Protein AF-A0A0N5A9V3-F1 (afdb_monomer_lite)

Foldseek 3Di:
DDDDPDPPPPDPPDPDPPQPDAFFFLQCLLVPPQDFPAPFLDHDPPAPCNVPPVLSVVLVVQQVQLNPDGPPDQRDWDDDDPVLLQLQLVLLCCLVVPPCVPFADPQLVVQVVVCVVFQVSDSRDDGGQRSLQVLLCVQANAGEGEHRHDGALLSQLLCLLLNYHHAYDHGGDPDDQRHNLLCVQQQSRNSSPNLVSLLSNLLSQLSGSDDVLSSCLQWNADDDPDDDRDTARQLCCLPQAFEWEDDPNDIHDNHSVLSSDRVVVCVCVVVQEAEDADASVVRSPDDDDPDPNHHYHHYYHDSNVNSVRNCVVSVVVDPWRWDQDSVRSGIDTCVDPVVVVVVVVVVVLVVVVVVVVVLVVPVVDDDDDPWKKKKKFKAQQDPCLVVQLVVLCVVLVFDWNDKDWDDDPPGSIIMIITMGRDDDDPVSVVSSQVSNCVGGVDMDMDTPPPPDDDDDDDDDDDDDDDDDQDDADPDLQCLLVFLLVAPDPFLQDDPPAPCNPPPVQSVVLVVQNVLQNPATDDDPSDDDDDDDDDPPPCPRDRRQSDFDDDDPLLLQLQLVLLVLLVVCCVPFADPLLVVLVVVCVVQQVDDSRDQGGQRSLQVLLCVQANAGEGEGRFDGPLLSQLLCLLNNYHHAHAAQGDSVCSQDDPGCYSLLCVQQQSSQSSPNVSSVVSNLLNVLSRSDDPVLSVVSVVLCCCPQAFDWDADPNAIHTRHSVLSSHSVNSVVCRDPVDDDDPDPVVVSVVSSVD

Sequence (749 aa):
MEMNFAVVYSDKSAQNDTQMQYPRHIKDLDNLEDKILCAGVEIDADHPGFKDIEYRKRREQLAQIAISYKHGQSIPRIKYTANELKAWAAVYEQLTNNTMPKYACKEYRQVFPLFQKNCGFRANDIPQLQDISDFLKESTGFTIRPTAGMLCSRDFLASLAFRVFRCTQYIRHHSKPIDACHEILGHVPLLATPEYAQFSQEFGLLSLGASDELITKLASVSFFSGSISIMFLTLYWYTIENGLCIENGKRKIYGAGLLSSPAEAEYCFSGKAKLRKFESDIVANEKYPLTDQNWQYFVVDSLEEAKKNLIEWASAARRIQLRYNPYTQSIEELGNPYNLKVFVNEMTRDLTKFNGFLLKSFSNTSPLNNSATTLNFDVRSKSGALIDCFQVFKTSNVDLKHIECCPLNDSNKVQFSVCFEQELKEQQLQKLLGQLKKFSENVSVADSKKLNGSRADVVHEVCLFADNPLWFPKHIAELDQFANRILSYGAELDADHPGFKDATYRERRKYFADIAVNHKQLSDTTIAFNDVITKLSFYLSGQQIPKVQYTAKEIETWRTIYNKLKQLYPDYACMEYNKAFELCKKFCGYSPNNIPQLQDISDFLKSRTGFTLRPVAGLLSSRDFLAGLAFRVFHCTQYMRHYSVPMYTPEPDACHELLGHVPLFADPDFAKFSQQFGIISLGASDEVINQLGTLYWFTVEFGLCLENGQKKVYGAGLLSSFGEIQHALSNKVTNTLHLTNLIFQIAKN

pLDDT: mean 77.0, std 20.95, range [22.05, 98.06]

Radius of gyration: 35.53 Å; chains: 1; bounding box: 75×74×106 Å

Structure (mmCIF, N/CA/C/O backbone):
data_AF-A0A0N5A9V3-F1
#
_entry.id   AF-A0A0N5A9V3-F1
#
loop_
_atom_site.group_PDB
_atom_site.id
_atom_site.type_symbol
_atom_site.label_atom_id
_atom_site.label_alt_id
_atom_site.label_comp_id
_atom_site.label_asym_id
_atom_site.label_entity_id
_atom_site.label_seq_id
_atom_site.pdbx_PDB_ins_code
_atom_site.Cartn_x
_atom_site.Cartn_y
_atom_site.Cartn_z
_atom_site.occupancy
_atom_site.B_iso_or_equiv
_atom_site.auth_seq_id
_atom_site.auth_comp_id
_atom_site.auth_asym_id
_atom_site.auth_atom_id
_atom_site.pdbx_PDB_model_num
ATOM 1 N N . MET A 1 1 ? 21.364 50.682 4.008 1.00 34.88 1 MET A N 1
ATOM 2 C CA . MET A 1 1 ? 20.006 50.291 4.443 1.00 34.88 1 MET A CA 1
ATOM 3 C C . MET A 1 1 ? 19.688 48.984 3.739 1.00 34.88 1 MET A C 1
ATOM 5 O O . MET A 1 1 ? 19.116 48.990 2.662 1.00 34.88 1 MET A O 1
ATOM 9 N N . GLU A 1 2 ? 20.162 47.884 4.316 1.00 23.27 2 GLU A N 1
ATOM 10 C CA . GLU A 1 2 ? 19.862 46.508 3.913 1.00 23.27 2 GLU A CA 1
ATOM 11 C C . GLU A 1 2 ? 19.143 45.866 5.104 1.00 23.27 2 GLU A C 1
ATOM 13 O O . GLU A 1 2 ? 19.615 45.983 6.236 1.00 23.27 2 GLU A O 1
ATOM 18 N N . MET A 1 3 ? 17.980 45.250 4.874 1.00 26.05 3 MET A N 1
ATOM 19 C CA . MET A 1 3 ? 17.306 44.415 5.870 1.00 26.05 3 MET A CA 1
ATOM 20 C C . MET A 1 3 ? 17.620 42.953 5.561 1.00 26.05 3 MET A C 1
ATOM 22 O O . MET A 1 3 ? 17.149 42.394 4.573 1.00 26.05 3 MET A O 1
ATOM 26 N N . ASN A 1 4 ? 18.452 42.371 6.423 1.00 24.73 4 ASN A N 1
ATOM 27 C CA . ASN A 1 4 ? 18.862 40.974 6.421 1.00 24.73 4 ASN A CA 1
ATOM 28 C C . ASN A 1 4 ? 17.680 40.039 6.716 1.00 24.73 4 ASN A C 1
ATOM 30 O O . ASN A 1 4 ? 17.074 40.116 7.785 1.00 24.73 4 ASN A O 1
ATOM 34 N N . PHE A 1 5 ? 17.435 39.081 5.821 1.00 26.55 5 PHE A N 1
ATOM 35 C CA . PHE A 1 5 ? 16.748 37.837 6.160 1.00 26.55 5 PHE A CA 1
ATOM 36 C C . PHE A 1 5 ? 17.724 36.952 6.942 1.00 26.55 5 PHE A C 1
ATOM 38 O O . PHE A 1 5 ? 18.606 36.311 6.371 1.00 26.55 5 PHE A O 1
ATOM 45 N N . ALA A 1 6 ? 17.595 36.948 8.268 1.00 24.81 6 ALA A N 1
ATOM 46 C CA . ALA A 1 6 ? 18.311 36.015 9.122 1.00 24.81 6 ALA A CA 1
ATOM 47 C C . ALA A 1 6 ? 17.737 34.604 8.925 1.00 24.81 6 ALA A C 1
ATOM 49 O O . ALA A 1 6 ? 16.652 34.274 9.400 1.00 24.81 6 ALA A O 1
ATOM 50 N N . VAL A 1 7 ? 18.503 33.767 8.228 1.00 27.81 7 VAL A N 1
ATOM 51 C CA . VAL A 1 7 ? 18.440 32.313 8.355 1.00 27.81 7 VAL A CA 1
ATOM 52 C C . VAL A 1 7 ? 18.778 31.988 9.808 1.00 27.81 7 VAL A C 1
ATOM 54 O O . VAL A 1 7 ? 19.933 32.100 10.219 1.00 27.81 7 VAL A O 1
ATOM 57 N N . VAL A 1 8 ? 17.776 31.617 10.604 1.00 25.41 8 VAL A N 1
ATOM 58 C CA . VAL A 1 8 ? 18.013 31.055 11.936 1.00 25.41 8 VAL A CA 1
ATOM 59 C C . VAL A 1 8 ? 18.575 29.650 11.733 1.00 25.41 8 VAL A C 1
ATOM 61 O O . VAL A 1 8 ? 17.845 28.668 11.633 1.00 25.41 8 VAL A O 1
ATOM 64 N N . TYR A 1 9 ? 19.902 29.566 11.645 1.00 26.20 9 TYR A N 1
ATOM 65 C CA . TYR A 1 9 ? 20.624 28.374 12.060 1.00 26.20 9 TYR A CA 1
ATOM 66 C C . TYR A 1 9 ? 20.276 28.146 13.530 1.00 26.20 9 TYR A C 1
ATOM 68 O O . TYR A 1 9 ? 20.600 28.976 14.379 1.00 26.20 9 TYR A O 1
ATOM 76 N N . SER A 1 10 ? 19.576 27.053 13.830 1.00 28.22 10 SER A N 1
ATOM 77 C CA . SER A 1 10 ? 19.350 26.645 15.211 1.00 28.22 10 SER A CA 1
ATOM 78 C C . SER A 1 10 ? 20.701 26.392 15.876 1.00 28.22 10 SER A C 1
ATOM 80 O O . SER A 1 10 ? 21.500 25.573 15.414 1.00 28.22 10 SER A O 1
ATOM 82 N N . ASP A 1 11 ? 20.916 27.144 16.942 1.00 24.23 11 ASP A N 1
ATOM 83 C CA . ASP A 1 11 ? 22.063 27.174 17.829 1.00 24.23 11 ASP A CA 1
ATOM 84 C C . ASP A 1 11 ? 22.615 25.778 18.178 1.00 24.23 11 ASP A C 1
ATOM 86 O O . ASP A 1 11 ? 21.888 24.881 18.612 1.00 24.23 11 ASP A O 1
ATOM 90 N N . LYS A 1 12 ? 23.935 25.604 18.038 1.00 30.34 12 LYS A N 1
ATOM 91 C CA . LYS A 1 12 ? 24.699 24.434 18.512 1.00 30.34 12 LYS A CA 1
ATOM 92 C C . LYS A 1 12 ? 24.996 24.545 20.018 1.00 30.34 12 LYS A C 1
ATOM 94 O O . LYS A 1 12 ? 26.127 24.332 20.448 1.00 30.34 12 LYS A O 1
ATOM 99 N N . SER A 1 13 ? 23.992 24.869 20.829 1.00 28.58 13 SER A N 1
ATOM 100 C CA . SER A 1 13 ? 24.151 25.048 22.279 1.00 28.58 13 SER A CA 1
ATOM 101 C C . SER A 1 13 ? 22.935 24.574 23.091 1.00 28.58 13 SER A C 1
ATOM 103 O O . SER A 1 13 ? 22.498 25.214 24.038 1.00 28.58 13 SER A O 1
ATOM 105 N N . ALA A 1 14 ? 22.425 23.383 22.764 1.00 30.86 14 ALA A N 1
ATOM 106 C CA . ALA A 1 14 ? 21.574 22.590 23.659 1.00 30.86 14 ALA A CA 1
ATOM 107 C C . ALA A 1 14 ? 21.931 21.093 23.560 1.00 30.86 14 ALA A C 1
ATOM 109 O O . ALA A 1 14 ? 21.118 20.245 23.201 1.00 30.86 14 ALA A O 1
ATOM 110 N N . GLN A 1 15 ? 23.189 20.754 23.853 1.00 31.08 15 GLN A N 1
ATOM 111 C CA . GLN A 1 15 ? 23.557 19.390 24.235 1.00 31.08 15 GLN A CA 1
ATOM 112 C C . GLN A 1 15 ? 23.070 19.149 25.670 1.00 31.08 15 GLN A C 1
ATOM 114 O O . GLN A 1 15 ? 23.779 19.494 26.610 1.00 31.08 15 GLN A O 1
ATOM 119 N N . ASN A 1 16 ? 21.831 18.662 25.809 1.00 29.92 16 ASN A N 1
ATOM 120 C CA . ASN A 1 16 ? 21.340 17.737 26.852 1.00 29.92 16 ASN A CA 1
ATOM 121 C C . ASN A 1 16 ? 19.799 17.708 26.898 1.00 29.92 16 ASN A C 1
ATOM 123 O O . ASN A 1 16 ? 19.202 17.868 27.957 1.00 29.92 16 ASN A O 1
ATOM 127 N N . ASP A 1 17 ? 19.147 17.468 25.760 1.00 34.97 17 ASP A N 1
ATOM 128 C CA . ASP A 1 17 ? 17.778 16.942 25.764 1.00 34.97 17 ASP A CA 1
ATOM 129 C C . ASP A 1 17 ? 17.912 15.462 25.398 1.00 34.97 17 ASP A C 1
ATOM 131 O O . ASP A 1 17 ? 18.191 15.103 24.251 1.00 34.97 17 ASP A O 1
ATOM 135 N N . THR A 1 18 ? 17.888 14.593 26.406 1.00 38.19 18 THR A N 1
ATOM 136 C CA . THR A 1 18 ? 17.928 13.144 26.198 1.00 38.19 18 THR A CA 1
ATOM 137 C C . THR A 1 18 ? 16.711 12.791 25.353 1.00 38.19 18 THR A C 1
ATOM 139 O O . THR A 1 18 ? 15.584 12.877 25.827 1.00 38.19 18 THR A O 1
ATOM 142 N N . GLN A 1 19 ? 16.920 12.449 24.078 1.00 49.19 19 GLN A N 1
ATOM 143 C CA . GLN A 1 19 ? 15.848 12.021 23.183 1.00 49.19 19 GLN A CA 1
ATOM 144 C C . GLN A 1 19 ? 15.112 10.863 23.865 1.00 49.19 19 GLN A C 1
ATOM 146 O O . GLN A 1 19 ? 15.664 9.770 24.000 1.00 49.19 19 GLN A O 1
ATOM 151 N N . MET A 1 20 ? 13.914 11.142 24.385 1.00 60.12 20 MET A N 1
ATOM 152 C CA . MET A 1 20 ? 13.212 10.219 25.267 1.00 60.12 20 MET A CA 1
ATOM 153 C C . MET A 1 20 ? 12.976 8.913 24.516 1.00 60.12 20 MET A C 1
ATOM 155 O O . MET A 1 20 ? 12.345 8.921 23.460 1.00 60.12 20 MET A O 1
ATOM 159 N N . GLN A 1 21 ? 13.548 7.812 25.004 1.00 74.19 21 GLN A N 1
ATOM 160 C CA . GLN A 1 21 ? 13.508 6.539 24.291 1.00 74.19 21 GLN A CA 1
ATOM 161 C C . GLN A 1 21 ? 12.068 6.019 24.220 1.00 74.19 21 GLN A C 1
ATOM 163 O O . GLN A 1 21 ? 11.334 6.033 25.205 1.00 74.19 21 GLN A O 1
ATOM 168 N N . TYR A 1 22 ? 11.664 5.562 23.038 1.00 87.19 22 TYR A N 1
ATOM 169 C CA . TYR A 1 22 ? 10.371 4.933 22.794 1.00 87.19 22 TYR A CA 1
ATOM 170 C C . TYR A 1 22 ? 10.553 3.754 21.823 1.00 87.19 22 TYR A C 1
ATOM 172 O O . TYR A 1 22 ? 11.503 3.763 21.032 1.00 87.19 22 TYR A O 1
ATOM 180 N N . PRO A 1 23 ? 9.684 2.728 21.877 1.00 91.19 23 PRO A N 1
ATOM 181 C CA . PRO A 1 23 ? 9.791 1.556 21.010 1.00 91.19 23 PRO A CA 1
ATOM 182 C C . PRO A 1 23 ? 9.697 1.954 19.533 1.00 91.19 23 PRO A C 1
ATOM 184 O O . PRO A 1 23 ? 8.815 2.723 19.146 1.00 91.19 23 PRO A O 1
ATOM 187 N N . ARG A 1 24 ? 10.597 1.421 18.697 1.00 90.81 24 ARG A N 1
ATOM 188 C CA . ARG A 1 24 ? 10.615 1.676 17.244 1.00 90.81 24 ARG A CA 1
ATOM 189 C C . ARG A 1 24 ? 10.129 0.483 16.437 1.00 90.81 24 ARG A C 1
ATOM 191 O O . ARG A 1 24 ? 9.703 0.654 15.301 1.00 90.81 24 ARG A O 1
ATOM 198 N N . HIS A 1 25 ? 10.158 -0.708 17.013 1.00 92.94 25 HIS A N 1
ATOM 199 C CA . HIS A 1 25 ? 9.656 -1.935 16.418 1.00 92.94 25 HIS A CA 1
ATOM 200 C C . HIS A 1 25 ? 8.713 -2.633 17.398 1.00 92.94 25 HIS A C 1
ATOM 202 O O . HIS A 1 25 ? 8.927 -2.584 18.604 1.00 92.94 25 HIS A O 1
ATOM 208 N N . ILE A 1 26 ? 7.703 -3.350 16.897 1.00 92.00 26 ILE A N 1
ATOM 209 C CA . ILE A 1 26 ? 6.719 -4.038 17.754 1.00 92.00 26 ILE A CA 1
ATOM 210 C C . ILE A 1 26 ? 7.346 -4.992 18.790 1.00 92.00 26 ILE A C 1
ATOM 212 O O . ILE A 1 26 ? 6.828 -5.141 19.893 1.00 92.00 26 ILE A O 1
ATOM 216 N N . LYS A 1 27 ? 8.497 -5.600 18.471 1.00 90.00 27 LYS A N 1
ATOM 217 C CA . LYS A 1 27 ? 9.254 -6.470 19.383 1.00 90.00 27 LYS A CA 1
ATOM 218 C C . LYS A 1 27 ? 9.842 -5.714 20.578 1.00 90.00 27 LYS A C 1
ATOM 220 O O . LYS A 1 27 ? 10.053 -6.312 21.624 1.00 90.00 27 LYS A O 1
ATOM 225 N N . ASP A 1 28 ? 10.069 -4.408 20.447 1.00 90.62 28 ASP A N 1
ATOM 226 C CA . ASP A 1 28 ? 10.618 -3.572 21.517 1.00 90.62 28 ASP A CA 1
ATOM 227 C C . ASP A 1 28 ? 9.614 -3.413 22.667 1.00 90.62 28 ASP A C 1
ATOM 229 O O . ASP A 1 28 ? 10.010 -3.078 23.780 1.00 90.62 28 ASP A O 1
ATOM 233 N N . LEU A 1 29 ? 8.329 -3.720 22.434 1.00 89.06 29 LEU A N 1
ATOM 234 C CA . LEU A 1 29 ? 7.321 -3.792 23.491 1.00 89.06 29 LEU A CA 1
ATOM 235 C C . LEU A 1 29 ? 7.655 -4.853 24.554 1.00 89.06 29 LEU A C 1
ATOM 237 O O . LEU A 1 29 ? 7.167 -4.743 25.671 1.00 89.06 29 LEU A O 1
ATOM 241 N N . ASP A 1 30 ? 8.482 -5.860 24.237 1.00 86.81 30 ASP A N 1
ATOM 242 C CA . ASP A 1 30 ? 8.973 -6.850 25.213 1.00 86.81 30 ASP A CA 1
ATOM 243 C C . ASP A 1 30 ? 10.014 -6.295 26.188 1.00 86.81 30 ASP A C 1
ATOM 245 O O . ASP A 1 30 ? 10.291 -6.945 27.200 1.00 86.81 30 ASP A O 1
ATOM 249 N N . ASN A 1 31 ? 10.604 -5.147 25.852 1.00 81.25 31 ASN A N 1
ATOM 250 C CA . ASN A 1 31 ? 11.657 -4.487 26.618 1.00 81.25 31 ASN A CA 1
ATOM 251 C C . ASN A 1 31 ? 11.123 -3.312 27.443 1.00 81.25 31 ASN A C 1
ATOM 253 O O . ASN A 1 31 ? 11.899 -2.672 28.151 1.00 81.25 31 ASN A O 1
ATOM 257 N N . LEU A 1 32 ? 9.828 -3.001 27.332 1.00 80.25 32 LEU A N 1
ATOM 258 C CA . LEU A 1 32 ? 9.196 -2.053 28.238 1.00 80.25 32 LEU A CA 1
ATOM 259 C C . LEU A 1 32 ? 9.271 -2.620 29.655 1.00 80.25 32 LEU A C 1
ATOM 261 O O . LEU A 1 32 ? 9.130 -3.825 29.862 1.00 80.25 32 LEU A O 1
ATOM 265 N N . GLU A 1 33 ? 9.484 -1.743 30.633 1.00 61.78 33 GLU A N 1
ATOM 266 C CA . GLU A 1 33 ? 9.537 -2.142 32.042 1.00 61.78 33 GLU A CA 1
ATOM 267 C C . GLU A 1 33 ? 8.201 -2.751 32.513 1.00 61.78 33 GLU A C 1
ATOM 269 O O . GLU A 1 33 ? 8.173 -3.384 33.566 1.00 61.78 33 GLU A O 1
ATOM 274 N N . ASP A 1 34 ? 7.117 -2.570 31.733 1.00 67.19 34 ASP A N 1
ATOM 275 C CA . ASP A 1 34 ? 5.750 -3.035 31.993 1.00 67.19 34 ASP A CA 1
ATOM 276 C C . ASP A 1 34 ? 5.360 -2.736 33.454 1.00 67.19 34 ASP A C 1
ATOM 278 O O . ASP A 1 34 ? 4.845 -3.587 34.183 1.00 67.19 34 ASP A O 1
ATOM 282 N N . LYS A 1 35 ? 5.643 -1.502 33.906 1.00 67.75 35 LYS A N 1
ATOM 283 C CA . LYS A 1 35 ? 5.413 -1.069 35.292 1.00 67.75 35 LYS A CA 1
ATOM 284 C C . LYS A 1 35 ? 3.927 -1.163 35.625 1.00 67.75 35 LYS A C 1
ATOM 286 O O . LYS A 1 35 ? 3.130 -0.323 35.200 1.00 67.75 35 LYS A O 1
ATOM 291 N N . ILE A 1 36 ? 3.569 -2.181 36.406 1.00 71.12 36 ILE A N 1
ATOM 292 C CA . ILE A 1 36 ? 2.206 -2.396 36.893 1.00 71.12 36 ILE A CA 1
ATOM 293 C C . ILE A 1 36 ? 1.954 -1.431 38.049 1.00 71.12 36 ILE A C 1
ATOM 295 O O . ILE A 1 36 ? 2.617 -1.505 39.080 1.00 71.12 36 ILE A O 1
ATOM 299 N N . LEU A 1 37 ? 0.995 -0.527 37.873 1.00 66.75 37 LEU A N 1
ATOM 300 C CA . LEU A 1 37 ? 0.665 0.497 38.861 1.00 66.75 37 LEU A CA 1
ATOM 301 C C . LEU A 1 37 ? -0.356 0.009 39.889 1.00 66.75 37 LEU A C 1
ATOM 303 O O . LEU A 1 37 ? -0.223 0.304 41.073 1.00 66.75 37 LEU A O 1
ATOM 307 N N . CYS A 1 38 ? -1.382 -0.720 39.447 1.00 63.47 38 CYS A N 1
ATOM 308 C CA . CYS A 1 38 ? -2.380 -1.326 40.325 1.00 63.47 38 CYS A CA 1
ATOM 309 C C . CYS A 1 38 ? -3.098 -2.491 39.630 1.00 63.47 38 CYS A C 1
ATOM 311 O O . CYS A 1 38 ? -2.821 -2.821 38.470 1.00 63.47 38 CYS A O 1
ATOM 313 N N . ALA A 1 39 ? -4.005 -3.144 40.363 1.00 63.97 39 ALA A N 1
ATOM 314 C CA . ALA A 1 39 ? -4.751 -4.309 39.890 1.00 63.97 39 ALA A CA 1
ATOM 315 C C . ALA A 1 39 ? -3.831 -5.411 39.316 1.00 63.97 39 ALA A C 1
ATOM 317 O O . ALA A 1 39 ? -4.199 -6.108 38.369 1.00 63.97 39 ALA A O 1
ATOM 318 N N . GLY A 1 40 ? -2.640 -5.559 39.903 1.00 70.44 40 GLY A N 1
ATOM 319 C CA . GLY A 1 40 ? -1.656 -6.593 39.594 1.00 70.44 40 GLY A CA 1
ATOM 320 C C . GLY A 1 40 ? -1.836 -7.837 40.466 1.00 70.44 40 GLY A C 1
ATOM 321 O O . GLY A 1 40 ? -2.960 -8.232 40.779 1.00 70.44 40 GLY A O 1
ATOM 322 N N . VAL A 1 41 ? -0.726 -8.464 40.863 1.00 72.88 41 VAL A N 1
ATOM 323 C CA . VAL A 1 41 ? -0.724 -9.567 41.847 1.00 72.88 41 VAL A CA 1
ATOM 324 C C . VAL A 1 41 ? -1.076 -9.051 43.243 1.00 72.88 41 VAL A C 1
ATOM 326 O O . VAL A 1 41 ? -1.838 -9.681 43.979 1.00 72.88 41 VAL A O 1
ATOM 329 N N . GLU A 1 42 ? -0.553 -7.877 43.586 1.00 71.81 42 GLU A N 1
ATOM 330 C CA . GLU A 1 42 ? -0.912 -7.160 44.801 1.00 71.81 42 GLU A CA 1
ATOM 331 C C . GLU A 1 42 ? -2.268 -6.475 44.598 1.00 71.81 42 GLU A C 1
ATOM 333 O O . GLU A 1 42 ? -2.469 -5.705 43.656 1.00 71.81 42 GLU A O 1
ATOM 338 N N . ILE A 1 43 ? -3.220 -6.822 45.463 1.00 74.44 43 ILE A N 1
ATOM 339 C CA . ILE A 1 43 ? -4.574 -6.269 45.470 1.00 74.44 43 ILE A CA 1
ATOM 340 C C . ILE A 1 43 ? -4.756 -5.386 46.700 1.00 74.44 43 ILE A C 1
ATOM 342 O O . ILE A 1 43 ? -4.262 -5.709 47.780 1.00 74.44 43 ILE A O 1
ATOM 346 N N . ASP A 1 44 ? -5.479 -4.285 46.523 1.00 72.62 44 ASP A N 1
ATOM 347 C CA . ASP A 1 44 ? -5.704 -3.292 47.570 1.00 72.62 44 ASP A CA 1
ATOM 348 C C . ASP A 1 44 ? -6.507 -3.859 48.750 1.00 72.62 44 ASP A C 1
ATOM 350 O O . ASP A 1 44 ? -7.329 -4.763 48.586 1.00 72.62 44 ASP A O 1
ATOM 354 N N . ALA A 1 45 ? -6.316 -3.290 49.944 1.00 76.00 45 ALA A N 1
ATOM 355 C CA . ALA A 1 45 ? -6.994 -3.731 51.168 1.00 76.00 45 ALA A CA 1
ATOM 356 C C . ALA A 1 45 ? -8.532 -3.629 51.101 1.00 76.00 45 ALA A C 1
ATOM 358 O O . ALA A 1 45 ? -9.232 -4.376 51.786 1.00 76.00 45 ALA A O 1
ATOM 359 N N . ASP A 1 46 ? -9.055 -2.718 50.276 1.00 72.19 46 ASP A N 1
ATOM 360 C CA . ASP A 1 46 ? -10.486 -2.514 50.024 1.00 72.19 46 ASP A CA 1
ATOM 361 C C . ASP A 1 46 ? -11.033 -3.422 48.902 1.00 72.19 46 ASP A C 1
ATOM 363 O O . ASP A 1 46 ? -12.234 -3.421 48.624 1.00 72.19 46 ASP A O 1
ATOM 367 N N . HIS A 1 47 ? -10.171 -4.192 48.228 1.00 75.38 47 HIS A N 1
ATOM 368 C CA . HIS A 1 47 ? -10.583 -5.080 47.154 1.00 75.38 47 HIS A CA 1
ATOM 369 C C . HIS A 1 47 ? -11.420 -6.242 47.729 1.00 75.38 47 HIS A C 1
ATOM 371 O O . HIS A 1 47 ? -10.988 -6.902 48.675 1.00 75.38 47 HIS A O 1
ATOM 377 N N . PRO A 1 48 ? -12.579 -6.587 47.136 1.00 77.00 48 PRO A N 1
ATOM 378 C CA . PRO A 1 48 ? -13.458 -7.653 47.637 1.00 77.00 48 PRO A CA 1
ATOM 379 C C . PRO A 1 48 ? -12.763 -9.008 47.831 1.00 77.00 48 PRO A C 1
ATOM 381 O O . PRO A 1 48 ? -13.057 -9.739 48.770 1.00 77.00 48 PRO A O 1
ATOM 384 N N . GLY A 1 49 ? -11.818 -9.323 46.943 1.00 82.00 49 GLY A N 1
ATOM 385 C CA . GLY A 1 49 ? -10.986 -10.527 47.001 1.00 82.00 49 GLY A CA 1
ATOM 386 C C . GLY A 1 49 ? -9.730 -10.418 47.879 1.00 82.00 49 GLY A C 1
ATOM 387 O O . GLY A 1 49 ? -8.916 -11.332 47.848 1.00 82.00 49 GLY A O 1
ATOM 388 N N . PHE A 1 50 ? -9.516 -9.330 48.636 1.00 82.75 50 PHE A N 1
ATOM 389 C CA . PHE A 1 50 ? -8.291 -9.121 49.435 1.00 82.75 50 PHE A CA 1
ATOM 390 C C . PHE A 1 50 ? -8.033 -10.249 50.442 1.00 82.75 50 PHE A C 1
ATOM 392 O O . PHE A 1 50 ? -6.898 -10.695 50.630 1.00 82.75 50 PHE A O 1
ATOM 399 N N . LYS A 1 51 ? -9.112 -10.736 51.066 1.00 85.56 51 LYS A N 1
ATOM 400 C CA . LYS A 1 51 ? -9.084 -11.836 52.039 1.00 85.56 51 LYS A CA 1
ATOM 401 C C . LYS A 1 51 ? -9.283 -13.219 51.406 1.00 85.56 51 LYS A C 1
ATOM 403 O O . LYS A 1 51 ? -9.206 -14.212 52.123 1.00 85.56 51 LYS A O 1
ATOM 408 N N . ASP A 1 52 ? -9.522 -13.293 50.098 1.00 87.25 52 ASP A N 1
ATOM 409 C CA . ASP A 1 52 ? -9.697 -14.552 49.375 1.00 87.25 52 ASP A CA 1
ATOM 410 C C . ASP A 1 52 ? -8.336 -15.065 48.875 1.00 87.25 52 ASP A C 1
ATOM 412 O O . ASP A 1 52 ? -7.749 -14.562 47.912 1.00 87.25 52 ASP A O 1
ATOM 416 N N . ILE A 1 53 ? -7.814 -16.073 49.574 1.00 87.50 53 ILE A N 1
ATOM 417 C CA . ILE A 1 53 ? -6.504 -16.673 49.295 1.00 87.50 53 ILE A CA 1
ATOM 418 C C . ILE A 1 53 ? -6.508 -17.399 47.942 1.00 87.50 53 ILE A C 1
ATOM 420 O O . ILE A 1 53 ? -5.514 -17.335 47.212 1.00 87.50 53 ILE A O 1
ATOM 424 N N . GLU A 1 54 ? -7.606 -18.070 47.584 1.00 88.31 54 GLU A N 1
ATOM 425 C CA . GLU A 1 54 ? -7.703 -18.806 46.321 1.00 88.31 54 GLU A CA 1
ATOM 426 C C . GLU A 1 54 ? -7.742 -17.843 45.135 1.00 88.31 54 GLU A C 1
ATOM 428 O O . GLU A 1 54 ? -7.012 -18.035 44.159 1.00 88.31 54 GLU A O 1
ATOM 433 N N . TYR A 1 55 ? -8.508 -16.756 45.252 1.00 87.81 55 TYR A N 1
ATOM 434 C CA . TYR A 1 55 ? -8.549 -15.696 44.248 1.00 87.81 55 TYR A CA 1
ATOM 435 C C . TYR A 1 55 ? -7.179 -15.035 44.050 1.00 87.81 55 TYR A C 1
ATOM 437 O O . TYR A 1 55 ? -6.737 -14.851 42.915 1.00 87.81 55 TYR A O 1
ATOM 445 N N . ARG A 1 56 ? -6.452 -14.729 45.133 1.00 87.31 56 ARG A N 1
ATOM 446 C CA . ARG A 1 56 ? -5.092 -14.161 45.050 1.00 87.31 56 ARG A CA 1
ATOM 447 C C . ARG A 1 56 ? -4.110 -15.095 44.355 1.00 87.31 56 ARG A C 1
ATOM 449 O O . ARG A 1 56 ? -3.387 -14.664 43.460 1.00 87.31 56 ARG A O 1
ATOM 456 N N . LYS A 1 57 ? -4.132 -16.382 44.706 1.00 89.81 57 LYS A N 1
ATOM 457 C CA . LYS A 1 57 ? -3.303 -17.398 44.046 1.00 89.81 57 LYS A CA 1
ATOM 458 C C . LYS A 1 57 ? -3.647 -17.518 42.560 1.00 89.81 57 LYS A C 1
ATOM 460 O O . LYS A 1 57 ? -2.758 -17.643 41.721 1.00 89.81 57 LYS A O 1
ATOM 465 N N . ARG A 1 58 ? -4.936 -17.445 42.214 1.00 90.94 58 ARG A N 1
ATOM 466 C CA . ARG A 1 58 ? -5.396 -17.445 40.821 1.00 90.94 58 ARG A CA 1
ATOM 467 C C . ARG A 1 58 ? -4.906 -16.213 40.053 1.00 90.94 58 ARG A C 1
ATOM 469 O O . ARG A 1 58 ? -4.465 -16.347 38.914 1.00 90.94 58 ARG A O 1
ATOM 476 N N . ARG A 1 59 ? -4.928 -15.032 40.673 1.00 88.88 59 ARG A N 1
ATOM 477 C CA . ARG A 1 59 ? -4.400 -13.781 40.102 1.00 88.88 59 ARG A CA 1
ATOM 478 C C . ARG A 1 59 ? -2.903 -13.852 39.827 1.00 88.88 59 ARG A C 1
ATOM 480 O O . ARG A 1 59 ? -2.481 -13.487 38.735 1.00 88.88 59 ARG A O 1
ATOM 487 N N . GLU A 1 60 ? -2.130 -14.373 40.773 1.00 89.69 60 GLU A N 1
ATOM 488 C CA . GLU A 1 60 ? -0.687 -14.585 40.621 1.00 89.69 60 GLU A CA 1
ATOM 489 C C . GLU A 1 60 ? -0.365 -15.522 39.448 1.00 89.69 60 GLU A C 1
ATOM 491 O O . GLU A 1 60 ? 0.473 -15.199 38.608 1.00 89.69 60 GLU A O 1
ATOM 496 N N . GLN A 1 61 ? -1.095 -16.636 39.318 1.00 91.81 61 GLN A N 1
ATOM 497 C CA . GLN A 1 61 ? -0.933 -17.567 38.195 1.00 91.81 61 GLN A CA 1
ATOM 498 C C . GLN A 1 61 ? -1.148 -16.894 36.832 1.00 91.81 61 GLN A C 1
ATOM 500 O O . GLN A 1 61 ? -0.350 -17.087 35.916 1.00 91.81 61 GLN A O 1
ATOM 505 N N . LEU A 1 62 ? -2.218 -16.107 36.684 1.00 92.19 62 LEU A N 1
ATOM 506 C CA . LEU A 1 62 ? -2.531 -15.423 35.424 1.00 92.19 62 LEU A CA 1
ATOM 507 C C . LEU A 1 62 ? -1.552 -14.276 35.134 1.00 92.19 62 LEU A C 1
ATOM 509 O O . LEU A 1 62 ? -1.163 -14.075 33.985 1.00 92.19 62 LEU A O 1
ATOM 513 N N . ALA A 1 63 ? -1.099 -13.564 36.167 1.00 89.62 63 ALA A N 1
ATOM 514 C CA . ALA A 1 63 ? -0.060 -12.551 36.031 1.00 89.62 63 ALA A CA 1
ATOM 515 C C . ALA A 1 63 ? 1.266 -13.157 35.549 1.00 89.62 63 ALA A C 1
ATOM 517 O O . ALA A 1 63 ? 1.898 -12.601 34.653 1.00 89.62 63 ALA A O 1
ATOM 518 N N . GLN A 1 64 ? 1.658 -14.325 36.068 1.00 90.44 64 GLN A N 1
ATOM 519 C CA . GLN A 1 64 ? 2.878 -15.008 35.637 1.00 90.44 64 GLN A CA 1
ATOM 520 C C . GLN A 1 64 ? 2.830 -15.397 34.153 1.00 90.44 64 GLN A C 1
ATOM 522 O O . GLN A 1 64 ? 3.841 -15.288 33.458 1.00 90.44 64 GLN A O 1
ATOM 527 N N . ILE A 1 65 ? 1.656 -15.799 33.651 1.00 92.25 65 ILE A N 1
ATOM 528 C CA . ILE A 1 65 ? 1.440 -16.065 32.222 1.00 92.25 65 ILE A CA 1
ATOM 529 C C . ILE A 1 65 ? 1.709 -14.799 31.405 1.00 92.25 65 ILE A C 1
ATOM 531 O O . ILE A 1 65 ? 2.504 -14.844 30.465 1.00 92.25 65 ILE A O 1
ATOM 535 N N . ALA A 1 66 ? 1.123 -13.667 31.801 1.00 91.12 66 ALA A N 1
ATOM 536 C CA . ALA A 1 66 ? 1.326 -12.391 31.121 1.00 91.12 66 ALA A CA 1
ATOM 537 C C . ALA A 1 66 ? 2.796 -11.929 31.144 1.00 91.12 66 ALA A C 1
ATOM 539 O O . ALA A 1 66 ? 3.318 -11.517 30.113 1.00 91.12 66 ALA A O 1
ATOM 540 N N . ILE A 1 67 ? 3.484 -12.059 32.284 1.00 88.75 67 ILE A N 1
ATOM 541 C CA . ILE A 1 67 ? 4.905 -11.693 32.437 1.00 88.75 67 ILE A CA 1
ATOM 542 C C . ILE A 1 67 ? 5.811 -12.580 31.568 1.00 88.75 67 ILE A C 1
ATOM 544 O O . ILE A 1 67 ? 6.805 -12.112 31.014 1.00 88.75 67 ILE A O 1
ATOM 548 N N . SER A 1 68 ? 5.478 -13.868 31.439 1.00 90.38 68 SER A N 1
ATOM 549 C CA . SER A 1 68 ? 6.264 -14.821 30.645 1.00 90.38 68 SER A CA 1
ATOM 550 C C . SER A 1 68 ? 6.092 -14.669 29.131 1.00 90.38 68 SER A C 1
ATOM 552 O O . SER A 1 68 ? 6.921 -15.173 28.374 1.00 90.38 68 SER A O 1
ATOM 554 N N . TYR A 1 69 ? 5.035 -13.983 28.686 1.00 92.12 69 TYR A N 1
ATOM 555 C CA . TYR A 1 69 ? 4.717 -13.830 27.272 1.00 92.12 69 TYR A CA 1
ATOM 556 C C . TYR A 1 69 ? 5.739 -12.943 26.550 1.00 92.12 69 TYR A C 1
ATOM 558 O O . TYR A 1 69 ? 6.064 -11.838 26.997 1.00 92.12 69 TYR A O 1
ATOM 566 N N . LYS A 1 70 ? 6.196 -13.405 25.383 1.00 90.44 70 LYS A N 1
ATOM 567 C CA . LYS A 1 70 ? 7.045 -12.638 24.463 1.00 90.44 70 LYS A CA 1
ATOM 568 C C . LYS A 1 70 ? 6.392 -12.493 23.096 1.00 90.44 70 LYS A C 1
ATOM 570 O O . LYS A 1 70 ? 5.638 -13.360 22.653 1.00 90.44 70 LYS A O 1
ATOM 575 N N . HIS A 1 71 ? 6.681 -11.383 22.425 1.00 89.06 71 HIS A N 1
ATOM 576 C CA . HIS A 1 71 ? 6.133 -11.084 21.112 1.00 89.06 71 HIS A CA 1
ATOM 577 C C . HIS A 1 71 ? 6.428 -12.218 20.114 1.00 89.06 71 HIS A C 1
ATOM 579 O O . HIS A 1 71 ? 7.542 -12.734 20.037 1.00 89.06 71 HIS A O 1
ATOM 585 N N . GLY A 1 72 ? 5.411 -12.602 19.338 1.00 86.38 72 GLY A N 1
ATOM 586 C CA . GLY A 1 72 ? 5.487 -13.682 18.350 1.00 86.38 72 GLY A CA 1
ATOM 587 C C . GLY A 1 72 ? 5.124 -15.070 18.889 1.00 86.38 72 GLY A C 1
ATOM 588 O O . GLY A 1 72 ? 4.924 -15.983 18.091 1.00 86.38 72 GLY A O 1
ATOM 589 N N . GLN A 1 73 ? 4.994 -15.244 20.207 1.00 92.94 73 GLN A N 1
ATOM 590 C CA . GLN A 1 73 ? 4.455 -16.473 20.792 1.00 92.94 73 GLN A CA 1
ATOM 591 C C . GLN A 1 73 ? 2.925 -16.505 20.699 1.00 92.94 73 GLN A C 1
ATOM 593 O O . GLN A 1 73 ? 2.268 -15.466 20.674 1.00 92.94 73 GLN A O 1
ATOM 598 N N . SER A 1 74 ? 2.342 -17.704 20.697 1.00 95.19 74 SER A N 1
ATOM 599 C CA . SER A 1 74 ? 0.899 -17.855 20.906 1.00 95.19 74 SER A CA 1
ATOM 600 C C . SER A 1 74 ? 0.541 -17.537 22.357 1.00 95.19 74 SER A C 1
ATOM 602 O O . SER A 1 74 ? 1.217 -17.987 23.284 1.00 95.19 74 SER A O 1
ATOM 604 N N . ILE A 1 75 ? -0.541 -16.788 22.559 1.00 95.56 75 ILE A N 1
ATOM 605 C CA . ILE A 1 75 ? -1.051 -16.437 23.882 1.00 95.56 75 ILE A CA 1
ATOM 606 C C . ILE A 1 75 ? -1.543 -17.721 24.571 1.00 95.56 75 ILE A C 1
ATOM 608 O O . ILE A 1 75 ? -2.404 -18.417 24.018 1.00 95.56 75 ILE A O 1
ATOM 612 N N . PRO A 1 76 ? -1.031 -18.058 25.770 1.00 95.75 76 PRO A N 1
ATOM 613 C CA . PRO A 1 76 ? -1.427 -19.278 26.462 1.00 95.75 76 PRO A CA 1
ATOM 614 C C . PRO A 1 76 ? -2.931 -19.325 26.750 1.00 95.75 76 PRO A C 1
ATOM 616 O O . PRO A 1 76 ? -3.510 -18.377 27.290 1.00 95.75 76 PRO A O 1
ATOM 619 N N . ARG A 1 77 ? -3.562 -20.454 26.407 1.00 96.12 77 ARG A N 1
ATOM 620 C CA . ARG A 1 77 ? -4.981 -20.698 26.690 1.00 96.12 77 ARG A CA 1
ATOM 621 C C . ARG A 1 77 ? -5.201 -20.942 28.181 1.00 96.12 77 ARG A C 1
ATOM 623 O O . ARG A 1 77 ? -4.463 -21.696 28.816 1.00 96.12 77 ARG A O 1
ATOM 630 N N . ILE A 1 78 ? -6.253 -20.340 28.725 1.00 95.88 78 ILE A N 1
ATOM 631 C CA . ILE A 1 78 ? -6.621 -20.417 30.137 1.00 95.88 78 ILE A CA 1
ATOM 632 C C . ILE A 1 78 ? -7.810 -21.350 30.308 1.00 95.88 78 ILE A C 1
ATOM 634 O O . ILE A 1 78 ? -8.880 -21.144 29.735 1.00 95.88 78 ILE A O 1
ATOM 638 N N . LYS A 1 79 ? -7.645 -22.348 31.176 1.00 96.25 79 LYS A N 1
ATOM 639 C CA . LYS A 1 79 ? -8.769 -23.121 31.700 1.00 96.25 79 LYS A CA 1
ATOM 640 C C . LYS A 1 79 ? -9.413 -22.334 32.839 1.00 96.25 79 LYS A C 1
ATOM 642 O O . LYS A 1 79 ? -8.872 -22.298 33.948 1.00 96.25 79 LYS A O 1
ATOM 647 N N . TYR A 1 80 ? -10.529 -21.674 32.549 1.00 95.00 80 TYR A N 1
ATOM 648 C CA . TYR A 1 80 ? -11.301 -20.932 33.543 1.00 95.00 80 TYR A CA 1
ATOM 649 C C . TYR A 1 80 ? -12.056 -21.874 34.491 1.00 95.00 80 TYR A C 1
ATOM 651 O O . TYR A 1 80 ? -12.469 -22.973 34.117 1.00 95.00 80 TYR A O 1
ATOM 659 N N . THR A 1 81 ? -12.185 -21.463 35.748 1.00 94.62 81 THR A N 1
ATOM 660 C CA . THR A 1 81 ? -12.906 -22.195 36.795 1.00 94.62 81 THR A CA 1
ATOM 661 C C . THR A 1 81 ? -14.417 -21.998 36.662 1.00 94.62 81 THR A C 1
ATOM 663 O O . THR A 1 81 ? -14.885 -21.049 36.036 1.00 94.62 81 THR A O 1
ATOM 666 N N . ALA A 1 82 ? -15.208 -22.864 37.301 1.00 93.06 82 ALA A N 1
ATOM 667 C CA . ALA A 1 82 ? -16.667 -22.732 37.304 1.00 93.06 82 ALA A CA 1
ATOM 668 C C . ALA A 1 82 ? -17.146 -21.397 37.915 1.00 93.06 82 ALA A C 1
ATOM 670 O O . ALA A 1 82 ? -18.124 -20.822 37.442 1.00 93.06 82 ALA A O 1
ATOM 671 N N . ASN A 1 83 ? -16.439 -20.878 38.926 1.00 90.62 83 ASN A N 1
ATOM 672 C CA . ASN A 1 83 ? -16.757 -19.587 39.541 1.00 90.62 83 ASN A CA 1
ATOM 673 C C . ASN A 1 83 ? -16.465 -18.417 38.589 1.00 90.62 83 ASN A C 1
ATOM 675 O O . ASN A 1 83 ? -17.286 -17.508 38.479 1.00 90.62 83 ASN A O 1
ATOM 679 N N . GLU A 1 84 ? -15.343 -18.466 37.863 1.00 92.94 84 GLU A N 1
ATOM 680 C CA . GLU A 1 84 ? -15.001 -17.474 36.833 1.00 92.94 84 GLU A CA 1
ATOM 681 C C . GLU A 1 84 ? -16.043 -17.479 35.703 1.00 92.94 84 GLU A C 1
ATOM 683 O O . GLU A 1 84 ? -16.547 -16.420 35.335 1.00 92.94 84 GLU A O 1
ATOM 688 N N . LEU A 1 85 ? -16.443 -18.662 35.220 1.00 94.25 85 LEU A N 1
ATOM 689 C CA . LEU A 1 85 ? -17.496 -18.807 34.207 1.00 94.25 85 LEU A CA 1
ATOM 690 C C . LEU A 1 85 ? -18.841 -18.255 34.692 1.00 94.25 85 LEU A C 1
ATOM 692 O O . LEU A 1 85 ? -19.533 -17.584 33.935 1.00 94.25 85 LEU A O 1
ATOM 696 N N . LYS A 1 86 ? -19.207 -18.485 35.959 1.00 93.25 86 LYS A N 1
ATOM 697 C CA . LYS A 1 86 ? -20.443 -17.943 36.544 1.00 93.25 86 LYS A CA 1
ATOM 698 C C . LYS A 1 86 ? -20.414 -16.415 36.637 1.00 93.25 86 LYS A C 1
ATOM 700 O O . LYS A 1 86 ? -21.421 -15.770 36.354 1.00 93.25 86 LYS A O 1
ATOM 705 N N . ALA A 1 87 ? -19.280 -15.839 37.039 1.00 90.94 87 ALA A N 1
ATOM 706 C CA . ALA A 1 87 ? -19.108 -14.390 37.104 1.00 90.94 87 ALA A CA 1
ATOM 707 C C . ALA A 1 87 ? -19.183 -13.757 35.705 1.00 90.94 87 ALA A C 1
ATOM 709 O O . ALA A 1 87 ? -19.902 -12.776 35.516 1.00 90.94 87 ALA A O 1
ATOM 710 N N . TRP A 1 88 ? -18.513 -14.364 34.723 1.00 93.62 88 TRP A N 1
ATOM 711 C CA . TRP A 1 88 ? -18.607 -13.973 33.319 1.00 93.62 88 TRP A CA 1
ATOM 712 C C . TRP A 1 88 ? -20.043 -14.054 32.797 1.00 93.62 88 TRP A C 1
ATOM 714 O O . TRP A 1 88 ? -20.533 -13.064 32.263 1.00 93.62 88 TRP A O 1
ATOM 724 N N . ALA A 1 89 ? -20.740 -15.177 33.006 1.00 94.88 89 ALA A N 1
ATOM 725 C CA . ALA A 1 89 ? -22.117 -15.379 32.553 1.00 94.88 89 ALA A CA 1
ATOM 726 C C . ALA A 1 89 ? -23.045 -14.262 33.042 1.00 94.88 89 ALA A C 1
ATOM 728 O O . ALA A 1 89 ? -23.776 -13.676 32.250 1.00 94.88 89 ALA A O 1
ATOM 729 N N . ALA A 1 90 ? -22.957 -13.914 34.330 1.00 92.06 90 ALA A N 1
ATOM 730 C CA . ALA A 1 90 ? -23.778 -12.866 34.926 1.00 92.06 90 ALA A CA 1
ATOM 731 C C . ALA A 1 90 ? -23.540 -11.491 34.276 1.00 92.06 90 ALA A C 1
ATOM 733 O O . ALA A 1 90 ? -24.493 -10.766 33.991 1.00 92.06 90 ALA A O 1
ATOM 734 N N . VAL A 1 91 ? -22.277 -11.131 34.017 1.00 91.25 91 VAL A N 1
ATOM 735 C CA . VAL A 1 91 ? -21.928 -9.865 33.349 1.00 91.25 91 VAL A CA 1
ATOM 736 C C . VAL A 1 91 ? -22.356 -9.896 31.882 1.00 91.25 91 VAL A C 1
ATOM 738 O O . VAL A 1 91 ? -22.991 -8.958 31.400 1.00 91.25 91 VAL A O 1
ATOM 741 N N . TYR A 1 92 ? -22.045 -10.987 31.185 1.00 94.94 92 TYR A N 1
ATOM 742 C CA . TYR A 1 92 ? -22.350 -11.188 29.777 1.00 94.94 92 TYR A CA 1
ATOM 743 C C . TYR A 1 92 ? -23.852 -11.082 29.513 1.00 94.94 92 TYR A C 1
ATOM 745 O O . TYR A 1 92 ? -24.271 -10.310 28.653 1.00 94.94 92 TYR A O 1
ATOM 753 N N . GLU A 1 93 ? -24.676 -11.815 30.261 1.00 95.06 93 GLU A N 1
ATOM 754 C CA . GLU A 1 93 ? -26.132 -11.811 30.099 1.00 95.06 93 GLU A CA 1
ATOM 755 C C . GLU A 1 93 ? -26.727 -10.442 30.418 1.00 95.06 93 GLU A C 1
ATOM 757 O O . GLU A 1 93 ? -27.555 -9.944 29.656 1.00 95.06 93 GLU A O 1
ATOM 762 N N . GLN A 1 94 ? -26.275 -9.791 31.495 1.00 92.06 94 GLN A N 1
ATOM 763 C CA . GLN A 1 94 ? -26.775 -8.467 31.857 1.00 92.06 94 GLN A CA 1
ATOM 764 C C . GLN A 1 94 ? -26.489 -7.440 30.757 1.00 92.06 94 GLN A C 1
ATOM 766 O O . GLN A 1 94 ? -27.368 -6.654 30.394 1.00 92.06 94 GLN A O 1
ATOM 771 N N . LEU A 1 95 ? -25.278 -7.447 30.200 1.00 92.62 95 LEU A N 1
ATOM 772 C CA . LEU A 1 95 ? -24.910 -6.495 29.162 1.00 92.62 95 LEU A CA 1
ATOM 773 C C . LEU A 1 95 ? -25.576 -6.811 27.820 1.00 92.62 95 LEU A C 1
ATOM 775 O O . LEU A 1 95 ? -26.124 -5.906 27.191 1.00 92.62 95 LEU A O 1
ATOM 779 N N . THR A 1 96 ? -25.570 -8.073 27.391 1.00 93.88 96 THR A N 1
ATOM 780 C CA . THR A 1 96 ? -26.091 -8.473 26.073 1.00 93.88 96 THR A CA 1
ATOM 781 C C . THR A 1 96 ? -27.612 -8.433 25.990 1.00 93.88 96 THR A C 1
ATOM 783 O O . THR A 1 96 ? -28.138 -8.079 24.937 1.00 93.88 96 THR A O 1
ATOM 786 N N . ASN A 1 97 ? -28.325 -8.718 27.084 1.00 93.25 97 ASN A N 1
ATOM 787 C CA . ASN A 1 97 ? -29.788 -8.695 27.091 1.00 93.25 97 ASN A CA 1
ATOM 788 C C . ASN A 1 97 ? -30.359 -7.296 27.366 1.00 93.25 97 ASN A C 1
ATOM 790 O O . ASN A 1 97 ? -31.428 -6.973 26.852 1.00 93.25 97 ASN A O 1
ATOM 794 N N . ASN A 1 98 ? -29.658 -6.456 28.143 1.00 91.25 98 ASN A N 1
ATOM 795 C CA . ASN A 1 98 ? -30.207 -5.176 28.608 1.00 91.25 98 ASN A CA 1
ATOM 796 C C . ASN A 1 98 ? -29.438 -3.957 28.075 1.00 91.25 98 ASN A C 1
ATOM 798 O O . ASN A 1 98 ? -30.010 -3.107 27.387 1.00 91.25 98 ASN A O 1
ATOM 802 N N . THR A 1 99 ? -28.144 -3.843 28.385 1.00 90.19 99 THR A N 1
ATOM 803 C CA . THR A 1 99 ? -27.373 -2.607 28.158 1.00 90.19 99 THR A CA 1
ATOM 804 C C . THR A 1 99 ? -27.035 -2.380 26.683 1.00 90.19 99 THR A C 1
ATOM 806 O O . THR A 1 99 ? -27.363 -1.331 26.120 1.00 90.19 99 THR A O 1
ATOM 809 N N . MET A 1 100 ? -26.399 -3.357 26.034 1.00 93.25 100 MET A N 1
ATOM 810 C CA . MET A 1 100 ? -25.850 -3.223 24.681 1.00 93.25 100 MET A CA 1
ATOM 811 C C . MET A 1 100 ? -26.937 -2.996 23.614 1.00 93.25 100 MET A C 1
ATOM 813 O O . MET A 1 100 ? -26.787 -2.057 22.828 1.00 93.25 100 MET A O 1
ATOM 817 N N . PRO A 1 101 ? -28.069 -3.735 23.586 1.00 93.19 101 PRO A N 1
ATOM 818 C CA . PRO A 1 101 ? -29.111 -3.506 22.579 1.00 93.19 101 PRO A CA 1
ATOM 819 C C . PRO A 1 101 ? -29.710 -2.096 22.645 1.00 93.19 101 PRO A C 1
ATOM 821 O O . PRO A 1 101 ? -30.075 -1.513 21.621 1.00 93.19 101 PRO A O 1
ATOM 824 N N . LYS A 1 102 ? -29.799 -1.531 23.856 1.00 92.50 102 LYS A N 1
ATOM 825 C CA . LYS A 1 102 ? -30.417 -0.228 24.104 1.00 92.50 102 LYS A CA 1
ATOM 826 C C . LYS A 1 102 ? -29.461 0.924 23.807 1.00 92.50 102 LYS A C 1
ATOM 828 O O . LYS A 1 102 ? -29.831 1.870 23.098 1.00 92.50 102 LYS A O 1
ATOM 833 N N . TYR A 1 103 ? -28.238 0.847 24.323 1.00 94.94 103 TYR A N 1
ATOM 834 C CA . TYR A 1 103 ? -27.350 2.004 24.391 1.00 94.94 103 TYR A CA 1
ATOM 835 C C . TYR A 1 103 ? -26.140 1.941 23.457 1.00 94.94 103 TYR A C 1
ATOM 837 O O . TYR A 1 103 ? -25.653 3.005 23.084 1.00 94.94 103 TYR A O 1
ATOM 845 N N . ALA A 1 104 ? -25.681 0.762 23.026 1.00 96.62 104 ALA A N 1
ATOM 846 C CA . ALA A 1 104 ? -24.469 0.657 22.211 1.00 96.62 104 ALA A CA 1
ATOM 847 C C . ALA A 1 104 ? -24.644 1.269 20.810 1.00 96.62 104 ALA A C 1
ATOM 849 O O . ALA A 1 104 ? -25.734 1.225 20.215 1.00 96.62 104 ALA A O 1
ATOM 850 N N . CYS A 1 105 ? -23.559 1.835 20.283 1.00 96.25 105 CYS A N 1
ATOM 851 C CA . CYS A 1 105 ? -23.494 2.368 18.927 1.00 96.25 105 CYS A CA 1
ATOM 852 C C . CYS A 1 105 ? -23.700 1.279 17.865 1.00 96.25 105 CYS A C 1
ATOM 854 O O . CYS A 1 105 ? -23.712 0.073 18.142 1.00 96.25 105 CYS A O 1
ATOM 856 N N . LYS A 1 106 ? -23.940 1.712 16.629 1.00 95.31 106 LYS A N 1
ATOM 857 C CA . LYS A 1 106 ? -24.146 0.830 15.478 1.00 95.31 106 LYS A CA 1
ATOM 858 C C . LYS A 1 106 ? -22.964 -0.107 15.261 1.00 95.31 106 LYS A C 1
ATOM 860 O O . LYS A 1 106 ? -23.183 -1.296 15.055 1.00 95.31 106 LYS A O 1
ATOM 865 N N . GLU A 1 107 ? -21.750 0.420 15.327 1.00 95.12 107 GLU A N 1
ATOM 866 C CA . GLU A 1 107 ? -20.509 -0.295 15.045 1.00 95.12 107 GLU A CA 1
ATOM 867 C C . GLU A 1 107 ? -20.368 -1.489 15.993 1.00 95.12 107 GLU A C 1
ATOM 869 O O . GLU A 1 107 ? -20.225 -2.623 15.538 1.00 95.12 107 GLU A O 1
ATOM 874 N N . TYR A 1 108 ? -20.562 -1.260 17.298 1.00 96.62 108 TYR A N 1
ATOM 875 C CA . TYR A 1 108 ? -20.567 -2.312 18.315 1.00 96.62 108 TYR A CA 1
ATOM 876 C C . TYR A 1 108 ? -21.607 -3.398 18.003 1.00 96.62 108 TYR A C 1
ATOM 878 O O . TYR A 1 108 ? -21.301 -4.590 17.984 1.00 96.62 108 TYR A O 1
ATOM 886 N N . ARG A 1 109 ? -22.853 -2.993 17.716 1.00 95.62 109 ARG A N 1
ATOM 887 C CA . ARG A 1 109 ? -23.959 -3.924 17.429 1.00 95.62 109 ARG A CA 1
ATOM 888 C C . ARG A 1 109 ? -23.732 -4.751 16.161 1.00 95.62 109 ARG A C 1
ATOM 890 O O . ARG A 1 109 ? -24.258 -5.856 16.069 1.00 95.62 109 ARG A O 1
ATOM 897 N N . GLN A 1 110 ? -22.980 -4.231 15.193 1.00 94.81 110 GLN A N 1
ATOM 898 C CA . GLN A 1 110 ? -22.666 -4.930 13.946 1.00 94.81 110 GLN A CA 1
ATOM 899 C C . GLN A 1 110 ? -21.560 -5.973 14.120 1.00 94.81 110 GLN A C 1
ATOM 901 O O . GLN A 1 110 ? -21.664 -7.062 13.558 1.00 94.81 110 GLN A O 1
ATOM 906 N N . VAL A 1 111 ? -20.523 -5.664 14.902 1.00 95.81 111 VAL A N 1
ATOM 907 C CA . VAL A 1 111 ? -19.358 -6.551 15.064 1.00 95.81 111 VAL A CA 1
ATOM 908 C C . VAL A 1 111 ? -19.516 -7.562 16.193 1.00 95.81 111 VAL A C 1
ATOM 910 O O . VAL A 1 111 ? -19.004 -8.673 16.077 1.00 95.81 111 VAL A O 1
ATOM 913 N N . PHE A 1 112 ? -20.261 -7.248 17.258 1.00 96.62 112 PHE A N 1
ATOM 914 C CA . PHE A 1 112 ? -20.423 -8.151 18.404 1.00 96.62 112 PHE A CA 1
ATOM 915 C C . PHE A 1 112 ? -20.939 -9.558 18.024 1.00 96.62 112 PHE A C 1
ATOM 917 O O . PHE A 1 112 ? -20.357 -10.542 18.487 1.00 96.62 112 PHE A O 1
ATOM 924 N N . PRO A 1 113 ? -21.930 -9.722 17.118 1.00 96.38 113 PRO A N 1
ATOM 925 C CA . PRO A 1 113 ? -22.349 -11.050 16.660 1.00 96.38 113 PRO A CA 1
ATOM 926 C C . PRO A 1 113 ? -21.239 -11.861 15.970 1.00 96.38 113 PRO A C 1
ATOM 928 O O . PRO A 1 113 ? -21.246 -13.092 16.024 1.00 96.38 113 PRO A O 1
ATOM 931 N N . LEU A 1 114 ? -20.259 -11.200 15.345 1.00 96.19 114 LEU A N 1
ATOM 932 C CA . LEU A 1 114 ? -19.108 -11.875 14.739 1.00 96.19 114 LEU A CA 1
ATOM 933 C C . LEU A 1 114 ? -18.193 -12.475 15.812 1.00 96.19 114 LEU A C 1
ATOM 935 O O . LEU A 1 114 ? -17.712 -13.592 15.638 1.00 96.19 114 LEU A O 1
ATOM 939 N N . PHE A 1 115 ? -18.030 -11.801 16.952 1.00 96.38 115 PHE A N 1
ATOM 940 C CA . PHE A 1 115 ? -17.304 -12.344 18.103 1.00 96.38 115 PHE A CA 1
ATOM 941 C C . PHE A 1 115 ? -18.035 -13.527 18.751 1.00 96.38 115 PHE A C 1
ATOM 943 O O . PHE A 1 115 ? -17.398 -14.502 19.153 1.00 96.38 115 PHE A O 1
ATOM 950 N N . GLN A 1 116 ? -19.372 -13.504 18.796 1.00 95.50 116 GLN A N 1
ATOM 951 C CA . GLN A 1 116 ? -20.168 -14.654 19.258 1.00 95.50 116 GLN A CA 1
ATOM 952 C C . GLN A 1 116 ? -19.981 -15.878 18.354 1.00 95.50 116 GLN A C 1
ATOM 954 O O . GLN A 1 116 ? -19.930 -17.017 18.831 1.00 95.50 116 GLN A O 1
ATOM 959 N N . LYS A 1 117 ? -19.862 -15.638 17.044 1.00 94.56 117 LYS A N 1
ATOM 960 C CA . LYS A 1 117 ? -19.690 -16.683 16.036 1.00 94.56 117 LYS A CA 1
ATOM 961 C C . LYS A 1 117 ? -18.268 -17.247 16.003 1.00 94.56 117 LYS A C 1
ATOM 963 O O . LYS A 1 117 ? -18.120 -18.464 15.966 1.00 94.56 117 LYS A O 1
ATOM 968 N N . ASN A 1 118 ? -17.256 -16.380 16.003 1.00 93.81 118 ASN A N 1
ATOM 969 C CA . ASN A 1 118 ? -15.879 -16.753 15.665 1.00 93.81 118 ASN A CA 1
ATOM 970 C C . ASN A 1 118 ? -14.941 -16.831 16.881 1.00 93.81 118 ASN A C 1
ATOM 972 O O . ASN A 1 118 ? -13.969 -17.573 16.832 1.00 93.81 118 ASN A O 1
ATOM 976 N N . CYS A 1 119 ? -15.237 -16.114 17.971 1.00 94.00 119 CYS A N 1
ATOM 977 C CA . CYS A 1 119 ? -14.322 -15.957 19.115 1.00 94.00 119 CYS A CA 1
ATOM 978 C C . CYS A 1 119 ? -14.874 -16.534 20.429 1.00 94.00 119 CYS A C 1
ATOM 980 O O . CYS A 1 119 ? -14.323 -16.276 21.495 1.00 94.00 119 CYS A O 1
ATOM 982 N N . GLY A 1 120 ? -15.989 -17.271 20.380 1.00 91.75 120 GLY A N 1
ATOM 983 C CA . GLY A 1 120 ? -16.546 -17.942 21.559 1.00 91.75 120 GLY A CA 1
ATOM 984 C C . GLY A 1 120 ? -17.233 -17.020 22.570 1.00 91.75 120 GLY A C 1
ATOM 985 O O . GLY A 1 120 ? -17.387 -17.400 23.723 1.00 91.75 120 GLY A O 1
ATOM 986 N N . PHE A 1 121 ? -17.682 -15.821 22.179 1.00 96.50 121 PHE A N 1
ATOM 987 C CA . PHE A 1 121 ? -18.388 -14.916 23.100 1.00 96.50 121 PHE A CA 1
ATOM 988 C C . PHE A 1 121 ? -19.761 -15.487 23.460 1.00 96.50 121 PHE A C 1
ATOM 990 O O . PHE A 1 121 ? -20.724 -15.296 22.715 1.00 96.50 121 PHE A O 1
ATOM 997 N N . ARG A 1 122 ? -19.864 -16.190 24.591 1.00 96.12 122 ARG A N 1
ATOM 998 C CA . ARG A 1 122 ? -21.094 -16.844 25.064 1.00 96.12 122 ARG A CA 1
ATOM 999 C C . ARG A 1 122 ? -21.176 -16.776 26.581 1.00 96.12 122 ARG A C 1
ATOM 1001 O O . ARG A 1 122 ? -20.152 -16.729 27.245 1.00 96.12 122 ARG A O 1
ATOM 1008 N N . ALA A 1 123 ? -22.378 -16.842 27.149 1.00 95.06 123 ALA A N 1
ATOM 1009 C CA . ALA A 1 123 ? -22.544 -16.797 28.605 1.00 95.06 123 ALA A CA 1
ATOM 1010 C C . ALA A 1 123 ? -21.789 -17.930 29.330 1.00 95.06 123 ALA A C 1
ATOM 1012 O O . ALA A 1 123 ? -21.264 -17.731 30.417 1.00 95.06 123 ALA A O 1
ATOM 1013 N N . ASN A 1 124 ? -21.690 -19.112 28.719 1.00 93.88 124 ASN A N 1
ATOM 1014 C CA . ASN A 1 124 ? -21.067 -20.295 29.313 1.00 93.88 124 ASN A CA 1
ATOM 1015 C C . ASN A 1 124 ? -19.603 -20.529 28.898 1.00 93.88 124 ASN A C 1
ATOM 1017 O O . ASN A 1 124 ? -19.064 -21.588 29.218 1.00 93.88 124 ASN A O 1
ATOM 1021 N N . ASP A 1 125 ? -18.976 -19.590 28.189 1.00 94.25 125 ASP A N 1
ATOM 1022 C CA . ASP A 1 125 ? -17.604 -19.730 27.700 1.00 94.25 125 ASP A CA 1
ATOM 1023 C C . ASP A 1 125 ? -16.884 -18.377 27.715 1.00 94.25 125 ASP A C 1
ATOM 1025 O O . ASP A 1 125 ? -17.373 -17.405 27.137 1.00 94.25 125 ASP A O 1
ATOM 1029 N N . ILE A 1 126 ? -15.738 -18.306 28.400 1.00 95.88 126 ILE A N 1
ATOM 1030 C CA . ILE A 1 126 ? -14.908 -17.096 28.418 1.00 95.88 126 ILE A CA 1
ATOM 1031 C C . ILE A 1 126 ? -13.974 -17.145 27.200 1.00 95.88 126 ILE A C 1
ATOM 1033 O O . ILE A 1 126 ? -13.146 -18.061 27.108 1.00 95.88 126 ILE A O 1
ATOM 1037 N N . PRO A 1 127 ? -14.051 -16.148 26.300 1.00 97.06 127 PRO A N 1
ATOM 1038 C CA . PRO A 1 127 ? -13.210 -16.069 25.114 1.00 97.06 127 PRO A CA 1
ATOM 1039 C C . PRO A 1 127 ? -11.717 -16.149 25.428 1.00 97.06 127 PRO A C 1
ATOM 1041 O O . PRO A 1 127 ? -11.217 -15.523 26.364 1.00 97.06 127 PRO A O 1
ATOM 1044 N N . GLN A 1 128 ? -10.979 -16.884 24.600 1.00 97.44 128 GLN A N 1
ATOM 1045 C CA . GLN A 1 128 ? -9.528 -16.965 24.715 1.00 97.44 128 GLN A CA 1
ATOM 1046 C C . GLN A 1 128 ? -8.882 -15.799 23.965 1.00 97.44 128 GLN A C 1
ATOM 1048 O O . GLN A 1 128 ? -9.219 -15.523 22.814 1.00 97.44 128 GLN A O 1
ATOM 1053 N N . LEU A 1 129 ? -7.902 -15.144 24.594 1.00 97.25 129 LEU A N 1
ATOM 1054 C CA . LEU A 1 129 ? -7.240 -13.977 24.002 1.00 97.25 129 LEU A CA 1
ATOM 1055 C C . LEU A 1 129 ? -6.547 -14.285 22.670 1.00 97.25 129 LEU A C 1
ATOM 1057 O O . LEU A 1 129 ? -6.461 -13.394 21.834 1.00 97.25 129 LEU A O 1
ATOM 1061 N N . GLN A 1 130 ? -6.078 -15.521 22.455 1.00 97.19 130 GLN A N 1
ATOM 1062 C CA . GLN A 1 130 ? -5.490 -15.927 21.174 1.00 97.19 130 GLN A CA 1
ATOM 1063 C C . GLN A 1 130 ? -6.513 -15.835 20.035 1.00 97.19 130 GLN A C 1
ATOM 1065 O O . GLN A 1 130 ? -6.224 -15.206 19.024 1.00 97.19 130 GLN A O 1
ATOM 1070 N N . ASP A 1 131 ? -7.719 -16.374 20.234 1.00 97.38 131 ASP A N 1
ATOM 1071 C CA . ASP A 1 131 ? -8.778 -16.366 19.214 1.00 97.38 131 ASP A CA 1
ATOM 1072 C C . ASP A 1 131 ? -9.239 -14.932 18.911 1.00 97.38 131 ASP A C 1
ATOM 1074 O O . ASP A 1 131 ? -9.448 -14.560 17.758 1.00 97.38 131 ASP A O 1
ATOM 1078 N N . ILE A 1 132 ? -9.324 -14.092 19.949 1.00 98.06 132 ILE A N 1
ATOM 1079 C CA . ILE A 1 132 ? -9.593 -12.657 19.796 1.00 98.06 132 ILE A CA 1
ATOM 1080 C C . ILE A 1 132 ? -8.473 -11.969 19.009 1.00 98.06 132 ILE A C 1
ATOM 1082 O O . ILE A 1 132 ? -8.757 -11.181 18.109 1.00 98.06 132 ILE A O 1
ATOM 1086 N N . SER A 1 133 ? -7.211 -12.234 19.357 1.00 97.44 133 SER A N 1
ATOM 1087 C CA . SER A 1 133 ? -6.042 -11.622 18.719 1.00 97.44 133 SER A CA 1
ATOM 1088 C C . SER A 1 133 ? -5.991 -11.951 17.230 1.00 97.44 133 SER A C 1
ATOM 1090 O O . SER A 1 133 ? -5.783 -11.053 16.419 1.00 97.44 133 SER A O 1
ATOM 1092 N N . ASP A 1 134 ? -6.247 -13.209 16.866 1.00 97.44 134 ASP A N 1
ATOM 1093 C CA . ASP A 1 134 ? -6.271 -13.653 15.472 1.00 97.44 134 ASP A CA 1
ATOM 1094 C C . ASP A 1 134 ? -7.412 -12.979 14.695 1.00 97.44 134 ASP A C 1
ATOM 1096 O O . ASP A 1 134 ? -7.184 -12.425 13.618 1.00 97.44 134 ASP A O 1
ATOM 1100 N N . PHE A 1 135 ? -8.612 -12.908 15.281 1.00 97.19 135 PHE A N 1
ATOM 1101 C CA . PHE A 1 135 ? -9.754 -12.233 14.661 1.00 97.19 135 PHE A CA 1
ATOM 1102 C C . PHE A 1 135 ? -9.526 -10.726 14.459 1.00 97.19 135 PHE A C 1
ATOM 1104 O O . PHE A 1 135 ? -9.831 -10.176 13.396 1.00 97.19 135 PHE A O 1
ATOM 1111 N N . LEU A 1 136 ? -8.969 -10.036 15.459 1.00 96.88 136 LEU A N 1
ATOM 1112 C CA . LEU A 1 136 ? -8.630 -8.614 15.352 1.00 96.88 136 LEU A CA 1
ATOM 1113 C C . LEU A 1 136 ? -7.526 -8.369 14.318 1.00 96.88 136 LEU A C 1
ATOM 1115 O O . LEU A 1 136 ? -7.582 -7.379 13.582 1.00 96.88 136 LEU A O 1
ATOM 1119 N N . LYS A 1 137 ? -6.556 -9.284 14.214 1.00 95.00 137 LYS A N 1
ATOM 1120 C CA . LYS A 1 137 ? -5.448 -9.172 13.266 1.00 95.00 137 LYS A CA 1
ATOM 1121 C C . LYS A 1 137 ? -5.947 -9.223 11.828 1.00 95.00 137 LYS A C 1
ATOM 1123 O O . LYS A 1 137 ? -5.486 -8.436 11.006 1.00 95.00 137 LYS A O 1
ATOM 1128 N N . GLU A 1 138 ? -6.906 -10.098 11.542 1.00 93.38 138 GLU A N 1
ATOM 1129 C CA . GLU A 1 138 ? -7.560 -10.180 10.232 1.00 93.38 138 GLU A CA 1
ATOM 1130 C C . GLU A 1 138 ? -8.483 -8.985 9.957 1.00 93.38 138 GLU A C 1
ATOM 1132 O O . GLU A 1 138 ? -8.549 -8.509 8.825 1.00 93.38 138 GLU A O 1
ATOM 1137 N N . SER A 1 139 ? -9.167 -8.473 10.986 1.00 93.44 139 SER A N 1
ATOM 1138 C CA . SER A 1 139 ? -10.165 -7.405 10.833 1.00 93.44 139 SER A CA 1
ATOM 1139 C C . SER A 1 139 ? -9.540 -6.016 10.662 1.00 93.44 139 SER A C 1
ATOM 1141 O O . SER A 1 139 ? -9.892 -5.273 9.748 1.00 93.44 139 SER A O 1
ATOM 1143 N N . THR A 1 140 ? -8.616 -5.638 11.549 1.00 94.75 140 THR A N 1
ATOM 1144 C CA . THR A 1 140 ? -8.045 -4.277 11.621 1.00 94.75 140 THR A CA 1
ATOM 1145 C C . THR A 1 140 ? -6.528 -4.266 11.809 1.00 94.75 140 THR A C 1
ATOM 1147 O O . THR A 1 140 ? -5.913 -3.198 11.884 1.00 94.75 140 THR A O 1
ATOM 1150 N N . GLY A 1 141 ? -5.887 -5.434 11.882 1.00 94.56 141 GLY A N 1
ATOM 1151 C CA . GLY A 1 141 ? -4.467 -5.557 12.209 1.00 94.56 141 GLY A CA 1
ATOM 1152 C C . GLY A 1 141 ? -4.150 -5.331 13.689 1.00 94.56 141 GLY A C 1
ATOM 1153 O O . GLY A 1 141 ? -2.972 -5.310 14.040 1.00 94.56 141 GLY A O 1
ATOM 1154 N N . PHE A 1 142 ? -5.161 -5.156 14.550 1.00 96.94 142 PHE A N 1
ATOM 1155 C CA . PHE A 1 142 ? -4.958 -5.135 15.997 1.00 96.94 142 PHE A CA 1
ATOM 1156 C C . PHE A 1 142 ? -4.639 -6.527 16.531 1.00 96.94 142 PHE A C 1
ATOM 1158 O O . PHE A 1 142 ? -5.126 -7.529 16.028 1.00 96.94 142 PHE A O 1
ATOM 1165 N N . THR A 1 143 ? -3.828 -6.592 17.577 1.00 96.88 143 THR A N 1
ATOM 1166 C CA . THR A 1 143 ? -3.519 -7.838 18.284 1.00 96.88 143 THR A CA 1
ATOM 1167 C C . THR A 1 143 ? -3.675 -7.636 19.779 1.00 96.88 143 THR A C 1
ATOM 1169 O O . THR A 1 143 ? -3.566 -6.518 20.288 1.00 96.88 143 THR A O 1
ATOM 1172 N N . ILE A 1 144 ? -3.937 -8.726 20.490 1.00 96.25 144 ILE A N 1
ATOM 1173 C CA . ILE A 1 144 ? -3.988 -8.726 21.947 1.00 96.25 144 ILE A CA 1
ATOM 1174 C C . ILE A 1 144 ? -2.634 -9.149 22.501 1.00 96.25 144 ILE A C 1
ATOM 1176 O O . ILE A 1 144 ? -1.989 -10.063 21.989 1.00 96.25 144 ILE A O 1
ATOM 1180 N N . ARG A 1 145 ? -2.222 -8.511 23.593 1.00 95.00 145 ARG A N 1
ATOM 1181 C CA . ARG A 1 145 ? -1.115 -8.959 24.432 1.00 95.00 145 ARG A CA 1
ATOM 1182 C C . ARG A 1 145 ? -1.597 -9.092 25.877 1.00 95.00 145 ARG A C 1
ATOM 1184 O O . ARG A 1 145 ? -2.162 -8.125 26.392 1.00 95.00 145 ARG A O 1
ATOM 1191 N N . PRO A 1 146 ? -1.382 -10.240 26.544 1.00 94.44 146 PRO A N 1
ATOM 1192 C CA . PRO A 1 146 ? -1.761 -10.384 27.941 1.00 94.44 146 PRO A CA 1
ATOM 1193 C C . PRO A 1 146 ? -0.976 -9.393 28.814 1.00 94.44 146 PRO A C 1
ATOM 1195 O O . PRO A 1 146 ? 0.225 -9.200 28.618 1.00 94.44 146 PRO A O 1
ATOM 1198 N N . THR A 1 147 ? -1.653 -8.764 29.774 1.00 90.81 147 THR A N 1
ATOM 1199 C CA . THR A 1 147 ? -1.032 -7.927 30.810 1.00 90.81 147 THR A CA 1
ATOM 1200 C C . THR A 1 147 ? -1.405 -8.431 32.199 1.00 90.81 147 THR A C 1
ATOM 1202 O O . THR A 1 147 ? -2.522 -8.897 32.437 1.00 90.81 147 THR A O 1
ATOM 1205 N N . ALA A 1 148 ? -0.453 -8.352 33.127 1.00 88.25 148 ALA A N 1
ATOM 1206 C CA . ALA A 1 148 ? -0.630 -8.802 34.504 1.00 88.25 148 ALA A CA 1
ATOM 1207 C C . ALA A 1 148 ? -1.488 -7.838 35.344 1.00 88.25 148 ALA A C 1
ATOM 1209 O O . ALA A 1 148 ? -2.011 -8.228 36.387 1.00 88.25 148 ALA A O 1
ATOM 1210 N N . GLY A 1 149 ? -1.654 -6.597 34.887 1.00 83.38 149 GLY A N 1
ATOM 1211 C CA . GLY A 1 149 ? -2.439 -5.567 35.553 1.00 83.38 149 GLY A CA 1
ATOM 1212 C C . GLY A 1 149 ? -2.411 -4.256 34.776 1.00 83.38 149 GLY A C 1
ATOM 1213 O O . GLY A 1 149 ? -2.087 -4.234 33.584 1.00 83.38 149 GLY A O 1
ATOM 1214 N N . MET A 1 150 ? -2.746 -3.166 35.462 1.00 79.00 150 MET A N 1
ATOM 1215 C CA . MET A 1 150 ? -2.806 -1.841 34.859 1.00 79.00 150 MET A CA 1
ATOM 1216 C C . MET A 1 150 ? -1.396 -1.270 34.678 1.00 79.00 150 MET A C 1
ATOM 1218 O O . MET A 1 150 ? -0.661 -1.103 35.651 1.00 79.00 150 MET A O 1
ATOM 1222 N N . LEU A 1 151 ? -1.021 -0.988 33.431 1.00 81.94 151 LEU A N 1
ATOM 1223 C CA . LEU A 1 151 ? 0.289 -0.440 33.069 1.00 81.94 151 LEU A CA 1
ATOM 1224 C C . LEU A 1 151 ? 0.337 1.076 33.270 1.00 81.94 151 LEU A C 1
ATOM 1226 O O . LEU A 1 151 ? -0.700 1.736 33.325 1.00 81.94 151 LEU A O 1
ATOM 1230 N N . CYS A 1 152 ? 1.540 1.647 33.305 1.00 81.88 152 CYS A N 1
ATOM 1231 C CA . CYS A 1 152 ? 1.673 3.094 33.214 1.00 81.88 152 CYS A CA 1
ATOM 1232 C C . CYS A 1 152 ? 1.145 3.626 31.868 1.00 81.88 152 CYS A C 1
ATOM 1234 O O . CYS A 1 152 ? 1.237 2.958 30.833 1.00 81.88 152 CYS A O 1
ATOM 1236 N N . SER A 1 153 ? 0.625 4.858 31.878 1.00 82.81 153 SER A N 1
ATOM 1237 C CA . SER A 1 153 ? 0.086 5.548 30.699 1.00 82.81 153 SER A CA 1
ATOM 1238 C C . SER A 1 153 ? 0.976 5.438 29.463 1.00 82.81 153 SER A C 1
ATOM 1240 O O . SER A 1 153 ? 0.494 5.194 28.359 1.00 82.81 153 SER A O 1
ATOM 1242 N N . ARG A 1 154 ? 2.288 5.616 29.647 1.00 85.69 154 ARG A N 1
ATOM 1243 C CA . ARG A 1 154 ? 3.262 5.622 28.556 1.00 85.69 154 ARG A CA 1
ATOM 1244 C C . ARG A 1 154 ? 3.365 4.253 27.890 1.00 85.69 154 ARG A C 1
ATOM 1246 O O . ARG A 1 154 ? 3.280 4.188 26.669 1.00 85.69 154 ARG A O 1
ATOM 1253 N N . ASP A 1 155 ? 3.476 3.183 28.671 1.00 87.19 155 ASP A N 1
ATOM 1254 C CA . ASP A 1 155 ? 3.628 1.816 28.156 1.00 87.19 155 ASP A CA 1
ATOM 1255 C C . ASP A 1 155 ? 2.336 1.301 27.510 1.00 87.19 155 ASP A C 1
ATOM 1257 O O . ASP A 1 155 ? 2.361 0.659 26.451 1.00 87.19 155 ASP A O 1
ATOM 1261 N N . PHE A 1 156 ? 1.192 1.625 28.121 1.00 89.19 156 PHE A N 1
ATOM 1262 C CA . PHE A 1 156 ? -0.115 1.295 27.565 1.00 89.19 156 PHE A CA 1
ATOM 1263 C C . PHE A 1 156 ? -0.323 1.981 26.211 1.00 89.19 156 PHE A C 1
ATOM 1265 O O . PHE A 1 156 ? -0.546 1.306 25.204 1.00 89.19 156 PHE A O 1
ATOM 1272 N N . LEU A 1 157 ? -0.162 3.308 26.152 1.00 90.81 157 LEU A N 1
ATOM 1273 C CA . LEU A 1 157 ? -0.314 4.055 24.906 1.00 90.81 157 LEU A CA 1
ATOM 1274 C C . LEU A 1 157 ? 0.729 3.646 23.860 1.00 90.81 157 LEU A C 1
ATOM 1276 O O . LEU A 1 157 ? 0.389 3.495 22.689 1.00 90.81 157 LEU A O 1
ATOM 1280 N N . ALA A 1 158 ? 1.985 3.418 24.254 1.00 91.88 158 ALA A N 1
ATOM 1281 C CA . ALA A 1 158 ? 3.015 2.953 23.329 1.00 91.88 158 ALA A CA 1
ATOM 1282 C C . ALA A 1 158 ? 2.618 1.631 22.655 1.00 91.88 158 ALA A C 1
ATOM 1284 O O . ALA A 1 158 ? 2.885 1.455 21.471 1.00 91.88 158 ALA A O 1
ATOM 1285 N N . SER A 1 159 ? 1.920 0.737 23.364 1.00 93.75 159 SER A N 1
ATOM 1286 C CA . SER A 1 159 ? 1.398 -0.509 22.786 1.00 93.75 159 SER A CA 1
ATOM 1287 C C . SER A 1 159 ? 0.337 -0.241 21.704 1.00 93.75 159 SER A C 1
ATOM 1289 O O . SER A 1 159 ? 0.391 -0.840 20.625 1.00 93.75 159 SER A O 1
ATOM 1291 N N . LEU A 1 160 ? -0.566 0.726 21.925 1.00 95.50 160 LEU A N 1
ATOM 1292 C CA . LEU A 1 160 ? -1.590 1.109 20.941 1.00 95.50 160 LEU A CA 1
ATOM 1293 C C . LEU A 1 160 ? -0.988 1.629 19.629 1.00 95.50 160 LEU A C 1
ATOM 1295 O O . LEU A 1 160 ? -1.553 1.380 18.564 1.00 95.50 160 LEU A O 1
ATOM 1299 N N . ALA A 1 161 ? 0.184 2.276 19.674 1.00 95.19 161 ALA A N 1
ATOM 1300 C CA . ALA A 1 161 ? 0.873 2.776 18.480 1.00 95.19 161 ALA A CA 1
ATOM 1301 C C . ALA A 1 161 ? 1.184 1.654 17.469 1.00 95.19 161 ALA A C 1
ATOM 1303 O O . ALA A 1 161 ? 1.140 1.869 16.256 1.00 95.19 161 ALA A O 1
ATOM 1304 N N . PHE A 1 162 ? 1.435 0.441 17.972 1.00 96.25 162 PHE A N 1
ATOM 1305 C CA . PHE A 1 162 ? 1.703 -0.766 17.183 1.00 96.25 162 PHE A CA 1
ATOM 1306 C C . PHE A 1 162 ? 0.454 -1.617 16.935 1.00 96.25 162 PHE A C 1
ATOM 1308 O O . PHE A 1 162 ? 0.582 -2.767 16.516 1.00 96.25 162 PHE A O 1
ATOM 1315 N N . ARG A 1 163 ? -0.743 -1.077 17.205 1.00 97.12 163 ARG A N 1
ATOM 1316 C CA . ARG A 1 163 ? -2.010 -1.820 17.195 1.00 97.12 163 ARG A CA 1
ATOM 1317 C C . ARG A 1 163 ? -1.998 -3.020 18.150 1.00 97.12 163 ARG A C 1
ATOM 1319 O O . ARG A 1 163 ? -2.520 -4.086 17.838 1.00 97.12 163 ARG A O 1
ATOM 1326 N N . VAL A 1 164 ? -1.382 -2.865 19.321 1.00 96.81 164 VAL A N 1
ATOM 1327 C CA . VAL A 1 164 ? -1.357 -3.897 20.366 1.00 96.81 164 VAL A CA 1
ATOM 1328 C C . VAL A 1 164 ? -2.181 -3.423 21.553 1.00 96.81 164 VAL A C 1
ATOM 1330 O O . VAL A 1 164 ? -1.814 -2.462 22.226 1.00 96.81 164 VAL A O 1
ATOM 1333 N N . PHE A 1 165 ? -3.282 -4.115 21.834 1.00 96.38 165 PHE A N 1
ATOM 1334 C CA . PHE A 1 165 ? -4.094 -3.856 23.016 1.00 96.38 165 PHE A CA 1
ATOM 1335 C C . PHE A 1 165 ? -3.651 -4.750 24.179 1.00 96.38 165 PHE A C 1
ATOM 1337 O O . PHE A 1 165 ? -3.529 -5.972 24.039 1.00 96.38 165 PHE A O 1
ATOM 1344 N N . ARG A 1 166 ? -3.385 -4.137 25.333 1.00 92.00 166 ARG A N 1
ATOM 1345 C CA . ARG A 1 166 ? -2.950 -4.827 26.553 1.00 92.00 166 ARG A CA 1
ATOM 1346 C C . ARG A 1 166 ? -4.190 -5.283 27.317 1.00 92.00 166 ARG A C 1
ATOM 1348 O O . ARG A 1 166 ? -4.904 -4.455 27.857 1.00 92.00 166 ARG A O 1
ATOM 1355 N N . CYS A 1 167 ? -4.437 -6.590 27.354 1.00 93.25 167 CYS A N 1
ATOM 1356 C CA . CYS A 1 167 ? -5.656 -7.166 27.922 1.00 93.25 167 CYS A CA 1
ATOM 1357 C C . CYS A 1 167 ? -5.340 -8.016 29.153 1.00 93.25 167 CYS A C 1
ATOM 1359 O O . CYS A 1 167 ? -4.456 -8.874 29.116 1.00 93.25 167 CYS A O 1
ATOM 1361 N N . THR A 1 168 ? -6.071 -7.812 30.245 1.00 91.94 168 THR A N 1
ATOM 1362 C CA . THR A 1 168 ? -5.987 -8.697 31.413 1.00 91.94 168 THR A CA 1
ATOM 1363 C C . THR A 1 168 ? -6.680 -10.036 31.128 1.00 91.94 168 THR A C 1
ATOM 1365 O O . THR A 1 168 ? -7.542 -10.132 30.255 1.00 91.94 168 THR A O 1
ATOM 1368 N N . GLN A 1 169 ? -6.286 -11.099 31.839 1.00 93.00 169 GLN A N 1
ATOM 1369 C CA . GLN A 1 169 ? -6.893 -12.439 31.705 1.00 93.00 169 GLN A CA 1
ATOM 1370 C C . GLN A 1 169 ? -7.707 -12.873 32.928 1.00 93.00 169 GLN A C 1
ATOM 1372 O O . GLN A 1 169 ? -8.385 -13.898 32.870 1.00 93.00 169 GLN A O 1
ATOM 1377 N N . TYR A 1 170 ? -7.627 -12.131 34.035 1.00 90.94 170 TYR A N 1
ATOM 1378 C CA . TYR A 1 170 ? -8.340 -12.458 35.267 1.00 90.94 170 TYR A CA 1
ATOM 1379 C C . TYR A 1 170 ? -9.782 -11.950 35.240 1.00 90.94 170 TYR A C 1
ATOM 1381 O O . TYR A 1 170 ? -10.074 -10.922 34.638 1.00 90.94 170 TYR A O 1
ATOM 1389 N N . ILE A 1 171 ? -10.671 -12.658 35.935 1.00 90.31 171 ILE A N 1
ATOM 1390 C CA . ILE A 1 171 ? -12.088 -12.302 36.085 1.00 90.31 171 ILE A CA 1
ATOM 1391 C C . ILE A 1 171 ? -12.310 -11.684 37.469 1.00 90.31 171 ILE A C 1
ATOM 1393 O O . ILE A 1 171 ? -11.695 -12.114 38.444 1.00 90.31 171 ILE A O 1
ATOM 1397 N N . ARG A 1 172 ? -13.162 -10.660 37.558 1.00 84.19 172 ARG A N 1
ATOM 1398 C CA . ARG A 1 172 ? -13.429 -9.873 38.771 1.00 84.19 172 ARG A CA 1
ATOM 1399 C C . ARG A 1 172 ? -13.990 -10.691 39.934 1.00 84.19 172 ARG A C 1
ATOM 1401 O O . ARG A 1 172 ? -14.794 -11.605 39.759 1.00 84.19 172 ARG A O 1
ATOM 1408 N N . HIS A 1 173 ? -13.671 -10.239 41.148 1.00 74.88 173 HIS A N 1
ATOM 1409 C CA . HIS A 1 173 ? -14.339 -10.653 42.382 1.00 74.88 173 HIS A CA 1
ATOM 1410 C C . HIS A 1 173 ? -15.443 -9.637 42.733 1.00 74.88 173 HIS A C 1
ATOM 1412 O O . HIS A 1 173 ? -15.162 -8.555 43.238 1.00 74.88 173 HIS A O 1
ATOM 1418 N N . HIS A 1 174 ? -16.695 -9.972 42.420 1.00 59.62 174 HIS A N 1
ATOM 1419 C CA . HIS A 1 174 ? -17.964 -9.326 42.806 1.00 59.62 174 HIS A CA 1
ATOM 1420 C C . HIS A 1 174 ? -18.198 -7.795 42.687 1.00 59.62 174 HIS A C 1
ATOM 1422 O O . HIS A 1 174 ? -19.365 -7.429 42.783 1.00 59.62 174 HIS A O 1
ATOM 1428 N N . SER A 1 175 ? -17.238 -6.889 42.440 1.00 53.19 175 SER A N 1
ATOM 1429 C CA . SER A 1 175 ? -17.598 -5.448 42.351 1.00 53.19 175 SER A CA 1
ATOM 1430 C C . SER A 1 175 ? -16.620 -4.450 41.710 1.00 53.19 175 SER A C 1
ATOM 1432 O O . SER A 1 175 ? -16.992 -3.283 41.608 1.00 53.19 175 SER A O 1
ATOM 1434 N N . LYS A 1 176 ? -15.416 -4.827 41.247 1.00 58.97 176 LYS A N 1
ATOM 1435 C CA . LYS A 1 176 ? -14.507 -3.870 40.569 1.00 58.97 176 LYS A CA 1
ATOM 1436 C C . LYS A 1 176 ? -14.438 -4.115 39.046 1.00 58.97 176 LYS A C 1
ATOM 1438 O O . LYS A 1 176 ? -14.396 -5.280 38.646 1.00 58.97 176 LYS A O 1
ATOM 1443 N N . PRO A 1 177 ? -14.475 -3.056 38.207 1.00 54.41 177 PRO A N 1
ATOM 1444 C CA . PRO A 1 177 ? -14.734 -3.192 36.774 1.00 54.41 177 PRO A CA 1
ATOM 1445 C C . PRO A 1 177 ? -13.508 -3.538 35.923 1.00 54.41 177 PRO A C 1
ATOM 1447 O O . PRO A 1 177 ? -13.705 -4.121 34.872 1.00 54.41 177 PRO A O 1
ATOM 1450 N N . ILE A 1 178 ? -12.275 -3.234 36.340 1.00 66.06 178 ILE A N 1
ATOM 1451 C CA . ILE A 1 178 ? -11.086 -3.458 35.496 1.00 66.06 178 ILE A CA 1
ATOM 1452 C C . ILE A 1 178 ? -10.648 -4.925 35.609 1.00 66.06 178 ILE A C 1
ATOM 1454 O O . ILE A 1 178 ? -9.943 -5.315 36.540 1.00 66.06 178 ILE A O 1
ATOM 1458 N N . ASP A 1 179 ? -11.141 -5.747 34.691 1.00 81.75 179 ASP A N 1
ATOM 1459 C CA . ASP A 1 179 ? -10.866 -7.175 34.547 1.00 81.75 179 ASP A CA 1
ATOM 1460 C C . ASP A 1 179 ? -11.090 -7.604 33.088 1.00 81.75 179 ASP A C 1
ATOM 1462 O O . ASP A 1 179 ? -11.535 -6.812 32.256 1.00 81.75 179 ASP A O 1
ATOM 1466 N N . ALA A 1 180 ? -10.867 -8.881 32.775 1.00 86.25 180 ALA A N 1
ATOM 1467 C CA . ALA A 1 180 ? -11.066 -9.387 31.422 1.00 86.25 180 ALA A CA 1
ATOM 1468 C C . ALA A 1 180 ? -12.507 -9.187 30.910 1.00 86.25 180 ALA A C 1
ATOM 1470 O O . ALA A 1 180 ? -12.695 -9.049 29.706 1.00 86.25 180 ALA A O 1
ATOM 1471 N N . CYS A 1 181 ? -13.529 -9.108 31.776 1.00 90.12 181 CYS A N 1
ATOM 1472 C CA . CYS A 1 181 ? -14.891 -8.791 31.330 1.00 90.12 181 CYS A CA 1
ATOM 1473 C C . CYS A 1 181 ? -14.982 -7.379 30.740 1.00 90.12 181 CYS A C 1
ATOM 1475 O O . CYS A 1 181 ? -15.609 -7.200 29.699 1.00 90.12 181 CYS A O 1
ATOM 1477 N N . HIS A 1 182 ? -14.360 -6.386 31.379 1.00 89.75 182 HIS A N 1
ATOM 1478 C CA . HIS A 1 182 ? -14.321 -5.017 30.862 1.00 89.75 182 HIS A CA 1
ATOM 1479 C C . HIS A 1 182 ? -13.549 -4.922 29.550 1.00 89.75 182 HIS A C 1
ATOM 1481 O O . HIS A 1 182 ? -14.064 -4.366 28.583 1.00 89.75 182 HIS A O 1
ATOM 1487 N N . GLU A 1 183 ? -12.380 -5.555 29.473 1.00 91.56 183 GLU A N 1
ATOM 1488 C CA . GLU A 1 183 ? -11.564 -5.531 28.257 1.00 91.56 183 GLU A CA 1
ATOM 1489 C C . GLU A 1 183 ? -12.271 -6.216 27.078 1.00 91.56 183 GLU A C 1
ATOM 1491 O O . GLU A 1 183 ? -12.408 -5.652 25.988 1.00 91.56 183 GLU A O 1
ATOM 1496 N N . ILE A 1 184 ? -12.765 -7.437 27.307 1.00 95.31 184 ILE A N 1
ATOM 1497 C CA . ILE A 1 184 ? -13.324 -8.302 26.265 1.00 95.31 184 ILE A CA 1
ATOM 1498 C C . ILE A 1 184 ? -14.711 -7.822 25.822 1.00 95.31 184 ILE A C 1
ATOM 1500 O O . ILE A 1 184 ? -15.035 -7.932 24.643 1.00 95.31 184 ILE A O 1
ATOM 1504 N N . LEU A 1 185 ? -15.544 -7.293 26.724 1.00 94.75 185 LEU A N 1
ATOM 1505 C CA . LEU A 1 185 ? -16.892 -6.829 26.370 1.00 94.75 185 LEU A CA 1
ATOM 1506 C C . LEU A 1 185 ? -16.938 -5.331 26.052 1.00 94.75 185 LEU A C 1
ATOM 1508 O O . LEU A 1 185 ? -17.797 -4.916 25.281 1.00 94.75 185 LEU A O 1
ATOM 1512 N N . GLY A 1 186 ? -16.040 -4.519 26.604 1.00 92.50 186 GLY A N 1
ATOM 1513 C CA . GLY A 1 186 ? -15.982 -3.078 26.362 1.00 92.50 186 GLY A CA 1
ATOM 1514 C C . GLY A 1 186 ? -15.150 -2.721 25.131 1.00 92.50 186 GLY A C 1
ATOM 1515 O O . GLY A 1 186 ? -15.692 -2.224 24.145 1.00 92.50 186 GLY A O 1
ATOM 1516 N N . HIS A 1 187 ? -13.841 -2.986 25.178 1.00 94.56 187 HIS A N 1
ATOM 1517 C CA . HIS A 1 187 ? -12.885 -2.525 24.161 1.00 94.56 187 HIS A CA 1
ATOM 1518 C C . HIS A 1 187 ? -12.844 -3.406 22.913 1.00 94.56 187 HIS A C 1
ATOM 1520 O O . HIS A 1 187 ? -12.936 -2.910 21.787 1.00 94.56 187 HIS A O 1
ATOM 1526 N N . VAL A 1 188 ? -12.679 -4.719 23.107 1.00 96.50 188 VAL A N 1
ATOM 1527 C CA . VAL A 1 188 ? -12.352 -5.672 22.033 1.00 96.50 188 VAL A CA 1
ATOM 1528 C C . VAL A 1 188 ? -13.297 -5.594 20.827 1.00 96.50 188 VAL A C 1
ATOM 1530 O O . VAL A 1 188 ? -12.788 -5.564 19.705 1.00 96.50 188 VAL A O 1
ATOM 1533 N N . PRO A 1 189 ? -14.634 -5.514 20.985 1.00 97.00 189 PRO A N 1
ATOM 1534 C CA . PRO A 1 189 ? -15.528 -5.506 19.836 1.00 97.00 189 PRO A CA 1
ATOM 1535 C C . PRO A 1 189 ? -15.289 -4.309 18.915 1.00 97.00 189 PRO A C 1
ATOM 1537 O O . PRO A 1 189 ? -15.217 -4.474 17.700 1.00 97.00 189 PRO A O 1
ATOM 1540 N N . LEU A 1 190 ? -15.094 -3.114 19.476 1.00 97.12 190 LEU A N 1
ATOM 1541 C CA . LEU A 1 190 ? -14.877 -1.905 18.682 1.00 97.12 190 LEU A CA 1
ATOM 1542 C C . LEU A 1 190 ? -13.487 -1.851 18.048 1.00 97.12 190 LEU A C 1
ATOM 1544 O O . LEU A 1 190 ? -13.351 -1.280 16.970 1.00 97.12 190 LEU A O 1
ATOM 1548 N N . LEU A 1 191 ? -12.477 -2.514 18.618 1.00 97.62 191 LEU A N 1
ATOM 1549 C CA . LEU A 1 191 ? -11.170 -2.659 17.964 1.00 97.62 191 LEU A CA 1
ATOM 1550 C C . LEU A 1 191 ? -11.241 -3.434 16.634 1.00 97.62 191 LEU A C 1
ATOM 1552 O O . LEU A 1 191 ? -10.326 -3.317 15.821 1.00 97.62 191 LEU A O 1
ATOM 1556 N N . ALA A 1 192 ? -12.321 -4.182 16.369 1.00 96.62 192 ALA A N 1
ATOM 1557 C CA . ALA A 1 192 ? -12.575 -4.808 15.067 1.00 96.62 192 ALA A CA 1
ATOM 1558 C C . ALA A 1 192 ? -13.152 -3.839 14.017 1.00 96.62 192 ALA A C 1
ATOM 1560 O O . ALA A 1 192 ? -13.376 -4.237 12.875 1.00 96.62 192 ALA A O 1
ATOM 1561 N N . THR A 1 193 ? -13.407 -2.579 14.382 1.00 95.75 193 THR A N 1
ATOM 1562 C CA . THR A 1 193 ? -13.951 -1.556 13.479 1.00 95.75 193 THR A CA 1
ATOM 1563 C C . THR A 1 193 ? -12.824 -0.615 13.033 1.00 95.75 193 THR A C 1
ATOM 1565 O O . THR A 1 193 ? -12.068 -0.142 13.889 1.00 95.75 193 THR A O 1
ATOM 1568 N N . PRO A 1 194 ? -12.648 -0.353 11.722 1.00 93.00 194 PRO A N 1
ATOM 1569 C CA . PRO A 1 194 ? -11.508 0.419 11.224 1.00 93.00 194 PRO A CA 1
ATOM 1570 C C . PRO A 1 194 ? -11.374 1.817 11.839 1.00 93.00 194 PRO A C 1
ATOM 1572 O O . PRO A 1 194 ? -10.267 2.216 12.198 1.00 93.00 194 PRO A O 1
ATOM 1575 N N . GLU A 1 195 ? -12.479 2.546 11.990 1.00 92.50 195 GLU A N 1
ATOM 1576 C CA . GLU A 1 195 ? -12.500 3.926 12.483 1.00 92.50 195 GLU A CA 1
ATOM 1577 C C . GLU A 1 195 ? -12.067 4.000 13.951 1.00 92.50 195 GLU A C 1
ATOM 1579 O O . GLU A 1 195 ? -11.210 4.812 14.308 1.00 92.50 195 GLU A O 1
ATOM 1584 N N . TYR A 1 196 ? -12.602 3.118 14.804 1.00 95.56 196 TYR A N 1
ATOM 1585 C CA . TYR A 1 196 ? -12.221 3.058 16.216 1.00 95.56 196 TYR A CA 1
ATOM 1586 C C . TYR A 1 196 ? -10.789 2.546 16.385 1.00 95.56 196 TYR A C 1
ATOM 1588 O O . TYR A 1 196 ? -10.030 3.125 17.153 1.00 95.56 196 TYR A O 1
ATOM 1596 N N . ALA A 1 197 ? -10.377 1.524 15.625 1.00 95.88 197 ALA A N 1
ATOM 1597 C CA . ALA A 1 197 ? -9.009 1.009 15.655 1.00 95.88 197 ALA A CA 1
ATOM 1598 C C . ALA A 1 197 ? -7.978 2.089 15.287 1.00 95.88 197 ALA A C 1
ATOM 1600 O O . ALA A 1 197 ? -6.963 2.242 15.967 1.00 95.88 197 ALA A O 1
ATOM 1601 N N . GLN A 1 198 ? -8.244 2.874 14.237 1.00 94.50 198 GLN A N 1
ATOM 1602 C CA . GLN A 1 198 ? -7.399 4.012 13.873 1.00 94.50 198 GLN A CA 1
ATOM 1603 C C . GLN A 1 198 ? -7.397 5.073 14.971 1.00 94.50 198 GLN A C 1
ATOM 1605 O O . GLN A 1 198 ? -6.328 5.507 15.387 1.00 94.50 198 GLN A O 1
ATOM 1610 N N . PHE A 1 199 ? -8.570 5.447 15.487 1.00 95.31 199 PHE A N 1
ATOM 1611 C CA . PHE A 1 199 ? -8.679 6.430 16.561 1.00 95.31 199 PHE A CA 1
ATOM 1612 C C . PHE A 1 199 ? -7.902 6.011 17.821 1.00 95.31 199 PHE A C 1
ATOM 1614 O O . PHE A 1 199 ? -7.153 6.816 18.369 1.00 95.31 199 PHE A O 1
ATOM 1621 N N . SER A 1 200 ? -7.986 4.742 18.235 1.00 95.44 200 SER A N 1
ATOM 1622 C CA . SER A 1 200 ? -7.188 4.188 19.336 1.00 95.44 200 SER A CA 1
ATOM 1623 C C . SER A 1 200 ? -5.685 4.188 19.035 1.00 95.44 200 SER A C 1
ATOM 1625 O O . SER A 1 200 ? -4.887 4.484 19.923 1.00 95.44 200 SER A O 1
ATOM 1627 N N . GLN A 1 201 ? -5.280 3.874 17.799 1.00 95.56 201 GLN A N 1
ATOM 1628 C CA . GLN A 1 201 ? -3.870 3.889 17.398 1.00 95.56 201 GLN A CA 1
ATOM 1629 C C . GLN A 1 201 ? -3.266 5.302 17.459 1.00 95.56 201 GLN A C 1
ATOM 1631 O O . GLN A 1 201 ? -2.109 5.444 17.862 1.00 95.56 201 GLN A O 1
ATOM 1636 N N . GLU A 1 202 ? -4.032 6.341 17.109 1.00 93.69 202 GLU A N 1
ATOM 1637 C CA . GLU A 1 202 ? -3.555 7.730 17.142 1.00 93.69 202 GLU A CA 1
ATOM 1638 C C . GLU A 1 202 ? -3.133 8.165 18.548 1.00 93.69 202 GLU A C 1
ATOM 1640 O O . GLU A 1 202 ? -2.079 8.779 18.707 1.00 93.69 202 GLU A O 1
ATOM 1645 N N . PHE A 1 203 ? -3.867 7.769 19.595 1.00 92.06 203 PHE A N 1
ATOM 1646 C CA . PHE A 1 203 ? -3.437 8.012 20.979 1.00 92.06 203 PHE A CA 1
ATOM 1647 C C . PHE A 1 203 ? -2.038 7.459 21.261 1.00 92.06 203 PHE A C 1
ATOM 1649 O O . PHE A 1 203 ? -1.246 8.096 21.957 1.00 92.06 203 PHE A O 1
ATOM 1656 N N . GLY A 1 204 ? -1.721 6.290 20.704 1.00 91.56 204 GLY A N 1
ATOM 1657 C CA . GLY A 1 204 ? -0.402 5.692 20.832 1.00 91.56 204 GLY A CA 1
ATOM 1658 C C . GLY A 1 204 ? 0.667 6.430 20.037 1.00 91.56 204 GLY A C 1
ATOM 1659 O O . GLY A 1 204 ? 1.713 6.765 20.586 1.00 91.56 204 GLY A O 1
ATOM 1660 N N . LEU A 1 205 ? 0.414 6.743 18.765 1.00 91.50 205 LEU A N 1
ATOM 1661 C CA . LEU A 1 205 ? 1.367 7.488 17.930 1.00 91.50 205 LEU A CA 1
ATOM 1662 C C . LEU A 1 205 ? 1.705 8.859 18.528 1.00 91.50 205 LEU A C 1
ATOM 1664 O O . LEU A 1 205 ? 2.867 9.274 18.532 1.00 91.50 205 LEU A O 1
ATOM 1668 N N . LEU A 1 206 ? 0.704 9.530 19.097 1.00 89.31 206 LEU A N 1
ATOM 1669 C CA . LEU A 1 206 ? 0.859 10.813 19.772 1.00 89.31 206 LEU A CA 1
ATOM 1670 C C . LEU A 1 206 ? 1.583 10.711 21.120 1.00 89.31 206 LEU A C 1
ATOM 1672 O O . LEU A 1 206 ? 2.101 11.729 21.583 1.00 89.31 206 LEU A O 1
ATOM 1676 N N . SER A 1 207 ? 1.683 9.526 21.727 1.00 87.88 207 SER A N 1
ATOM 1677 C CA . SER A 1 207 ? 2.389 9.315 22.997 1.00 87.88 207 SER A CA 1
ATOM 1678 C C . SER A 1 207 ? 3.894 9.066 22.820 1.00 87.88 207 SER A C 1
ATOM 1680 O O . SER A 1 207 ? 4.700 9.427 23.683 1.00 87.88 207 SER A O 1
ATOM 1682 N N . LEU A 1 208 ? 4.310 8.488 21.688 1.00 89.06 208 LEU A N 1
ATOM 1683 C CA . LEU A 1 208 ? 5.706 8.117 21.445 1.00 89.06 208 LEU A CA 1
ATOM 1684 C C . LEU A 1 208 ? 6.614 9.355 21.412 1.00 89.06 208 LEU A C 1
ATOM 1686 O O . LEU A 1 208 ? 6.426 10.256 20.590 1.00 89.06 208 LEU A O 1
ATOM 1690 N N . GLY A 1 209 ? 7.587 9.416 22.325 1.00 83.69 209 GLY A N 1
ATOM 1691 C CA . GLY A 1 209 ? 8.502 10.556 22.475 1.00 83.69 209 GLY A CA 1
ATOM 1692 C C . GLY A 1 209 ? 7.853 11.841 23.010 1.00 83.69 209 GLY A C 1
ATOM 1693 O O . GLY A 1 209 ? 8.481 12.895 22.967 1.00 83.69 209 GLY A O 1
ATOM 1694 N N . ALA A 1 210 ? 6.607 11.783 23.494 1.00 83.69 210 ALA A N 1
ATOM 1695 C CA . ALA A 1 210 ? 5.916 12.929 24.081 1.00 83.69 210 ALA A CA 1
ATOM 1696 C C . ALA A 1 210 ? 6.409 13.235 25.505 1.00 83.69 210 ALA A C 1
ATOM 1698 O O . ALA A 1 210 ? 6.695 12.312 26.280 1.00 83.69 210 ALA A O 1
ATOM 1699 N N . SER A 1 211 ? 6.434 14.526 25.860 1.00 82.38 211 SER A N 1
ATOM 1700 C CA . SER A 1 211 ? 6.718 14.993 27.222 1.00 82.38 211 SER A CA 1
ATOM 1701 C C . SER A 1 211 ? 5.706 14.436 28.227 1.00 82.38 211 SER A C 1
ATOM 1703 O O . SER A 1 211 ? 4.580 14.096 27.861 1.00 82.38 211 SER A O 1
ATOM 1705 N N . ASP A 1 212 ? 6.080 14.364 29.505 1.00 79.31 212 ASP A N 1
ATOM 1706 C CA . ASP A 1 212 ? 5.161 13.923 30.564 1.00 79.31 212 ASP A CA 1
ATOM 1707 C C . ASP A 1 212 ? 3.911 14.812 30.668 1.00 79.31 212 ASP A C 1
ATOM 1709 O O . ASP A 1 212 ? 2.830 14.316 30.976 1.00 79.31 212 ASP A O 1
ATOM 1713 N N . GLU A 1 213 ? 4.012 16.105 30.339 1.00 80.00 213 GLU A N 1
ATOM 1714 C CA . GLU A 1 213 ? 2.855 17.008 30.283 1.00 80.00 213 GLU A CA 1
ATOM 1715 C C . GLU A 1 213 ? 1.858 16.584 29.194 1.00 80.00 213 GLU A C 1
ATOM 1717 O O . GLU A 1 213 ? 0.656 16.478 29.451 1.00 80.00 213 GLU A O 1
ATOM 1722 N N . LEU A 1 214 ? 2.346 16.295 27.981 1.00 81.62 214 LEU A N 1
ATOM 1723 C CA . LEU A 1 214 ? 1.488 15.840 26.889 1.00 81.62 214 LEU A CA 1
ATOM 1724 C C . LEU A 1 214 ? 0.935 14.441 27.173 1.00 81.62 214 LEU A C 1
ATOM 1726 O O . LEU A 1 214 ? -0.248 14.204 26.935 1.00 81.62 214 LEU A O 1
ATOM 1730 N N . ILE A 1 215 ? 1.745 13.543 27.748 1.00 82.06 215 ILE A N 1
ATOM 1731 C CA . ILE A 1 215 ? 1.247 12.257 28.246 1.00 82.06 215 ILE A CA 1
ATOM 1732 C C . ILE A 1 215 ? 0.161 12.480 29.283 1.00 82.06 215 ILE A C 1
ATOM 1734 O O . ILE A 1 215 ? -0.851 11.824 29.180 1.00 82.06 215 ILE A O 1
ATOM 1738 N N . THR A 1 216 ? 0.278 13.430 30.206 1.00 77.44 216 THR A N 1
ATOM 1739 C CA . THR A 1 216 ? -0.770 13.688 31.207 1.00 77.44 216 THR A CA 1
ATOM 1740 C C . THR A 1 216 ? -2.074 14.183 30.565 1.00 77.44 216 THR A C 1
ATOM 1742 O O . THR A 1 216 ? -3.160 13.821 31.006 1.00 77.44 216 THR A O 1
ATOM 1745 N N . LYS A 1 217 ? -2.002 14.963 29.482 1.00 81.38 217 LYS A N 1
ATOM 1746 C CA . LYS A 1 217 ? -3.190 15.437 28.745 1.00 81.38 217 LYS A CA 1
ATOM 1747 C C . LYS A 1 217 ? -3.845 14.342 27.899 1.00 81.38 217 LYS A C 1
ATOM 1749 O O . LYS A 1 217 ? -5.067 14.206 27.891 1.00 81.38 217 LYS A O 1
ATOM 1754 N N . LEU A 1 218 ? -3.041 13.527 27.218 1.00 77.19 218 LEU A N 1
ATOM 1755 C CA . LEU A 1 218 ? -3.521 12.314 26.547 1.00 77.19 218 LEU A CA 1
ATOM 1756 C C . LEU A 1 218 ? -4.055 11.302 27.572 1.00 77.19 218 LEU A C 1
ATOM 1758 O O . LEU A 1 218 ? -5.003 10.564 27.303 1.00 77.19 218 LEU A O 1
ATOM 1762 N N . ALA A 1 219 ? -3.396 11.280 28.731 1.00 69.12 219 ALA A N 1
ATOM 1763 C CA . ALA A 1 219 ? -3.256 10.125 29.586 1.00 69.12 219 ALA A CA 1
ATOM 1764 C C . ALA A 1 219 ? -2.753 10.433 31.030 1.00 69.12 219 ALA A C 1
ATOM 1766 O O . ALA A 1 219 ? -1.652 10.037 31.421 1.00 69.12 219 ALA A O 1
ATOM 1767 N N . SER A 1 220 ? -3.547 11.124 31.857 1.00 52.03 220 SER A N 1
ATOM 1768 C CA . SER A 1 220 ? -3.179 11.449 33.248 1.00 52.03 220 SER A CA 1
ATOM 1769 C C . SER A 1 220 ? -3.077 10.226 34.176 1.00 52.03 220 SER A C 1
ATOM 1771 O O . SER A 1 220 ? -3.912 9.320 34.167 1.00 52.03 220 SER A O 1
ATOM 1773 N N . VAL A 1 221 ? -2.053 10.245 35.035 1.00 42.75 221 VAL A N 1
ATOM 1774 C CA . VAL A 1 221 ? -1.940 9.419 36.243 1.00 42.75 221 VAL A CA 1
ATOM 1775 C C . VAL A 1 221 ? -1.978 10.371 37.430 1.00 42.75 221 VAL A C 1
ATOM 1777 O O . VAL A 1 221 ? -1.143 11.265 37.531 1.00 42.75 221 VAL A O 1
ATOM 1780 N N . SER A 1 222 ? -2.936 10.208 38.340 1.00 39.06 222 SER A N 1
ATOM 1781 C CA . SER A 1 222 ? -2.957 10.949 39.605 1.00 39.06 222 SER A CA 1
ATOM 1782 C C . SER A 1 222 ? -3.040 9.968 40.768 1.00 39.06 222 SER A C 1
ATOM 1784 O O . SER A 1 222 ? -3.949 9.145 40.829 1.00 39.06 222 SER A O 1
ATOM 1786 N N . PHE A 1 223 ? -2.081 10.064 41.688 1.00 37.78 223 PHE A N 1
ATOM 1787 C CA . PHE A 1 223 ? -2.093 9.348 42.960 1.00 37.78 223 PHE A CA 1
ATOM 1788 C C . PHE A 1 223 ? -2.743 10.246 44.012 1.00 37.78 223 PHE A C 1
ATOM 1790 O O . PHE A 1 223 ? -2.204 11.307 44.324 1.00 37.78 223 PHE A O 1
ATOM 1797 N N . PHE A 1 224 ? -3.878 9.827 44.572 1.00 35.31 224 PHE A N 1
ATOM 1798 C CA . PHE A 1 224 ? -4.427 10.453 45.773 1.00 35.31 224 PHE A CA 1
ATOM 1799 C C . PHE A 1 224 ? -4.125 9.592 46.998 1.00 35.31 224 PHE A C 1
ATOM 1801 O O . PHE A 1 224 ? -4.343 8.382 47.023 1.00 35.31 224 PHE A O 1
ATOM 1808 N N . SER A 1 225 ? -3.582 10.245 48.022 1.00 33.38 225 SER A N 1
ATOM 1809 C CA . SER A 1 225 ? -3.298 9.663 49.325 1.00 33.38 225 SER A CA 1
ATOM 1810 C C . SER A 1 225 ? -4.598 9.279 50.036 1.00 33.38 225 SER A C 1
ATOM 1812 O O . SER A 1 225 ? -5.364 10.157 50.427 1.00 33.38 225 SER A O 1
ATOM 1814 N N . GLY A 1 226 ? -4.791 7.980 50.267 1.00 37.94 226 GLY A N 1
ATOM 1815 C CA . GLY A 1 226 ? -5.794 7.455 51.193 1.00 37.94 226 GLY A CA 1
ATOM 1816 C C . GLY A 1 226 ? -7.176 7.254 50.576 1.00 37.94 226 GLY A C 1
ATOM 1817 O O . GLY A 1 226 ? -8.068 8.071 50.766 1.00 37.94 226 GLY A O 1
ATOM 1818 N N . SER A 1 227 ? -7.370 6.076 49.980 1.00 36.75 227 SER A N 1
ATOM 1819 C CA . SER A 1 227 ? -8.616 5.551 49.391 1.00 36.75 227 SER A CA 1
ATOM 1820 C C . SER A 1 227 ? -8.874 6.000 47.949 1.00 36.75 227 SER A C 1
ATOM 1822 O O . SER A 1 227 ? -9.085 7.174 47.675 1.00 36.75 227 SER A O 1
ATOM 1824 N N . ILE A 1 228 ? -8.922 5.001 47.058 1.00 39.50 228 ILE A N 1
ATOM 1825 C CA . ILE A 1 228 ? -9.280 5.089 45.635 1.00 39.50 228 ILE A CA 1
ATOM 1826 C C . ILE A 1 228 ? -8.185 5.750 44.769 1.00 39.50 228 ILE A C 1
ATOM 1828 O O . ILE A 1 228 ? -8.260 6.907 44.368 1.00 39.50 228 ILE A O 1
ATOM 1832 N N . SER A 1 229 ? -7.164 4.957 44.428 1.00 35.25 229 SER A N 1
ATOM 1833 C CA . SER A 1 229 ? -6.276 5.237 43.295 1.00 35.25 229 SER A CA 1
ATOM 1834 C C . SER A 1 229 ? -7.017 4.875 42.012 1.00 35.25 229 SER A C 1
ATOM 1836 O O . SER A 1 229 ? -7.102 3.692 41.681 1.00 35.25 229 SER A O 1
ATOM 1838 N N . ILE A 1 230 ? -7.562 5.856 41.289 1.00 44.03 230 ILE A N 1
ATOM 1839 C CA . ILE A 1 230 ? -8.006 5.603 39.918 1.00 44.03 230 ILE A CA 1
ATOM 1840 C C . ILE A 1 230 ? -7.270 6.521 38.948 1.00 44.03 230 ILE A C 1
ATOM 1842 O O . ILE A 1 230 ? -7.311 7.747 39.031 1.00 44.03 230 ILE A O 1
ATOM 1846 N N . MET A 1 231 ? -6.531 5.861 38.064 1.00 42.06 231 MET A N 1
ATOM 1847 C CA . MET A 1 231 ? -5.736 6.430 36.991 1.00 42.06 231 MET A CA 1
ATOM 1848 C C . MET A 1 231 ? -6.666 6.749 35.829 1.00 42.06 231 MET A C 1
ATOM 1850 O O . MET A 1 231 ? -7.336 5.840 35.346 1.00 42.06 231 MET A O 1
ATOM 1854 N N . PHE A 1 232 ? -6.709 7.996 35.362 1.00 49.81 232 PHE A N 1
ATOM 1855 C CA . PHE A 1 232 ? -7.596 8.341 34.259 1.00 49.81 232 PHE A CA 1
ATOM 1856 C C . PHE A 1 232 ? -6.919 9.178 33.205 1.00 49.81 232 PHE A C 1
ATOM 1858 O O . PHE A 1 232 ? -6.546 10.333 33.398 1.00 49.81 232 PHE A O 1
ATOM 1865 N N . LEU A 1 233 ? -6.824 8.544 32.047 1.00 59.09 233 LEU A N 1
ATOM 1866 C CA . LEU A 1 233 ? -6.161 9.044 30.881 1.00 59.09 233 LEU A CA 1
ATOM 1867 C C . LEU A 1 233 ? -6.974 10.192 30.241 1.00 59.09 233 LEU A C 1
ATOM 1869 O O . LEU A 1 233 ? -7.731 9.892 29.347 1.00 59.09 233 LEU A O 1
ATOM 1873 N N . THR A 1 234 ? -6.917 11.459 30.675 1.00 75.19 234 THR A N 1
ATOM 1874 C CA . THR A 1 234 ? -7.937 12.504 30.364 1.00 75.19 234 THR A CA 1
ATOM 1875 C C . THR A 1 234 ? -8.643 12.409 28.995 1.00 75.19 234 THR A C 1
ATOM 1877 O O . THR A 1 234 ? -9.847 12.150 28.953 1.00 75.19 234 THR A O 1
ATOM 1880 N N . LEU A 1 235 ? -7.934 12.563 27.869 1.00 86.62 235 LEU A N 1
ATOM 1881 C CA . LEU A 1 235 ? -8.556 12.460 26.540 1.00 86.62 235 LEU A CA 1
ATOM 1882 C C . LEU A 1 235 ? -9.044 11.042 26.209 1.00 86.62 235 LEU A C 1
ATOM 1884 O O . LEU A 1 235 ? -10.163 10.885 25.722 1.00 86.62 235 LEU A O 1
ATOM 1888 N N . TYR A 1 236 ? -8.242 10.012 26.481 1.00 87.88 236 TYR A N 1
ATOM 1889 C CA . TYR A 1 236 ? -8.618 8.610 26.249 1.00 87.88 236 TYR A CA 1
ATOM 1890 C C . TYR A 1 236 ? -9.813 8.186 27.129 1.00 87.88 236 TYR A C 1
ATOM 1892 O O . TYR A 1 236 ? -10.719 7.494 26.681 1.00 87.88 236 TYR A O 1
ATOM 1900 N N . TRP A 1 237 ? -9.882 8.681 28.360 1.00 83.75 237 TRP A N 1
ATOM 1901 C CA . TRP A 1 237 ? -10.931 8.429 29.336 1.00 83.75 237 TRP A CA 1
ATOM 1902 C C . TRP A 1 237 ? -12.268 8.993 28.866 1.00 83.75 237 TRP A C 1
ATOM 1904 O O . TRP A 1 237 ? -13.266 8.283 28.799 1.00 83.75 237 TRP A O 1
ATOM 1914 N N . TYR A 1 238 ? -12.299 10.265 28.473 1.00 87.44 238 TYR A N 1
ATOM 1915 C CA . TYR A 1 238 ? -13.530 10.896 27.996 1.00 87.44 238 TYR A CA 1
ATOM 1916 C C . TYR A 1 238 ? -13.944 10.455 26.583 1.00 87.44 238 TYR A C 1
ATOM 1918 O O . TYR A 1 238 ? -14.979 10.902 26.090 1.00 87.44 238 TYR A O 1
ATOM 1926 N N . THR A 1 239 ? -13.167 9.578 25.937 1.00 91.44 239 THR A N 1
ATOM 1927 C CA . THR A 1 239 ? -13.458 9.055 24.599 1.00 91.44 239 THR A CA 1
ATOM 1928 C C . THR A 1 239 ? -13.520 7.528 24.567 1.00 91.44 239 THR A C 1
ATOM 1930 O O . THR A 1 239 ? -14.603 6.956 24.556 1.00 91.44 239 THR A O 1
ATOM 1933 N N . ILE A 1 240 ? -12.384 6.843 24.551 1.00 92.31 240 ILE A N 1
ATOM 1934 C CA . ILE A 1 240 ? -12.284 5.385 24.455 1.00 92.31 240 ILE A CA 1
ATOM 1935 C C . ILE A 1 240 ? -12.958 4.674 25.642 1.00 92.31 240 ILE A C 1
ATOM 1937 O O . ILE A 1 240 ? -13.566 3.627 25.434 1.00 92.31 240 ILE A O 1
ATOM 1941 N N . GLU A 1 241 ? -12.937 5.254 26.847 1.00 88.50 241 GLU A N 1
ATOM 1942 C CA . GLU A 1 241 ? -13.573 4.663 28.042 1.00 88.50 241 GLU A CA 1
ATOM 1943 C C . GLU A 1 241 ? -15.020 5.120 28.258 1.00 88.50 241 GLU A C 1
ATOM 1945 O O . GLU A 1 241 ? -15.906 4.305 28.513 1.00 88.50 241 GLU A O 1
ATOM 1950 N N . ASN A 1 242 ? -15.286 6.423 28.132 1.00 89.19 242 ASN A N 1
ATOM 1951 C CA . ASN A 1 242 ? -16.569 7.038 28.503 1.00 89.19 242 ASN A CA 1
ATOM 1952 C C . ASN A 1 242 ? -17.181 7.910 27.399 1.00 89.19 242 ASN A C 1
ATOM 1954 O O . ASN A 1 242 ? -17.968 8.820 27.665 1.00 89.19 242 ASN A O 1
ATOM 1958 N N . GLY A 1 243 ? -16.820 7.650 26.148 1.00 91.81 243 GLY A N 1
ATOM 1959 C CA . GLY A 1 243 ? -17.295 8.418 25.010 1.00 91.81 243 GLY A CA 1
ATOM 1960 C C . GLY A 1 243 ? -18.707 8.054 24.560 1.00 91.81 243 GLY A C 1
ATOM 1961 O O . GLY A 1 243 ? -19.138 6.891 24.564 1.00 91.81 243 GLY A O 1
ATOM 1962 N N . LEU A 1 244 ? -19.413 9.086 24.104 1.00 94.88 244 LEU A N 1
ATOM 1963 C CA . LEU A 1 244 ? -20.721 8.995 23.469 1.00 94.88 244 LEU A CA 1
ATOM 1964 C C . LEU A 1 244 ? -20.640 9.473 22.024 1.00 94.88 244 LEU A C 1
ATOM 1966 O O . LEU A 1 244 ? -19.908 10.407 21.723 1.00 94.88 244 LEU A O 1
ATOM 1970 N N . CYS A 1 245 ? -21.437 8.887 21.139 1.00 94.94 245 CYS A N 1
ATOM 1971 C CA . CYS A 1 245 ? -21.558 9.316 19.749 1.00 94.94 245 CYS A CA 1
ATOM 1972 C C . CYS A 1 245 ? -23.008 9.644 19.377 1.00 94.94 245 CYS A C 1
ATOM 1974 O O . CYS A 1 245 ? -23.950 9.247 20.076 1.00 94.94 245 CYS A O 1
ATOM 1976 N N . ILE A 1 246 ? -23.193 10.370 18.275 1.00 93.50 246 ILE A N 1
ATOM 1977 C CA . ILE A 1 246 ? -24.506 10.608 17.674 1.00 93.50 246 ILE A CA 1
ATOM 1978 C C . ILE A 1 246 ? -24.749 9.618 16.531 1.00 93.50 246 ILE A C 1
ATOM 1980 O O . ILE A 1 246 ? -24.041 9.597 15.533 1.00 93.50 246 ILE A O 1
ATOM 1984 N N . GLU A 1 247 ? -25.820 8.837 16.643 1.00 92.06 247 GLU A N 1
ATOM 1985 C CA . GLU A 1 247 ? -26.312 7.935 15.603 1.00 92.06 247 GLU A CA 1
ATOM 1986 C C . GLU A 1 247 ? -27.762 8.309 15.267 1.00 92.06 247 GLU A C 1
ATOM 1988 O O . GLU A 1 247 ? -28.652 8.197 16.114 1.00 92.06 247 GLU A O 1
ATOM 1993 N N . ASN A 1 248 ? -28.028 8.750 14.032 1.00 89.94 248 ASN A N 1
ATOM 1994 C CA . ASN A 1 248 ? -29.371 9.146 13.574 1.00 89.94 248 ASN A CA 1
ATOM 1995 C C . ASN A 1 248 ? -30.065 10.156 14.518 1.00 89.94 248 ASN A C 1
ATOM 1997 O O . ASN A 1 248 ? -31.238 10.003 14.866 1.00 89.94 248 ASN A O 1
ATOM 2001 N N . GLY A 1 249 ? -29.315 11.155 14.998 1.00 88.94 249 GLY A N 1
ATOM 2002 C CA . GLY A 1 249 ? -29.803 12.174 15.937 1.00 88.94 249 GLY A CA 1
ATOM 2003 C C . GLY A 1 249 ? -30.023 11.679 17.374 1.00 88.94 249 GLY A C 1
ATOM 2004 O O . GLY A 1 249 ? -30.495 12.441 18.217 1.00 88.94 249 GLY A O 1
ATOM 2005 N N . LYS A 1 250 ? -29.689 10.420 17.685 1.00 91.38 250 LYS A N 1
ATOM 2006 C CA . LYS A 1 250 ? -29.773 9.847 19.034 1.00 91.38 250 LYS A CA 1
ATOM 2007 C C . LYS A 1 250 ? -28.380 9.590 19.595 1.00 91.38 250 LYS A C 1
ATOM 2009 O O . LYS A 1 250 ? -27.484 9.149 18.889 1.00 91.38 250 LYS A O 1
ATOM 2014 N N . ARG A 1 251 ? -28.221 9.820 20.897 1.00 93.69 251 ARG A N 1
ATOM 2015 C CA . ARG A 1 251 ? -26.985 9.507 21.625 1.00 93.69 251 ARG A CA 1
ATOM 2016 C C . ARG A 1 251 ? -26.821 7.997 21.772 1.00 93.69 251 ARG A C 1
ATOM 2018 O O . ARG A 1 251 ? -27.797 7.304 22.073 1.00 93.69 251 ARG A O 1
ATOM 2025 N N . LYS A 1 252 ? -25.595 7.517 21.601 1.00 96.00 252 LYS A N 1
ATOM 2026 C CA . LYS A 1 252 ? -25.185 6.118 21.745 1.00 96.00 252 LYS A CA 1
ATOM 2027 C C . LYS A 1 252 ? -23.828 6.017 22.432 1.00 96.00 252 LYS A C 1
ATOM 2029 O O . LYS A 1 252 ? -23.057 6.969 22.426 1.00 96.00 252 LYS A O 1
ATOM 2034 N N . ILE A 1 253 ? -23.557 4.868 23.037 1.00 95.62 253 ILE A N 1
ATOM 2035 C CA . ILE A 1 253 ? -22.324 4.580 23.769 1.00 95.62 253 ILE A CA 1
ATOM 2036 C C . ILE A 1 253 ? -21.337 3.882 22.843 1.00 95.62 253 ILE A C 1
ATOM 2038 O O . ILE A 1 253 ? -21.698 2.904 22.186 1.00 95.62 253 ILE A O 1
ATOM 2042 N N . TYR A 1 254 ? -20.094 4.355 22.851 1.00 95.88 254 TYR A N 1
ATOM 2043 C CA . TYR A 1 254 ? -18.956 3.630 22.288 1.00 95.88 254 TYR A CA 1
ATOM 2044 C C . TYR A 1 254 ? -17.804 3.461 23.301 1.00 95.88 254 TYR A C 1
ATOM 2046 O O . TYR A 1 254 ? -16.891 2.680 23.061 1.00 95.88 254 TYR A O 1
ATOM 2054 N N . GLY A 1 255 ? -17.837 4.174 24.433 1.00 93.75 255 GLY A N 1
ATOM 2055 C CA . GLY A 1 255 ? -16.851 4.028 25.500 1.00 93.75 255 GLY A CA 1
ATOM 2056 C C . GLY A 1 255 ? -16.906 2.658 26.187 1.00 93.75 255 GLY A C 1
ATOM 2057 O O . GLY A 1 255 ? -17.984 2.189 26.555 1.00 93.75 255 GLY A O 1
ATOM 2058 N N . ALA A 1 256 ? -15.752 2.020 26.376 1.00 91.69 256 ALA A N 1
ATOM 2059 C CA . ALA A 1 256 ? -15.633 0.674 26.932 1.00 91.69 256 ALA A CA 1
ATOM 2060 C C . ALA A 1 256 ? -16.070 0.557 28.402 1.00 91.69 256 ALA A C 1
ATOM 2062 O O . ALA A 1 256 ? -16.777 -0.393 28.753 1.00 91.69 256 ALA A O 1
ATOM 2063 N N . GLY A 1 257 ? -15.724 1.528 29.250 1.00 87.94 257 GLY A N 1
ATOM 2064 C CA . GLY A 1 257 ? -16.212 1.626 30.629 1.00 87.94 257 GLY A CA 1
ATOM 2065 C C . GLY A 1 257 ? -17.739 1.613 30.684 1.00 87.94 257 GLY A C 1
ATOM 2066 O O . GLY A 1 257 ? -18.344 0.755 31.326 1.00 87.94 257 GLY A O 1
ATOM 2067 N N . LEU A 1 258 ? -18.374 2.449 29.864 1.00 89.75 258 LEU A N 1
ATOM 2068 C CA . LEU A 1 258 ? -19.832 2.504 29.760 1.00 89.75 258 LEU A CA 1
ATOM 2069 C C . LEU A 1 258 ? -20.448 1.224 29.164 1.00 89.75 258 LEU A C 1
ATOM 2071 O O . LEU A 1 258 ? -21.514 0.789 29.595 1.00 89.75 258 LEU A O 1
ATOM 2075 N N . LEU A 1 259 ? -19.794 0.593 28.185 1.00 91.38 259 LEU A N 1
ATOM 2076 C CA . LEU A 1 259 ? -20.261 -0.662 27.575 1.00 91.38 259 LEU A CA 1
ATOM 2077 C C . LEU A 1 259 ? -20.119 -1.877 28.496 1.00 91.38 259 LEU A C 1
ATOM 2079 O O . LEU A 1 259 ? -20.786 -2.885 28.271 1.00 91.38 259 LEU A O 1
ATOM 2083 N N . SER A 1 260 ? -19.273 -1.790 29.520 1.00 89.25 260 SER A N 1
ATOM 2084 C CA . SER A 1 260 ? -19.004 -2.866 30.480 1.00 89.25 260 SER A CA 1
ATOM 2085 C C . SER A 1 260 ? -19.629 -2.630 31.862 1.00 89.25 260 SER A C 1
ATOM 2087 O O . SER A 1 260 ? -19.564 -3.510 32.727 1.00 89.25 260 SER A O 1
ATOM 2089 N N . SER A 1 261 ? -20.281 -1.480 32.062 1.00 87.31 261 SER A N 1
ATOM 2090 C CA . SER A 1 261 ? -20.920 -1.074 33.314 1.00 87.31 261 SER A CA 1
ATOM 2091 C C . SER A 1 261 ? -22.393 -0.696 33.092 1.00 87.31 261 SER A C 1
ATOM 2093 O O . SER A 1 261 ? -22.700 0.427 32.681 1.00 87.31 261 SER A O 1
ATOM 2095 N N . PRO A 1 262 ? -23.353 -1.601 33.390 1.00 85.88 262 PRO A N 1
ATOM 2096 C CA . PRO A 1 262 ? -24.780 -1.318 33.219 1.00 85.88 262 PRO A CA 1
ATOM 2097 C C . PRO A 1 262 ? -25.250 -0.076 33.986 1.00 85.88 262 PRO A C 1
ATOM 2099 O O . PRO A 1 262 ? -26.035 0.711 33.462 1.00 85.88 262 PRO A O 1
ATOM 2102 N N . ALA A 1 263 ? -24.756 0.108 35.215 1.00 84.75 263 ALA A N 1
ATOM 2103 C CA . ALA A 1 263 ? -25.154 1.212 36.082 1.00 84.75 263 ALA A CA 1
ATOM 2104 C C . ALA A 1 263 ? -24.672 2.571 35.547 1.00 84.75 263 ALA A C 1
ATOM 2106 O O . ALA A 1 263 ? -25.437 3.536 35.542 1.00 84.75 263 ALA A O 1
ATOM 2107 N N . GLU A 1 264 ? -23.435 2.648 35.050 1.00 84.12 264 GLU A N 1
ATOM 2108 C CA . GLU A 1 264 ? -22.905 3.881 34.453 1.00 84.12 264 GLU A CA 1
ATOM 2109 C C . GLU A 1 264 ? -23.594 4.196 33.123 1.00 84.12 264 GLU A C 1
ATOM 2111 O O . GLU A 1 264 ? -23.962 5.348 32.879 1.00 84.12 264 GLU A O 1
ATOM 2116 N N . ALA A 1 265 ? -23.870 3.175 32.302 1.00 87.75 265 ALA A N 1
ATOM 2117 C CA . ALA A 1 265 ? -24.664 3.335 31.089 1.00 87.75 265 ALA A CA 1
ATOM 2118 C C . ALA A 1 265 ? -26.060 3.903 31.394 1.00 87.75 265 ALA A C 1
ATOM 2120 O O . ALA A 1 265 ? -26.502 4.844 30.742 1.00 87.75 265 ALA A O 1
ATOM 2121 N N . GLU A 1 266 ? -26.762 3.389 32.405 1.00 88.50 266 GLU A N 1
ATOM 2122 C CA . GLU A 1 266 ? -28.068 3.926 32.802 1.00 88.50 266 GLU A CA 1
ATOM 2123 C C . GLU A 1 266 ? -27.975 5.353 33.348 1.00 88.50 266 GLU A C 1
ATOM 2125 O O . GLU A 1 266 ? -28.778 6.214 32.971 1.00 88.50 266 GLU A O 1
ATOM 2130 N N . TYR A 1 267 ? -26.975 5.633 34.186 1.00 87.12 267 TYR A N 1
ATOM 2131 C CA . TYR A 1 267 ? -26.744 6.969 34.724 1.00 87.12 267 TYR A CA 1
ATOM 2132 C C . TYR A 1 267 ? -26.510 7.992 33.607 1.00 87.12 267 TYR A C 1
ATOM 2134 O O . TYR A 1 267 ? -27.127 9.063 33.610 1.00 87.12 267 TYR A O 1
ATOM 2142 N N . CYS A 1 268 ? -25.684 7.647 32.618 1.00 86.38 268 CYS A N 1
ATOM 2143 C CA . CYS A 1 268 ? -25.353 8.498 31.478 1.00 86.38 268 CYS A CA 1
ATOM 2144 C C . CYS A 1 268 ? -26.605 8.955 30.696 1.00 86.38 268 CYS A C 1
ATOM 2146 O O . CYS A 1 268 ? -26.687 10.095 30.231 1.00 86.38 268 CYS A O 1
ATOM 2148 N N . PHE A 1 269 ? -27.638 8.106 30.629 1.00 88.38 269 PHE A N 1
ATOM 2149 C CA . PHE A 1 269 ? -28.903 8.392 29.941 1.00 88.38 269 PHE A CA 1
ATOM 2150 C C . PHE A 1 269 ? -30.033 8.862 30.872 1.00 88.38 269 PHE A C 1
ATOM 2152 O O . PHE A 1 269 ? -31.119 9.184 30.391 1.00 88.38 269 PHE A O 1
ATOM 2159 N N . SER A 1 270 ? -29.790 8.969 32.181 1.00 87.81 270 SER A N 1
ATOM 2160 C CA . SER A 1 270 ? -30.797 9.362 33.182 1.00 87.81 270 SER A CA 1
ATOM 2161 C C . SER A 1 270 ? -31.224 10.837 33.121 1.00 87.81 270 SER A C 1
ATOM 2163 O O . SER A 1 270 ? -32.164 11.236 33.804 1.00 87.81 270 SER A O 1
ATOM 2165 N N . GLY A 1 271 ? -30.513 11.667 32.348 1.00 83.88 271 GLY A N 1
ATOM 2166 C CA . GLY A 1 271 ? -30.703 13.123 32.292 1.00 83.88 271 GLY A CA 1
ATOM 2167 C C . GLY A 1 271 ? -30.003 13.897 33.415 1.00 83.88 271 GLY A C 1
ATOM 2168 O O . GLY A 1 271 ? -29.973 15.122 33.366 1.00 83.88 271 GLY A O 1
ATOM 2169 N N . LYS A 1 272 ? -29.405 13.202 34.394 1.00 84.19 272 LYS A N 1
ATOM 2170 C CA . LYS A 1 272 ? -28.617 13.815 35.478 1.00 84.19 272 LYS A CA 1
ATOM 2171 C C . LYS A 1 272 ? -27.181 14.150 35.064 1.00 84.19 272 LYS A C 1
ATOM 2173 O O . LYS A 1 272 ? -26.562 15.018 35.667 1.00 84.19 272 LYS A O 1
ATOM 2178 N N . ALA A 1 273 ? -26.657 13.458 34.054 1.00 84.62 273 ALA A N 1
ATOM 2179 C CA . ALA A 1 273 ? -25.286 13.622 33.594 1.00 84.62 273 ALA A CA 1
ATOM 2180 C C . ALA A 1 273 ? -25.096 14.916 32.784 1.00 84.62 273 ALA A C 1
ATOM 2182 O O . ALA A 1 273 ? -25.920 15.252 31.928 1.00 84.62 273 ALA A O 1
ATOM 2183 N N . LYS A 1 274 ? -23.979 15.619 33.005 1.00 87.12 274 LYS A N 1
ATOM 2184 C CA . LYS A 1 274 ? -23.625 16.817 32.233 1.00 87.12 274 LYS A CA 1
ATOM 2185 C C . LYS A 1 274 ? -23.017 16.406 30.893 1.00 87.12 274 LYS A C 1
ATOM 2187 O O . LYS A 1 274 ? -21.998 15.729 30.856 1.00 87.12 274 LYS A O 1
ATOM 2192 N N . LEU A 1 275 ? -23.616 16.832 29.787 1.00 88.56 275 LEU A N 1
ATOM 2193 C CA . LEU A 1 275 ? -23.154 16.466 28.446 1.00 88.56 275 LEU A CA 1
ATOM 2194 C C . LEU A 1 275 ? -22.563 17.665 27.724 1.00 88.56 275 LEU A C 1
ATOM 2196 O O . LEU A 1 275 ? -23.128 18.759 27.763 1.00 88.56 275 LEU A O 1
ATOM 2200 N N . ARG A 1 276 ? -21.428 17.455 27.061 1.00 91.50 276 ARG A N 1
ATOM 2201 C CA . ARG A 1 276 ? -20.705 18.485 26.307 1.00 91.50 276 ARG A CA 1
ATOM 2202 C C . ARG A 1 276 ? -20.273 17.928 24.956 1.00 91.50 276 ARG A C 1
ATOM 2204 O O . ARG A 1 276 ? -20.086 16.722 24.821 1.00 91.50 276 ARG A O 1
ATOM 2211 N N . LYS A 1 277 ? -20.108 18.792 23.955 1.00 92.31 277 LYS A N 1
ATOM 2212 C CA . LYS A 1 277 ? -19.482 18.390 22.690 1.00 92.31 277 LYS A CA 1
ATOM 2213 C C . LYS A 1 277 ? -17.995 18.118 22.934 1.00 92.31 277 LYS A C 1
ATOM 2215 O O . LYS A 1 277 ? -17.358 18.847 23.694 1.00 92.31 277 LYS A O 1
ATOM 2220 N N . PHE A 1 278 ? -17.478 17.048 22.338 1.00 91.69 278 PHE A N 1
ATOM 2221 C CA . PHE A 1 278 ? -16.062 16.707 22.388 1.00 91.69 278 PHE A CA 1
ATOM 2222 C C . PHE A 1 278 ? -15.233 17.708 21.580 1.00 91.69 278 PHE A C 1
ATOM 2224 O O . PHE A 1 278 ? -15.442 17.869 20.380 1.00 91.69 278 PHE A O 1
ATOM 2231 N N . GLU A 1 279 ? -14.261 18.322 22.248 1.00 89.25 279 GLU A N 1
ATOM 2232 C CA . GLU A 1 279 ? -13.189 19.103 21.640 1.00 89.25 279 GLU A CA 1
ATOM 2233 C C . GLU A 1 279 ? -11.910 18.831 22.432 1.00 89.25 279 GLU A C 1
ATOM 2235 O O . GLU A 1 279 ? -11.899 18.950 23.659 1.00 89.25 279 GLU A O 1
ATOM 2240 N N . SER A 1 280 ? -10.833 18.461 21.746 1.00 88.44 280 SER A N 1
ATOM 2241 C CA . SER A 1 280 ? -9.609 17.966 22.382 1.00 88.44 280 SER A CA 1
ATOM 2242 C C . SER A 1 280 ? -8.973 19.000 23.305 1.00 88.44 280 SER A C 1
ATOM 2244 O O . SER A 1 280 ? -8.537 18.648 24.394 1.00 88.44 280 SER A O 1
ATOM 2246 N N . ASP A 1 281 ? -8.986 20.281 22.929 1.00 85.50 281 ASP A N 1
ATOM 2247 C CA . ASP A 1 281 ? -8.424 21.353 23.758 1.00 85.50 281 ASP A CA 1
ATOM 2248 C C . ASP A 1 281 ? -9.231 21.577 25.048 1.00 85.50 281 ASP A C 1
ATOM 2250 O O . ASP A 1 281 ? -8.681 21.785 26.129 1.00 85.50 281 ASP A O 1
ATOM 2254 N N . ILE A 1 282 ? -10.556 21.440 24.968 1.00 85.81 282 ILE A N 1
ATOM 2255 C CA . ILE A 1 282 ? -11.427 21.519 26.141 1.00 85.81 282 ILE A CA 1
ATOM 2256 C C . ILE A 1 282 ? -11.178 20.320 27.056 1.00 85.81 282 ILE A C 1
ATOM 2258 O O . ILE A 1 282 ? -10.962 20.481 28.255 1.00 85.81 282 ILE A O 1
ATOM 2262 N N . VAL A 1 283 ? -11.209 19.114 26.487 1.00 85.06 283 VAL A N 1
ATOM 2263 C CA . VAL A 1 283 ? -11.120 17.864 27.244 1.00 85.06 283 VAL A CA 1
ATOM 2264 C C . VAL A 1 283 ? -9.741 17.703 27.878 1.00 85.06 283 VAL A C 1
ATOM 2266 O O . VAL A 1 283 ? -9.660 17.324 29.039 1.00 85.06 283 VAL A O 1
ATOM 2269 N N . ALA A 1 284 ? -8.660 18.040 27.170 1.00 82.88 284 ALA A N 1
ATOM 2270 C CA . ALA A 1 284 ? -7.288 17.922 27.669 1.00 82.88 284 ALA A CA 1
ATOM 2271 C C . ALA A 1 284 ? -7.016 18.746 28.937 1.00 82.88 284 ALA A C 1
ATOM 2273 O O . ALA A 1 284 ? -6.133 18.395 29.718 1.00 82.88 284 ALA A O 1
ATOM 2274 N N . ASN A 1 285 ? -7.763 19.835 29.136 1.00 80.94 285 ASN A N 1
ATOM 2275 C CA . ASN A 1 285 ? -7.647 20.717 30.297 1.00 80.94 285 ASN A CA 1
ATOM 2276 C C . ASN A 1 285 ? -8.734 20.453 31.357 1.00 80.94 285 ASN A C 1
ATOM 2278 O O . ASN A 1 285 ? -8.799 21.146 32.376 1.00 80.94 285 ASN A O 1
ATOM 2282 N N . GLU A 1 286 ? -9.597 19.463 31.129 1.00 77.94 286 GLU A N 1
ATOM 2283 C CA . GLU A 1 286 ? -10.705 19.142 32.014 1.00 77.94 286 GLU A CA 1
ATOM 2284 C C . GLU A 1 286 ? -10.219 18.393 33.261 1.00 77.94 286 GLU A C 1
ATOM 2286 O O . GLU A 1 286 ? -9.398 17.475 33.192 1.00 77.94 286 GLU A O 1
ATOM 2291 N N . LYS A 1 287 ? -10.749 18.767 34.429 1.00 67.31 287 LYS A N 1
ATOM 2292 C CA . LYS A 1 287 ? -10.432 18.083 35.687 1.00 67.31 287 LYS A CA 1
ATOM 2293 C C . LYS A 1 287 ? -11.333 16.870 35.878 1.00 67.31 287 LYS A C 1
ATOM 2295 O O . LYS A 1 287 ? -12.506 16.874 35.503 1.00 67.31 287 LYS A O 1
ATOM 2300 N N . TYR A 1 288 ? -10.782 15.833 36.496 1.00 61.19 288 TYR A N 1
ATOM 2301 C CA . TYR A 1 288 ? -11.543 14.637 36.823 1.00 61.19 288 TYR A CA 1
ATOM 2302 C C . TYR A 1 288 ? -12.593 14.939 37.912 1.00 61.19 288 TYR A C 1
ATOM 2304 O O . TYR A 1 288 ? -12.250 15.577 38.915 1.00 61.19 288 TYR A O 1
ATOM 2312 N N . PRO A 1 289 ? -13.857 14.505 37.766 1.00 58.88 289 PRO A N 1
ATOM 2313 C CA . PRO A 1 289 ? -14.846 14.655 38.823 1.00 58.88 289 PRO A CA 1
ATOM 2314 C C . PRO A 1 289 ? -14.520 13.707 39.984 1.00 58.88 289 PRO A C 1
ATOM 2316 O O . PRO A 1 289 ? -14.692 12.499 39.893 1.00 58.88 289 PRO A O 1
ATOM 2319 N N . LEU A 1 290 ? -14.045 14.270 41.098 1.00 48.69 290 LEU A N 1
ATOM 2320 C CA . LEU A 1 290 ? -13.679 13.531 42.318 1.00 48.69 290 LEU A CA 1
ATOM 2321 C C . LEU A 1 290 ? -14.894 13.045 43.140 1.00 48.69 290 LEU A C 1
ATOM 2323 O O . LEU A 1 290 ? -14.710 12.431 44.186 1.00 48.69 290 LEU A O 1
ATOM 2327 N N . THR A 1 291 ? -16.129 13.348 42.722 1.00 50.34 291 THR A N 1
ATOM 2328 C CA . THR A 1 291 ? -17.358 13.041 43.476 1.00 50.34 291 THR A CA 1
ATOM 2329 C C . THR A 1 291 ? -18.519 12.637 42.565 1.00 50.34 291 THR A C 1
ATOM 2331 O O . THR A 1 291 ? -18.650 13.126 41.440 1.00 50.34 291 THR A O 1
ATOM 2334 N N . ASP A 1 292 ? -19.432 11.817 43.101 1.00 50.53 292 ASP A N 1
ATOM 2335 C CA . ASP A 1 292 ? -20.627 11.282 42.420 1.00 50.53 292 ASP A CA 1
ATOM 2336 C C . ASP A 1 292 ? -21.606 12.346 41.886 1.00 50.53 292 ASP A C 1
ATOM 2338 O O . ASP A 1 292 ? -22.545 12.042 41.149 1.00 50.53 292 ASP A O 1
ATOM 2342 N N . GLN A 1 293 ? -21.405 13.614 42.247 1.00 40.03 293 GLN A N 1
ATOM 2343 C CA . GLN A 1 293 ? -22.298 14.726 41.917 1.00 40.03 293 GLN A CA 1
ATOM 2344 C C . GLN A 1 293 ? -21.891 15.502 40.652 1.00 40.03 293 GLN A C 1
ATOM 2346 O O . GLN A 1 293 ? -22.637 16.385 40.243 1.00 40.03 293 GLN A O 1
ATOM 2351 N N . ASN A 1 294 ? -20.760 15.175 40.008 1.00 50.72 294 ASN A N 1
ATOM 2352 C CA . ASN A 1 294 ? -20.205 15.951 38.885 1.00 50.72 294 ASN A CA 1
ATOM 2353 C C . ASN A 1 294 ? -19.859 15.115 37.637 1.00 50.72 294 ASN A C 1
ATOM 2355 O O . ASN A 1 294 ? -18.964 15.474 36.872 1.00 50.72 294 ASN A O 1
ATOM 2359 N N . TRP A 1 295 ? -20.564 14.009 37.396 1.00 71.06 295 TRP A N 1
ATOM 2360 C CA . TRP A 1 295 ? -20.317 13.176 36.217 1.00 71.06 295 TRP A CA 1
ATOM 2361 C C . TRP A 1 295 ? -20.637 13.930 34.920 1.00 71.06 295 TRP A C 1
ATOM 2363 O O . TRP A 1 295 ? -21.778 14.341 34.669 1.00 71.06 295 TRP A O 1
ATOM 2373 N N . GLN A 1 296 ? -19.610 14.089 34.087 1.00 82.38 296 GLN A N 1
ATOM 2374 C CA . GLN A 1 296 ? -19.715 14.691 32.767 1.00 82.38 296 GLN A CA 1
ATOM 2375 C C . GLN A 1 296 ? -19.237 13.730 31.684 1.00 82.38 296 GLN A C 1
ATOM 2377 O O . GLN A 1 296 ? -18.301 12.964 31.899 1.00 82.38 296 GLN A O 1
ATOM 2382 N N . TYR A 1 297 ? -19.863 13.811 30.515 1.00 87.94 297 TYR A N 1
ATOM 2383 C CA . TYR A 1 297 ? -19.506 13.014 29.347 1.00 87.94 297 TYR A CA 1
ATOM 2384 C C . TYR A 1 297 ? -19.395 13.898 28.114 1.00 87.94 297 TYR A C 1
ATOM 2386 O O . TYR A 1 297 ? -20.090 14.915 27.984 1.00 87.94 297 TYR A O 1
ATOM 2394 N N . PHE A 1 298 ? -18.541 13.470 27.193 1.00 91.88 298 PHE A N 1
ATOM 2395 C CA . PHE A 1 298 ? -18.328 14.149 25.929 1.00 91.88 298 PHE A CA 1
ATOM 2396 C C . PHE A 1 298 ? -18.957 13.358 24.786 1.00 91.88 298 PHE A C 1
ATOM 2398 O O . PHE A 1 298 ? -18.904 12.128 24.741 1.00 91.88 298 PHE A O 1
ATOM 2405 N N . VAL A 1 299 ? -19.601 14.093 23.885 1.00 94.00 299 VAL A N 1
ATOM 2406 C CA . VAL A 1 299 ? -20.308 13.549 22.730 1.00 94.00 299 VAL A CA 1
ATOM 2407 C C . VAL A 1 299 ? -19.551 13.925 21.463 1.00 94.00 299 VAL A C 1
ATOM 2409 O O . VAL A 1 299 ? -19.287 15.107 21.233 1.00 94.00 299 VAL A O 1
ATOM 2412 N N . VAL A 1 300 ? -19.225 12.926 20.646 1.00 94.25 300 VAL A N 1
ATOM 2413 C CA . VAL A 1 300 ? -18.665 13.095 19.302 1.00 94.25 300 VAL A CA 1
ATOM 2414 C C . VAL A 1 300 ? -19.771 12.955 18.258 1.00 94.25 300 VAL A C 1
ATOM 2416 O O . VAL A 1 300 ? -20.673 12.127 18.399 1.00 94.25 300 VAL A O 1
ATOM 2419 N N . ASP A 1 301 ? -19.698 13.735 17.186 1.00 90.31 301 ASP A N 1
ATOM 2420 C CA . ASP A 1 301 ? -20.609 13.562 16.050 1.00 90.31 301 ASP A CA 1
ATOM 2421 C C . ASP A 1 301 ? -20.220 12.313 15.239 1.00 90.31 301 ASP A C 1
ATOM 2423 O O . ASP A 1 301 ? -21.075 11.520 14.852 1.00 90.31 301 ASP A O 1
ATOM 2427 N N . SER A 1 302 ? -18.914 12.081 15.062 1.00 90.31 302 SER A N 1
ATOM 2428 C CA . SER A 1 302 ? -18.347 10.850 14.503 1.00 90.31 302 SER A CA 1
ATOM 2429 C C . SER A 1 302 ? -16.937 10.594 15.047 1.00 90.31 302 SER A C 1
ATOM 2431 O O . SER A 1 302 ? -16.240 11.528 15.452 1.00 90.31 302 SER A O 1
ATOM 2433 N N . LEU A 1 303 ? -16.490 9.332 15.028 1.00 90.12 303 LEU A N 1
ATOM 2434 C CA . LEU A 1 303 ? -15.115 8.979 15.411 1.00 90.12 303 LEU A CA 1
ATOM 2435 C C . LEU A 1 303 ? -14.073 9.579 14.454 1.00 90.12 303 LEU A C 1
ATOM 2437 O O . LEU A 1 303 ? -12.986 9.936 14.893 1.00 90.12 303 LEU A O 1
ATOM 2441 N N . GLU A 1 304 ? -14.411 9.756 13.174 1.00 89.88 304 GLU A N 1
ATOM 2442 C CA . GLU A 1 304 ? -13.535 10.416 12.195 1.00 89.88 304 GLU A CA 1
ATOM 2443 C C . GLU A 1 304 ? -13.299 11.897 12.531 1.00 89.88 304 GLU A C 1
ATOM 2445 O O . GLU A 1 304 ? -12.158 12.360 12.507 1.00 89.88 304 GLU A O 1
ATOM 2450 N N . GLU A 1 305 ? -14.348 12.639 12.906 1.00 89.56 305 GLU A N 1
ATOM 2451 C CA . GLU A 1 305 ? -14.211 14.037 13.345 1.00 89.56 305 GLU A CA 1
ATOM 2452 C C . GLU A 1 305 ? -13.409 14.134 14.647 1.00 89.56 305 GLU A C 1
ATOM 2454 O O . GLU A 1 305 ? -12.511 14.970 14.753 1.00 89.56 305 GLU A O 1
ATOM 2459 N N . ALA A 1 306 ? -13.670 13.240 15.607 1.00 91.50 306 ALA A N 1
ATOM 2460 C CA . ALA A 1 306 ? -12.921 13.181 16.860 1.00 91.50 306 ALA A CA 1
ATOM 2461 C C . ALA A 1 306 ? -11.431 12.881 16.625 1.00 91.50 306 ALA A C 1
ATOM 2463 O O . ALA A 1 306 ? -10.571 13.549 17.199 1.00 91.50 306 ALA A O 1
ATOM 2464 N N . LYS A 1 307 ? -11.120 11.932 15.730 1.00 92.69 307 LYS A N 1
ATOM 2465 C CA . LYS A 1 307 ? -9.752 11.594 15.309 1.00 92.69 307 LYS A CA 1
ATOM 2466 C C . LYS A 1 307 ? -9.053 12.793 14.678 1.00 92.69 307 LYS A C 1
ATOM 2468 O O . LYS A 1 307 ? -7.943 13.132 15.079 1.00 92.69 307 LYS A O 1
ATOM 2473 N N . LYS A 1 308 ? -9.709 13.469 13.731 1.00 90.88 308 LYS A N 1
ATOM 2474 C CA . LYS A 1 308 ? -9.165 14.671 13.088 1.00 90.88 308 LYS A CA 1
ATOM 2475 C C . LYS A 1 308 ? -8.871 15.769 14.114 1.00 90.88 308 LYS A C 1
ATOM 2477 O O . LYS A 1 308 ? -7.772 16.315 14.120 1.00 90.88 308 LYS A O 1
ATOM 2482 N N . ASN A 1 309 ? -9.823 16.043 15.004 1.00 91.25 309 ASN A N 1
ATOM 2483 C CA . ASN A 1 309 ? -9.679 17.048 16.052 1.00 91.25 309 ASN A CA 1
ATOM 2484 C C . ASN A 1 309 ? -8.523 16.723 17.022 1.00 91.25 309 ASN A C 1
ATOM 2486 O O . ASN A 1 309 ? -7.774 17.624 17.396 1.00 91.25 309 ASN A O 1
ATOM 2490 N N . LEU A 1 310 ? -8.338 15.446 17.375 1.00 90.00 310 LEU A N 1
ATOM 2491 C CA . LEU A 1 310 ? -7.226 14.975 18.208 1.00 90.00 310 LEU A CA 1
ATOM 2492 C C . LEU A 1 310 ? -5.865 15.180 17.526 1.00 90.00 310 LEU A C 1
ATOM 2494 O O . LEU A 1 310 ? -4.937 15.699 18.150 1.00 90.00 310 LEU A O 1
ATOM 2498 N N . ILE A 1 311 ? -5.746 14.796 16.249 1.00 87.38 311 ILE A N 1
ATOM 2499 C CA . ILE A 1 311 ? -4.511 14.954 15.466 1.00 87.38 311 ILE A CA 1
ATOM 2500 C C . ILE A 1 311 ? -4.152 16.436 15.327 1.00 87.38 311 ILE A C 1
ATOM 2502 O O . ILE A 1 311 ? -2.996 16.801 15.537 1.00 87.38 311 ILE A O 1
ATOM 2506 N N . GLU A 1 312 ? -5.120 17.296 15.000 1.00 87.69 312 GLU A N 1
ATOM 2507 C CA . GLU A 1 312 ? -4.906 18.743 14.863 1.00 87.69 312 GLU A CA 1
ATOM 2508 C C . GLU A 1 312 ? -4.427 19.369 16.179 1.00 87.69 312 GLU A C 1
ATOM 2510 O O . GLU A 1 312 ? -3.424 20.086 16.190 1.00 87.69 312 GLU A O 1
ATOM 2515 N N . TRP A 1 313 ? -5.083 19.039 17.296 1.00 87.19 313 TRP A N 1
ATOM 2516 C CA . TRP A 1 313 ? -4.701 19.517 18.626 1.00 87.19 313 TRP A CA 1
ATOM 2517 C C . TRP A 1 313 ? -3.280 19.083 19.013 1.00 87.19 313 TRP A C 1
ATOM 2519 O O . TRP A 1 313 ? -2.471 19.903 19.451 1.00 87.19 313 TRP A O 1
ATOM 2529 N N . ALA A 1 314 ? -2.933 17.811 18.805 1.00 81.62 314 ALA A N 1
ATOM 2530 C CA . ALA A 1 314 ? -1.625 17.294 19.197 1.00 81.62 314 ALA A CA 1
ATOM 2531 C C . ALA A 1 314 ? -0.489 17.717 18.249 1.00 81.62 314 ALA A C 1
ATOM 2533 O O . ALA A 1 314 ? 0.661 17.831 18.682 1.00 81.62 314 ALA A O 1
ATOM 2534 N N . SER A 1 315 ? -0.790 17.987 16.973 1.00 75.00 315 SER A N 1
ATOM 2535 C CA . SER A 1 315 ? 0.196 18.452 15.984 1.00 75.00 315 SER A CA 1
ATOM 2536 C C . SER A 1 315 ? 0.825 19.790 16.380 1.00 75.00 315 SER A C 1
ATOM 2538 O O . SER A 1 315 ? 2.001 20.009 16.106 1.00 75.00 315 SER A O 1
ATOM 2540 N N . ALA A 1 316 ? 0.090 20.655 17.087 1.00 71.50 316 ALA A N 1
ATOM 2541 C CA . ALA A 1 316 ? 0.625 21.911 17.614 1.00 71.50 316 ALA A CA 1
ATOM 2542 C C . ALA A 1 316 ? 1.674 21.710 18.727 1.00 71.50 316 ALA A C 1
ATOM 2544 O O . ALA A 1 316 ? 2.551 22.551 18.913 1.00 71.50 316 ALA A O 1
ATOM 2545 N N . ALA A 1 317 ? 1.599 20.596 19.463 1.00 66.88 317 ALA A N 1
ATOM 2546 C CA . ALA A 1 317 ? 2.468 20.303 20.602 1.00 66.88 317 ALA A CA 1
ATOM 2547 C C . ALA A 1 317 ? 3.678 19.417 20.246 1.00 66.88 317 ALA A C 1
ATOM 2549 O O . ALA A 1 317 ? 4.615 19.302 21.041 1.00 66.88 317 ALA A O 1
ATOM 2550 N N . ARG A 1 318 ? 3.684 18.769 19.072 1.00 71.44 318 ARG A N 1
ATOM 2551 C CA . ARG A 1 318 ? 4.723 17.804 18.682 1.00 71.44 318 ARG A CA 1
ATOM 2552 C C . ARG A 1 318 ? 5.727 18.391 17.694 1.00 71.44 318 ARG A C 1
ATOM 2554 O O . ARG A 1 318 ? 5.371 18.863 16.624 1.00 71.44 318 ARG A O 1
ATOM 2561 N N . ARG A 1 319 ? 7.018 18.241 18.012 1.00 69.00 319 ARG A N 1
ATOM 2562 C CA . ARG A 1 319 ? 8.133 18.572 17.101 1.00 69.00 319 ARG A CA 1
ATOM 2563 C C . ARG A 1 319 ? 8.406 17.490 16.049 1.00 69.00 319 ARG A C 1
ATOM 2565 O O . ARG A 1 319 ? 9.001 17.787 15.021 1.00 69.00 319 ARG A O 1
ATOM 2572 N N . ILE A 1 320 ? 8.013 16.241 16.319 1.00 76.06 320 ILE A N 1
ATOM 2573 C CA . ILE A 1 320 ? 8.302 15.075 15.470 1.00 76.06 320 ILE A CA 1
ATOM 2574 C C . ILE A 1 320 ? 6.993 14.382 15.095 1.00 76.06 320 ILE A C 1
ATOM 2576 O O . ILE A 1 320 ? 6.241 13.930 15.971 1.00 76.06 320 ILE A O 1
ATOM 2580 N N . GLN A 1 321 ? 6.759 14.262 13.788 1.00 81.75 321 GLN A N 1
ATOM 2581 C CA . GLN A 1 321 ? 5.645 13.510 13.229 1.00 81.75 321 GLN A CA 1
ATOM 2582 C C . GLN A 1 321 ? 6.068 12.061 12.979 1.00 81.75 321 GLN A C 1
ATOM 2584 O O . GLN A 1 321 ? 7.102 11.797 12.357 1.00 81.75 321 GLN A O 1
ATOM 2589 N N . LEU A 1 322 ? 5.277 11.131 13.505 1.00 88.31 322 LEU A N 1
ATOM 2590 C CA . LEU A 1 322 ? 5.545 9.699 13.462 1.00 88.31 322 LEU A CA 1
ATOM 2591 C C . LEU A 1 322 ? 4.508 8.998 12.597 1.00 88.31 322 LEU A C 1
ATOM 2593 O O . LEU A 1 322 ? 3.353 9.413 12.534 1.00 88.31 322 LEU A O 1
ATOM 2597 N N . ARG A 1 323 ? 4.928 7.907 11.967 1.00 88.25 323 ARG A N 1
ATOM 2598 C CA . ARG A 1 323 ? 4.082 7.043 11.155 1.00 88.25 323 ARG A CA 1
ATOM 2599 C C . ARG A 1 323 ? 4.300 5.593 11.554 1.00 88.25 323 ARG A C 1
ATOM 2601 O O . ARG A 1 323 ? 5.435 5.157 11.707 1.00 88.25 323 ARG A O 1
ATOM 2608 N N . TYR A 1 324 ? 3.220 4.828 11.657 1.00 91.81 324 TYR A N 1
ATOM 2609 C CA . TYR A 1 324 ? 3.305 3.374 11.739 1.00 91.81 324 TYR A CA 1
ATOM 2610 C C . TYR A 1 324 ? 3.420 2.760 10.340 1.00 91.81 324 TYR A C 1
ATOM 2612 O O . TYR A 1 324 ? 2.556 2.986 9.489 1.00 91.81 324 TYR A O 1
ATOM 2620 N N . ASN A 1 325 ? 4.462 1.965 10.111 1.00 88.69 325 ASN A N 1
ATOM 2621 C CA . ASN A 1 325 ? 4.594 1.123 8.931 1.00 88.69 325 ASN A CA 1
ATOM 2622 C C . ASN A 1 325 ? 4.002 -0.267 9.233 1.00 88.69 325 ASN A C 1
ATOM 2624 O O . ASN A 1 325 ? 4.596 -1.026 10.006 1.00 88.69 325 ASN A O 1
ATOM 2628 N N . PRO A 1 326 ? 2.851 -0.634 8.636 1.00 83.00 326 PRO A N 1
ATOM 2629 C CA . PRO A 1 326 ? 2.190 -1.905 8.922 1.00 83.00 326 PRO A CA 1
ATOM 2630 C C . PRO A 1 326 ? 2.919 -3.123 8.337 1.00 83.00 326 PRO A C 1
ATOM 2632 O O . PRO A 1 326 ? 2.718 -4.227 8.833 1.00 83.00 326 PRO A O 1
ATOM 2635 N N . TYR A 1 327 ? 3.765 -2.949 7.313 1.00 81.31 327 TYR A N 1
ATOM 2636 C CA . TYR A 1 327 ? 4.486 -4.057 6.673 1.00 81.31 327 TYR A CA 1
ATOM 2637 C C . TYR A 1 327 ? 5.647 -4.554 7.535 1.00 81.31 327 TYR A C 1
ATOM 2639 O O . TYR A 1 327 ? 5.882 -5.755 7.637 1.00 81.31 327 TYR A O 1
ATOM 2647 N N . THR A 1 328 ? 6.370 -3.626 8.159 1.00 86.62 328 THR A N 1
ATOM 2648 C CA . THR A 1 328 ? 7.512 -3.915 9.039 1.00 86.62 328 THR A CA 1
ATOM 2649 C C . THR A 1 328 ? 7.144 -3.867 10.520 1.00 86.62 328 THR A C 1
ATOM 2651 O O . THR A 1 328 ? 7.959 -4.229 11.362 1.00 86.62 328 THR A O 1
ATOM 2654 N N . GLN A 1 329 ? 5.927 -3.425 10.853 1.00 88.56 329 GLN A N 1
ATOM 2655 C CA . GLN A 1 329 ? 5.455 -3.207 12.223 1.00 88.56 329 GLN A CA 1
ATOM 2656 C C . GLN A 1 329 ? 6.406 -2.301 13.026 1.00 88.56 329 GLN A C 1
ATOM 2658 O O . GLN A 1 329 ? 6.759 -2.588 14.177 1.00 88.56 329 GLN A O 1
ATOM 2663 N N . SER A 1 330 ? 6.832 -1.204 12.393 1.00 93.12 330 SER A N 1
ATOM 2664 C CA . SER A 1 330 ? 7.799 -0.244 12.931 1.00 93.12 330 SER A CA 1
ATOM 2665 C C . SER A 1 330 ? 7.290 1.196 12.883 1.00 93.12 330 SER A C 1
ATOM 2667 O O . SER A 1 330 ? 6.370 1.520 12.136 1.00 93.12 330 SER A O 1
ATOM 2669 N N . ILE A 1 331 ? 7.912 2.067 13.673 1.00 93.00 331 ILE A N 1
ATOM 2670 C CA . ILE A 1 331 ? 7.627 3.501 13.729 1.00 93.00 331 ILE A CA 1
ATOM 2671 C C . ILE A 1 331 ? 8.683 4.257 12.925 1.00 93.00 331 ILE A C 1
ATOM 2673 O O . ILE A 1 331 ? 9.883 4.126 13.165 1.00 93.00 331 ILE A O 1
ATOM 2677 N N . GLU A 1 332 ? 8.219 5.060 11.975 1.00 89.38 332 GLU A N 1
ATOM 2678 C CA . GLU A 1 332 ? 9.025 5.890 11.089 1.00 89.38 332 GLU A CA 1
ATOM 2679 C C . GLU A 1 332 ? 8.863 7.365 11.463 1.00 89.38 332 GLU A C 1
ATOM 2681 O O . GLU A 1 332 ? 7.751 7.874 11.599 1.00 89.38 332 GLU A O 1
ATOM 2686 N N . GLU A 1 333 ? 9.979 8.076 11.596 1.00 88.75 333 GLU A N 1
ATOM 2687 C CA . GLU A 1 333 ? 9.978 9.530 11.767 1.00 88.75 333 GLU A CA 1
ATOM 2688 C C . GLU A 1 333 ? 9.869 10.198 10.388 1.00 88.75 333 GLU A C 1
ATOM 2690 O O . GLU A 1 333 ? 10.768 10.046 9.554 1.00 88.75 333 GLU A O 1
ATOM 2695 N N . LEU A 1 334 ? 8.790 10.951 10.142 1.00 79.75 334 LEU A N 1
ATOM 2696 C CA . LEU A 1 334 ? 8.547 11.640 8.864 1.00 79.75 334 LEU A CA 1
ATOM 2697 C C . LEU A 1 334 ? 9.414 12.892 8.671 1.00 79.75 334 LEU A C 1
ATOM 2699 O O . LEU A 1 334 ? 9.498 13.415 7.565 1.00 79.75 334 LEU A O 1
ATOM 2703 N N . GLY A 1 335 ? 10.109 13.348 9.718 1.00 75.12 335 GLY A N 1
ATOM 2704 C CA . GLY A 1 335 ? 11.131 14.393 9.599 1.00 75.12 335 GLY A CA 1
ATOM 2705 C C . GLY A 1 335 ? 12.377 13.941 8.825 1.00 75.12 335 GLY A C 1
ATOM 2706 O O . GLY A 1 335 ? 13.162 14.776 8.385 1.00 75.12 335 GLY A O 1
ATOM 2707 N N . ASN A 1 336 ? 12.567 12.630 8.631 1.00 76.94 336 ASN A N 1
ATOM 2708 C CA . ASN A 1 336 ? 13.655 12.095 7.821 1.00 76.94 336 ASN A CA 1
ATOM 2709 C C . ASN A 1 336 ? 13.278 12.145 6.321 1.00 76.94 336 ASN A C 1
ATOM 2711 O O . ASN A 1 336 ? 12.315 11.478 5.926 1.00 76.94 336 ASN A O 1
ATOM 2715 N N . PRO A 1 337 ? 14.048 12.844 5.459 1.00 73.69 337 PRO A N 1
ATOM 2716 C CA . PRO A 1 337 ? 13.743 12.963 4.030 1.00 73.69 337 PRO A CA 1
ATOM 2717 C C . PRO A 1 337 ? 13.608 11.621 3.297 1.00 73.69 337 PRO A C 1
ATOM 2719 O O . PRO A 1 337 ? 12.818 11.506 2.360 1.00 73.69 337 PRO A O 1
ATOM 2722 N N . TYR A 1 338 ? 14.353 10.594 3.721 1.00 73.75 338 TYR A N 1
ATOM 2723 C CA . TYR A 1 338 ? 14.249 9.250 3.154 1.00 73.75 338 TYR A CA 1
ATOM 2724 C C . TYR A 1 338 ? 12.894 8.612 3.480 1.00 73.75 338 TYR A C 1
ATOM 2726 O O . TYR A 1 338 ? 12.200 8.167 2.567 1.00 73.75 338 TYR A O 1
ATOM 2734 N N . ASN A 1 339 ? 12.480 8.629 4.751 1.00 72.94 339 ASN A N 1
ATOM 2735 C CA . ASN A 1 339 ? 11.194 8.066 5.181 1.00 72.94 339 ASN A CA 1
ATOM 2736 C C . ASN A 1 339 ? 10.017 8.810 4.539 1.00 72.94 339 ASN A C 1
ATOM 2738 O O . ASN A 1 339 ? 9.070 8.182 4.073 1.00 72.94 339 ASN A O 1
ATOM 2742 N N . LEU A 1 340 ? 10.102 10.142 4.448 1.00 73.88 340 LEU A N 1
ATOM 2743 C CA . LEU A 1 340 ? 9.084 10.951 3.784 1.00 73.88 340 LEU A CA 1
ATOM 2744 C C . LEU A 1 340 ? 8.965 10.594 2.297 1.00 73.88 340 LEU A C 1
ATOM 2746 O O . LEU A 1 340 ? 7.860 10.413 1.792 1.00 73.88 340 LEU A O 1
ATOM 2750 N N . LYS A 1 341 ? 10.096 10.420 1.602 1.00 69.75 341 LYS A N 1
ATOM 2751 C CA . LYS A 1 341 ? 10.114 9.980 0.200 1.00 69.75 341 LYS A CA 1
ATOM 2752 C C . LYS A 1 341 ? 9.503 8.587 0.031 1.00 69.75 341 LYS A C 1
ATOM 2754 O O . LYS A 1 341 ? 8.722 8.382 -0.895 1.00 69.75 341 LYS A O 1
ATOM 2759 N N . VAL A 1 342 ? 9.834 7.640 0.913 1.00 71.62 342 VAL A N 1
ATOM 2760 C CA . VAL A 1 342 ? 9.235 6.293 0.913 1.00 71.62 342 VAL A CA 1
ATOM 2761 C C . VAL A 1 342 ? 7.719 6.387 1.095 1.00 71.62 342 VAL A C 1
ATOM 2763 O O . VAL A 1 342 ? 6.980 5.813 0.298 1.00 71.62 342 VAL A O 1
ATOM 2766 N N . PHE A 1 343 ? 7.249 7.178 2.061 1.00 71.31 343 PHE A N 1
ATOM 2767 C CA . PHE A 1 343 ? 5.821 7.362 2.312 1.00 71.31 343 PHE A CA 1
ATOM 2768 C C . PHE A 1 343 ? 5.078 7.990 1.124 1.00 71.31 343 PHE A C 1
ATOM 2770 O O . PHE A 1 343 ? 4.031 7.487 0.716 1.00 71.31 343 PHE A O 1
ATOM 2777 N N . VAL A 1 344 ? 5.625 9.048 0.520 1.00 70.56 344 VAL A N 1
ATOM 2778 C CA . VAL A 1 344 ? 5.030 9.691 -0.665 1.00 70.56 344 VAL A CA 1
ATOM 2779 C C . VAL A 1 344 ? 4.942 8.713 -1.839 1.00 70.56 344 VAL A C 1
ATOM 2781 O O . VAL A 1 344 ? 3.917 8.665 -2.523 1.00 70.56 344 VAL A O 1
ATOM 2784 N N . ASN A 1 345 ? 5.964 7.880 -2.046 1.00 65.62 345 ASN A N 1
ATOM 2785 C CA . ASN A 1 345 ? 5.937 6.842 -3.077 1.00 65.62 345 ASN A CA 1
ATOM 2786 C C . ASN A 1 345 ? 4.850 5.789 -2.804 1.00 65.62 345 ASN A C 1
ATOM 2788 O O . ASN A 1 345 ? 4.163 5.357 -3.732 1.00 65.62 345 ASN A O 1
ATOM 2792 N N . GLU A 1 346 ? 4.658 5.389 -1.545 1.00 66.69 346 GLU A N 1
ATOM 2793 C CA . GLU A 1 346 ? 3.595 4.457 -1.155 1.00 66.69 346 GLU A CA 1
ATOM 2794 C C . GLU A 1 346 ? 2.199 5.048 -1.375 1.00 66.69 346 GLU A C 1
ATOM 2796 O O . GLU A 1 346 ? 1.364 4.387 -1.992 1.00 66.69 346 GLU A O 1
ATOM 2801 N N . MET A 1 347 ? 1.964 6.301 -0.969 1.00 61.41 347 MET A N 1
ATOM 2802 C CA . MET A 1 347 ? 0.701 6.998 -1.244 1.00 61.41 347 MET A CA 1
ATOM 2803 C C . MET A 1 347 ? 0.441 7.120 -2.744 1.00 61.41 347 MET A C 1
ATOM 2805 O O . MET A 1 347 ? -0.668 6.862 -3.199 1.00 61.41 347 MET A O 1
ATOM 2809 N N . THR A 1 348 ? 1.470 7.455 -3.525 1.00 55.22 348 THR A N 1
ATOM 2810 C CA . THR A 1 348 ? 1.372 7.532 -4.990 1.00 55.22 348 THR A CA 1
ATOM 2811 C C . THR A 1 348 ? 0.956 6.181 -5.573 1.00 55.22 348 THR A C 1
ATOM 2813 O O . THR A 1 348 ? 0.060 6.108 -6.416 1.00 55.22 348 THR A O 1
ATOM 2816 N N . ARG A 1 349 ? 1.546 5.083 -5.083 1.00 55.50 349 ARG A N 1
ATOM 2817 C CA . ARG A 1 349 ? 1.184 3.719 -5.490 1.00 55.50 349 ARG A CA 1
ATOM 2818 C C . ARG A 1 349 ? -0.262 3.379 -5.128 1.00 55.50 349 ARG A C 1
ATOM 2820 O O . ARG A 1 349 ? -0.961 2.793 -5.951 1.00 55.50 349 ARG A O 1
ATOM 2827 N N . ASP A 1 350 ? -0.715 3.725 -3.929 1.00 49.81 350 ASP A N 1
ATOM 2828 C CA . ASP A 1 350 ? -2.073 3.405 -3.480 1.00 49.81 350 ASP A CA 1
ATOM 2829 C C . ASP A 1 350 ? -3.135 4.265 -4.185 1.00 49.81 350 ASP A C 1
ATOM 2831 O O . ASP A 1 350 ? -4.162 3.733 -4.607 1.00 49.81 350 ASP A O 1
ATOM 2835 N N . LEU A 1 351 ? -2.847 5.543 -4.453 1.00 49.81 351 LEU A N 1
ATOM 2836 C CA . LEU A 1 351 ? -3.663 6.393 -5.327 1.00 49.81 351 LEU A CA 1
ATOM 2837 C C . LEU A 1 351 ? -3.739 5.831 -6.751 1.00 49.81 351 LEU A C 1
ATOM 2839 O O . LEU A 1 351 ? -4.815 5.806 -7.341 1.00 49.81 351 LEU A O 1
ATOM 2843 N N . THR A 1 352 ? -2.632 5.302 -7.282 1.00 48.28 352 THR A N 1
ATOM 2844 C CA . THR A 1 352 ? -2.616 4.648 -8.601 1.00 48.28 352 THR A CA 1
ATOM 2845 C C . THR A 1 352 ? -3.499 3.394 -8.616 1.00 48.28 352 THR A C 1
ATOM 2847 O O . THR A 1 352 ? -4.252 3.184 -9.566 1.00 48.28 352 THR A O 1
ATOM 2850 N N . LYS A 1 353 ? -3.472 2.575 -7.552 1.00 45.44 353 LYS A N 1
ATOM 2851 C CA . LYS A 1 353 ? -4.368 1.409 -7.412 1.00 45.44 353 LYS A CA 1
ATOM 2852 C C . LYS A 1 353 ? -5.835 1.828 -7.355 1.00 45.44 353 LYS A C 1
ATOM 2854 O O . LYS A 1 353 ? -6.665 1.215 -8.025 1.00 45.44 353 LYS A O 1
ATOM 2859 N N . PHE A 1 354 ? -6.149 2.858 -6.570 1.00 43.84 354 PHE A N 1
ATOM 2860 C CA . PHE A 1 354 ? -7.505 3.387 -6.462 1.00 43.84 354 PHE A CA 1
ATOM 2861 C C . PHE A 1 354 ? -7.993 3.936 -7.807 1.00 43.84 354 PHE A C 1
ATOM 2863 O O . PHE A 1 354 ? -9.091 3.596 -8.240 1.00 43.84 354 PHE A O 1
ATOM 2870 N N . ASN A 1 355 ? -7.146 4.677 -8.526 1.00 41.38 355 ASN A N 1
ATOM 2871 C CA . ASN A 1 355 ? -7.446 5.153 -9.873 1.00 41.38 355 ASN A CA 1
ATOM 2872 C C . ASN A 1 355 ? -7.705 3.985 -10.845 1.00 41.38 355 ASN A C 1
ATOM 2874 O O . ASN A 1 355 ? -8.709 3.968 -11.550 1.00 41.38 355 ASN A O 1
ATOM 2878 N N . GLY A 1 356 ? -6.876 2.936 -10.810 1.00 40.19 356 GLY A N 1
ATOM 2879 C CA . GLY A 1 356 ? -7.100 1.714 -11.589 1.00 40.19 356 GLY A CA 1
ATOM 2880 C C . GLY A 1 356 ? -8.423 1.002 -11.262 1.00 40.19 356 GLY A C 1
ATOM 2881 O O . GLY A 1 356 ? -9.074 0.464 -12.160 1.00 40.19 356 GLY A O 1
ATOM 2882 N N . PHE A 1 357 ? -8.852 1.009 -9.996 1.00 40.69 357 PHE A N 1
ATOM 2883 C CA . PHE A 1 357 ? -10.153 0.477 -9.576 1.00 40.69 357 PHE A CA 1
ATOM 2884 C C . PHE A 1 357 ? -11.325 1.334 -10.072 1.00 40.69 357 PHE A C 1
ATOM 2886 O O . PHE A 1 357 ? -12.320 0.784 -10.553 1.00 40.69 357 PHE A O 1
ATOM 2893 N N . LEU A 1 358 ? -11.205 2.664 -10.002 1.00 37.88 358 LEU A N 1
ATOM 2894 C CA . LEU A 1 358 ? -12.201 3.580 -10.557 1.00 37.88 358 LEU A CA 1
ATOM 2895 C C . LEU A 1 358 ? -12.352 3.350 -12.063 1.00 37.88 358 LEU A C 1
ATOM 2897 O O . LEU A 1 358 ? -13.459 3.088 -12.527 1.00 37.88 358 LEU A O 1
ATOM 2901 N N . LEU A 1 359 ? -11.245 3.315 -12.809 1.00 37.97 359 LEU A N 1
ATOM 2902 C CA . LEU A 1 359 ? -11.248 3.054 -14.252 1.00 37.97 359 LEU A CA 1
ATOM 2903 C C . LEU A 1 359 ? -11.950 1.733 -14.607 1.00 37.97 359 LEU A C 1
ATOM 2905 O O . LEU A 1 359 ? -12.743 1.696 -15.543 1.00 37.97 359 LEU A O 1
ATOM 2909 N N . LYS A 1 360 ? -11.738 0.662 -13.828 1.00 38.31 360 LYS A N 1
ATOM 2910 C CA . LYS A 1 360 ? -12.447 -0.618 -14.014 1.00 38.31 360 LYS A CA 1
ATOM 2911 C C . LYS A 1 360 ? -13.942 -0.521 -13.712 1.00 38.31 360 LYS A C 1
ATOM 2913 O O . LYS A 1 360 ? -14.748 -1.038 -14.482 1.00 38.31 360 LYS A O 1
ATOM 2918 N N . SER A 1 361 ? -14.315 0.158 -12.632 1.00 35.34 361 SER A N 1
ATOM 2919 C CA . SER A 1 361 ? -15.718 0.320 -12.225 1.00 35.34 361 SER A CA 1
ATOM 2920 C C . SER A 1 361 ? -16.528 1.143 -13.236 1.00 35.34 361 SER A C 1
ATOM 2922 O O . SER A 1 361 ? -17.723 0.905 -13.399 1.00 35.34 361 SER A O 1
ATOM 2924 N N . PHE A 1 362 ? -15.873 2.054 -13.964 1.00 35.06 362 PHE A N 1
ATOM 2925 C CA . PHE A 1 362 ? -16.481 2.850 -15.035 1.00 35.06 362 PHE A CA 1
ATOM 2926 C C . PHE A 1 362 ? -16.329 2.239 -16.443 1.00 35.06 362 PHE A C 1
ATOM 2928 O O . PHE A 1 362 ? -17.007 2.681 -17.362 1.00 35.06 362 PHE A O 1
ATOM 2935 N N . SER A 1 363 ? -15.520 1.186 -16.626 1.00 34.62 363 SER A N 1
ATOM 2936 C CA . SER A 1 363 ? -15.269 0.540 -17.934 1.00 34.62 363 SER A CA 1
ATOM 2937 C C . SER A 1 363 ? -16.380 -0.390 -18.454 1.00 34.62 363 SER A C 1
ATOM 2939 O O . SER A 1 363 ? -16.218 -1.013 -19.499 1.00 34.62 363 SER A O 1
ATOM 2941 N N . ASN A 1 364 ? -17.531 -0.460 -17.773 1.00 27.00 364 ASN A N 1
ATOM 2942 C CA . ASN A 1 364 ? -18.738 -1.122 -18.295 1.00 27.00 364 ASN A CA 1
ATOM 2943 C C . ASN A 1 364 ? -19.533 -0.250 -19.290 1.00 27.00 364 ASN A C 1
ATOM 2945 O O . ASN A 1 364 ? -20.643 -0.617 -19.677 1.00 27.00 364 ASN A O 1
ATOM 2949 N N . THR A 1 365 ? -18.988 0.887 -19.724 1.00 28.45 365 THR A N 1
ATOM 2950 C CA . THR A 1 365 ? -19.529 1.674 -20.835 1.00 28.45 365 THR A CA 1
ATOM 2951 C C . THR A 1 365 ? -18.723 1.416 -22.116 1.00 28.45 365 THR A C 1
ATOM 2953 O O . THR A 1 365 ? -17.500 1.327 -22.110 1.00 28.45 365 THR A O 1
ATOM 2956 N N . SER A 1 366 ? -19.470 1.203 -23.198 1.00 25.25 366 SER A N 1
ATOM 2957 C CA . SER A 1 366 ? -19.113 0.744 -24.549 1.00 25.25 366 SER A CA 1
ATOM 2958 C C . SER A 1 366 ? -17.828 1.322 -25.192 1.00 25.25 366 SER A C 1
ATOM 2960 O O . SER A 1 366 ? -17.369 2.397 -24.816 1.00 25.25 366 SER A O 1
ATOM 2962 N N . PRO A 1 367 ? -17.252 0.638 -26.207 1.00 30.17 367 PRO A N 1
ATOM 2963 C CA . PRO A 1 367 ? -15.918 0.933 -26.732 1.00 30.17 367 PRO A CA 1
ATOM 2964 C C . PRO A 1 367 ? -15.781 2.279 -27.469 1.00 30.17 367 PRO A C 1
ATOM 2966 O O . PRO A 1 367 ? -16.618 2.658 -28.282 1.00 30.17 367 PRO A O 1
ATOM 2969 N N . LEU A 1 368 ? -14.649 2.923 -27.158 1.00 30.98 368 LEU A N 1
ATOM 2970 C CA . LEU A 1 368 ? -13.888 4.004 -27.807 1.00 30.98 368 LEU A CA 1
ATOM 2971 C C . LEU A 1 368 ? -14.388 4.532 -29.169 1.00 30.98 368 LEU A C 1
ATOM 2973 O O . LEU A 1 368 ? -14.210 3.887 -30.201 1.00 30.98 368 LEU A O 1
ATOM 2977 N N . ASN A 1 369 ? -14.845 5.790 -29.163 1.00 28.97 369 ASN A N 1
ATOM 2978 C CA . ASN A 1 369 ? -14.838 6.694 -30.317 1.00 28.97 369 ASN A CA 1
ATOM 2979 C C . ASN A 1 369 ? -13.752 7.777 -30.119 1.00 28.97 369 ASN A C 1
ATOM 2981 O O . ASN A 1 369 ? -13.625 8.357 -29.044 1.00 28.97 369 ASN A O 1
ATOM 2985 N N . ASN A 1 370 ? -12.964 8.030 -31.170 1.00 42.78 370 ASN A N 1
ATOM 2986 C CA . ASN A 1 370 ? -11.754 8.872 -31.225 1.00 42.78 370 ASN A CA 1
ATOM 2987 C C . ASN A 1 370 ? -12.000 10.404 -31.115 1.00 42.78 370 ASN A C 1
ATOM 2989 O O . ASN A 1 370 ? -11.701 11.146 -32.052 1.00 42.78 370 ASN A O 1
ATOM 2993 N N . SER A 1 371 ? -12.506 10.919 -29.991 1.00 49.47 371 SER A N 1
ATOM 2994 C CA . SER A 1 371 ? -12.704 12.376 -29.805 1.00 49.47 371 SER A CA 1
ATOM 2995 C C . SER A 1 371 ? -12.459 12.869 -28.376 1.00 49.47 371 SER A C 1
ATOM 2997 O O . SER A 1 371 ? -13.290 13.567 -27.804 1.00 49.47 371 SER A O 1
ATOM 2999 N N . ALA A 1 372 ? -11.326 12.504 -27.776 1.00 53.72 372 ALA A N 1
ATOM 3000 C CA . ALA A 1 372 ? -10.968 12.982 -26.442 1.00 53.72 372 ALA A CA 1
ATOM 3001 C C . ALA A 1 372 ? -10.414 14.422 -26.480 1.00 53.72 372 ALA A C 1
ATOM 3003 O O . ALA A 1 372 ? -9.436 14.701 -27.181 1.00 53.72 372 ALA A O 1
ATOM 3004 N N . THR A 1 373 ? -11.023 15.321 -25.703 1.00 58.44 373 THR A N 1
ATOM 3005 C CA . THR A 1 373 ? -10.556 16.688 -25.429 1.00 58.44 373 THR A CA 1
ATOM 3006 C C . THR A 1 373 ? -10.060 16.767 -23.988 1.00 58.44 373 THR A C 1
ATOM 3008 O O . THR A 1 373 ? -10.735 16.295 -23.071 1.00 58.44 373 THR A O 1
ATOM 3011 N N . THR A 1 374 ? -8.898 17.388 -23.770 1.00 61.06 374 THR A N 1
ATOM 3012 C CA . THR A 1 374 ? -8.319 17.579 -22.433 1.00 61.06 374 THR A CA 1
ATOM 3013 C C . THR A 1 374 ? -8.272 19.063 -22.083 1.00 61.06 374 THR A C 1
ATOM 3015 O O . THR A 1 374 ? -7.738 19.873 -22.836 1.00 61.06 374 THR A O 1
ATOM 3018 N N . LEU A 1 375 ? -8.816 19.428 -20.925 1.00 68.06 375 LEU A N 1
ATOM 3019 C CA . LEU A 1 375 ? -8.748 20.768 -20.352 1.00 68.06 375 LEU A CA 1
ATOM 3020 C C . LEU A 1 375 ? -7.759 20.794 -19.199 1.00 68.06 375 LEU A C 1
ATOM 3022 O O . LEU A 1 375 ? -7.886 20.007 -18.265 1.00 68.06 375 LEU A O 1
ATOM 3026 N N . ASN A 1 376 ? -6.822 21.733 -19.235 1.00 65.69 376 ASN A N 1
ATOM 3027 C CA . ASN A 1 376 ? -5.899 21.977 -18.137 1.00 65.69 376 ASN A CA 1
ATOM 3028 C C . ASN A 1 376 ? -6.260 23.300 -17.467 1.00 65.69 376 ASN A C 1
ATOM 3030 O O . ASN A 1 376 ? -6.416 24.309 -18.154 1.00 65.69 376 ASN A O 1
ATOM 3034 N N . PHE A 1 377 ? -6.392 23.314 -16.143 1.00 74.06 377 PHE A N 1
ATOM 3035 C CA . PHE A 1 377 ? -6.643 24.545 -15.399 1.00 74.06 377 PHE A CA 1
ATOM 3036 C C . PHE A 1 377 ? -6.063 24.528 -13.986 1.00 74.06 377 PHE A C 1
ATOM 3038 O O . PHE A 1 377 ? -5.915 23.468 -13.389 1.00 74.06 377 PHE A O 1
ATOM 3045 N N . ASP A 1 378 ? -5.726 25.691 -13.431 1.00 74.75 378 ASP A N 1
ATOM 3046 C CA . ASP A 1 378 ? -5.213 25.821 -12.062 1.00 74.75 378 ASP A CA 1
ATOM 3047 C C . ASP A 1 378 ? -6.288 26.282 -11.066 1.00 74.75 378 ASP A C 1
ATOM 3049 O O . ASP A 1 378 ? -7.032 27.222 -11.311 1.00 74.75 378 ASP A O 1
ATOM 3053 N N . VAL A 1 379 ? -6.368 25.654 -9.894 1.00 74.44 379 VAL A N 1
ATOM 3054 C CA . VAL A 1 379 ? -7.299 26.068 -8.834 1.00 74.44 379 VAL A CA 1
ATOM 3055 C C . VAL A 1 379 ? -6.518 26.418 -7.584 1.00 74.44 379 VAL A C 1
ATOM 3057 O O . VAL A 1 379 ? -5.690 25.639 -7.112 1.00 74.44 379 VAL A O 1
ATOM 3060 N N . ARG A 1 380 ? -6.797 27.590 -7.009 1.00 73.31 380 ARG A N 1
ATOM 3061 C CA . ARG A 1 380 ? -6.210 27.998 -5.730 1.00 73.31 380 ARG A CA 1
ATOM 3062 C C . ARG A 1 380 ? -6.728 27.102 -4.602 1.00 73.31 380 ARG A C 1
ATOM 3064 O O . ARG A 1 380 ? -7.936 26.940 -4.443 1.00 73.31 380 ARG A O 1
ATOM 3071 N N . SER A 1 381 ? -5.820 26.576 -3.787 1.00 61.62 381 SER A N 1
ATOM 3072 C CA . SER A 1 381 ? -6.100 25.733 -2.625 1.00 61.62 381 SER A CA 1
ATOM 3073 C C . SER A 1 381 ? -6.905 26.505 -1.574 1.00 61.62 381 SER A C 1
ATOM 3075 O O . SER A 1 381 ? -6.352 27.184 -0.709 1.00 61.62 381 SER A O 1
ATOM 3077 N N . LYS A 1 382 ? -8.235 26.425 -1.670 1.00 67.62 382 LYS A N 1
ATOM 3078 C CA . LYS A 1 382 ? -9.213 26.987 -0.730 1.00 67.62 382 LYS A CA 1
ATOM 3079 C C . LYS A 1 382 ? -10.318 25.956 -0.492 1.00 67.62 382 LYS A C 1
ATOM 3081 O O . LYS A 1 382 ? -10.711 25.246 -1.416 1.00 67.62 382 LYS A O 1
ATOM 3086 N N . SER A 1 383 ? -10.833 25.889 0.737 1.00 55.31 383 SER A N 1
ATOM 3087 C CA . SER A 1 383 ? -11.975 25.028 1.072 1.00 55.31 383 SER A CA 1
ATOM 3088 C C . SER A 1 383 ? -13.146 25.281 0.113 1.00 55.31 383 SER A C 1
ATOM 3090 O O . SER A 1 383 ? -13.510 26.435 -0.118 1.00 55.31 383 SER A O 1
ATOM 3092 N N . GLY A 1 384 ? -13.688 24.213 -0.475 1.00 59.06 384 GLY A N 1
ATOM 3093 C CA . GLY A 1 384 ? -14.814 24.263 -1.417 1.00 59.06 384 GLY A CA 1
ATOM 3094 C C . GLY A 1 384 ? -14.468 24.589 -2.876 1.00 59.06 384 GLY A C 1
ATOM 3095 O O . GLY A 1 384 ? -15.255 24.249 -3.753 1.00 59.06 384 GLY A O 1
ATOM 3096 N N . ALA A 1 385 ? -13.280 25.129 -3.177 1.00 67.19 385 ALA A N 1
ATOM 3097 C CA . ALA A 1 385 ? -12.937 25.598 -4.528 1.00 67.19 385 ALA A CA 1
ATOM 3098 C C . ALA A 1 385 ? -13.020 24.501 -5.607 1.00 67.19 385 ALA A C 1
ATOM 3100 O O . ALA A 1 385 ? -13.392 24.764 -6.749 1.00 67.19 385 ALA A O 1
ATOM 3101 N N . LEU A 1 386 ? -12.713 23.257 -5.235 1.00 64.38 386 LEU A N 1
ATOM 3102 C CA . LEU A 1 386 ? -12.801 22.107 -6.132 1.00 64.38 386 LEU A CA 1
ATOM 3103 C C . LEU A 1 386 ? -14.252 21.718 -6.452 1.00 64.38 386 LEU A C 1
ATOM 3105 O O . LEU A 1 386 ? -14.566 21.368 -7.586 1.00 64.38 386 LEU A O 1
ATOM 3109 N N . ILE A 1 387 ? -15.135 21.803 -5.455 1.00 71.31 387 ILE A N 1
ATOM 3110 C CA . ILE A 1 387 ? -16.565 21.506 -5.605 1.00 71.31 387 ILE A CA 1
ATOM 3111 C C . ILE A 1 387 ? -17.198 22.548 -6.528 1.00 71.31 387 ILE A C 1
ATOM 3113 O O . ILE A 1 387 ? -17.898 22.188 -7.474 1.00 71.31 387 ILE A O 1
ATOM 3117 N N . ASP A 1 388 ? -16.883 23.825 -6.302 1.00 75.38 388 ASP A N 1
ATOM 3118 C CA . ASP A 1 388 ? -17.362 24.934 -7.129 1.00 75.38 388 ASP A CA 1
ATOM 3119 C C . ASP A 1 388 ? -16.888 24.800 -8.584 1.00 75.38 388 ASP A C 1
ATOM 3121 O O . ASP A 1 388 ? -17.655 25.029 -9.520 1.00 75.38 388 ASP A O 1
ATOM 3125 N N . CYS A 1 389 ? -15.640 24.360 -8.780 1.00 76.75 389 CYS A N 1
ATOM 3126 C CA . CYS A 1 389 ? -15.071 24.129 -10.101 1.00 76.75 389 CYS A CA 1
ATOM 3127 C C . CYS A 1 389 ? -15.745 22.955 -10.834 1.00 76.75 389 CYS A C 1
ATOM 3129 O O . CYS A 1 389 ? -16.182 23.110 -11.974 1.00 76.75 389 CYS A O 1
ATOM 3131 N N . PHE A 1 390 ? -15.915 21.793 -10.192 1.00 75.44 390 PHE A N 1
ATOM 3132 C CA . PHE A 1 390 ? -16.562 20.645 -10.842 1.00 75.44 390 PHE A CA 1
ATOM 3133 C C . PHE A 1 390 ? -18.060 20.844 -11.099 1.00 75.44 390 PHE A C 1
ATOM 3135 O O . PHE A 1 390 ? -18.613 20.266 -12.040 1.00 75.44 390 PHE A O 1
ATOM 3142 N N . GLN A 1 391 ? -18.715 21.733 -10.349 1.00 78.06 391 GLN A N 1
ATOM 3143 C CA . GLN A 1 391 ? -20.085 22.154 -10.635 1.00 78.06 391 GLN A CA 1
ATOM 3144 C C . GLN A 1 391 ? -20.214 22.813 -12.024 1.00 78.06 391 GLN A C 1
ATOM 3146 O O . GLN A 1 391 ? -21.274 22.734 -12.652 1.00 78.06 391 GLN A O 1
ATOM 3151 N N . VAL A 1 392 ? -19.142 23.416 -12.551 1.00 79.94 392 VAL A N 1
ATOM 3152 C CA . VAL A 1 392 ? -19.111 23.990 -13.906 1.00 79.94 392 VAL A CA 1
ATOM 3153 C C . VAL A 1 392 ? -19.281 22.914 -14.983 1.00 79.94 392 VAL A C 1
ATOM 3155 O O . VAL A 1 392 ? -20.076 23.088 -15.907 1.00 79.94 392 VAL A O 1
ATOM 3158 N N . PHE A 1 393 ? -18.608 21.770 -14.842 1.00 80.44 393 PHE A N 1
ATOM 3159 C CA . PHE A 1 393 ? -18.738 20.649 -15.780 1.00 80.44 393 PHE A CA 1
ATOM 3160 C C . PHE A 1 393 ? -20.136 20.034 -15.733 1.00 80.44 393 PHE A C 1
ATOM 3162 O O . PHE A 1 393 ? -20.753 19.801 -16.772 1.00 80.44 393 PHE A O 1
ATOM 3169 N N . LYS A 1 394 ? -20.691 19.895 -14.524 1.00 77.31 394 LYS A N 1
ATOM 3170 C CA . LYS A 1 394 ? -22.067 19.431 -14.318 1.00 77.31 394 LYS A CA 1
ATOM 3171 C C . LYS A 1 394 ? -23.100 20.368 -14.951 1.00 77.31 394 LYS A C 1
ATOM 3173 O O . LYS A 1 394 ? -24.005 19.912 -15.639 1.00 77.31 394 LYS A O 1
ATOM 3178 N N . THR A 1 395 ? -22.975 21.680 -14.744 1.00 78.75 395 THR A N 1
ATOM 3179 C CA . THR A 1 395 ? -23.900 22.676 -15.327 1.00 78.75 395 THR A CA 1
ATOM 3180 C C . THR A 1 395 ? -23.738 22.832 -16.838 1.00 78.75 395 THR A C 1
ATOM 3182 O O . THR A 1 395 ? -24.690 23.216 -17.517 1.00 78.75 395 THR A O 1
ATOM 3185 N N . SER A 1 396 ? -22.560 22.506 -17.367 1.00 73.31 396 SER A N 1
ATOM 3186 C CA . SER A 1 396 ? -22.278 22.487 -18.805 1.00 73.31 396 SER A CA 1
ATOM 3187 C C . SER A 1 396 ? -22.632 21.157 -19.477 1.00 73.31 396 SER A C 1
ATOM 3189 O O . SER A 1 396 ? -22.494 21.058 -20.693 1.00 73.31 396 SER A O 1
ATOM 3191 N N . ASN A 1 397 ? -23.132 20.176 -18.713 1.00 76.62 397 ASN A N 1
ATOM 3192 C CA . ASN A 1 397 ? -23.487 18.836 -19.183 1.00 76.62 397 ASN A CA 1
ATOM 3193 C C . ASN A 1 397 ? -22.321 18.137 -19.909 1.00 76.62 397 ASN A C 1
ATOM 3195 O O . ASN A 1 397 ? -22.502 17.633 -21.018 1.00 76.62 397 ASN A O 1
ATOM 3199 N N . VAL A 1 398 ? -21.135 18.182 -19.285 1.00 74.62 398 VAL A N 1
ATOM 3200 C CA . VAL A 1 398 ? -19.901 17.547 -19.766 1.00 74.62 398 VAL A CA 1
ATOM 3201 C C . VAL A 1 398 ? -19.554 16.358 -18.884 1.00 74.62 398 VAL A C 1
ATOM 3203 O O . VAL A 1 398 ? -19.263 16.524 -17.696 1.00 74.62 398 VAL A O 1
ATOM 3206 N N . ASP A 1 399 ? -19.549 15.172 -19.483 1.00 71.06 399 ASP A N 1
ATOM 3207 C CA . ASP A 1 399 ? -19.217 13.928 -18.797 1.00 71.06 399 ASP A CA 1
ATOM 3208 C C . ASP A 1 399 ? -17.699 13.728 -18.745 1.00 71.06 399 ASP A C 1
ATOM 3210 O O . ASP A 1 399 ? -17.025 13.605 -19.770 1.00 71.06 399 ASP A O 1
ATOM 3214 N N . LEU A 1 400 ? -17.149 13.712 -17.531 1.00 69.62 400 LEU A N 1
ATOM 3215 C CA . LEU A 1 400 ? -15.711 13.584 -17.309 1.00 69.62 400 LEU A CA 1
ATOM 3216 C C . LEU A 1 400 ? -15.280 12.121 -17.417 1.00 69.62 400 LEU A C 1
ATOM 3218 O O . LEU A 1 400 ? -15.854 11.252 -16.764 1.00 69.62 400 LEU A O 1
ATOM 3222 N N . LYS A 1 401 ? -14.236 11.860 -18.204 1.00 61.00 401 LYS A N 1
ATOM 3223 C CA . LYS A 1 401 ? -13.656 10.524 -18.383 1.00 61.00 401 LYS A CA 1
ATOM 3224 C C . LYS A 1 401 ? -12.437 10.294 -17.498 1.00 61.00 401 LYS A C 1
ATOM 3226 O O . LYS A 1 401 ? -12.270 9.207 -16.954 1.00 61.00 401 LYS A O 1
ATOM 3231 N N . HIS A 1 402 ? -11.577 11.301 -17.377 1.00 51.59 402 HIS A N 1
ATOM 3232 C CA . HIS A 1 402 ? -10.320 11.206 -16.636 1.00 51.59 402 HIS A CA 1
ATOM 3233 C C . HIS A 1 402 ? -9.990 12.542 -15.982 1.00 51.59 402 HIS A C 1
ATOM 3235 O O . HIS A 1 402 ? -10.234 13.594 -16.569 1.00 51.59 402 HIS A O 1
ATOM 3241 N N . ILE A 1 403 ? -9.466 12.504 -14.760 1.00 53.41 403 ILE A N 1
ATOM 3242 C CA . ILE A 1 403 ? -9.098 13.691 -13.989 1.00 53.41 403 ILE A CA 1
ATOM 3243 C C . ILE A 1 403 ? -7.757 13.405 -13.327 1.00 53.41 403 ILE A C 1
ATOM 3245 O O . ILE A 1 403 ? -7.626 12.455 -12.560 1.00 53.41 403 ILE A O 1
ATOM 3249 N N . GLU A 1 404 ? -6.785 14.266 -13.575 1.00 49.03 404 GLU A N 1
ATOM 3250 C CA . GLU A 1 404 ? -5.504 14.275 -12.885 1.00 49.03 404 GLU A CA 1
ATOM 3251 C C . GLU A 1 404 ? -5.308 15.598 -12.171 1.00 49.03 404 GLU A C 1
ATOM 3253 O O . GLU A 1 404 ? -5.768 16.641 -12.633 1.00 49.03 404 GLU A O 1
ATOM 3258 N N . CYS A 1 405 ? -4.596 15.558 -11.049 1.00 53.38 405 CYS A N 1
ATOM 3259 C CA . CYS A 1 405 ? -4.184 16.758 -10.348 1.00 53.38 405 CYS A CA 1
ATOM 3260 C C . CYS A 1 405 ? -2.700 16.700 -9.991 1.00 53.38 405 CYS A C 1
ATOM 3262 O O . CYS A 1 405 ? -2.208 15.680 -9.503 1.00 53.38 405 CYS A O 1
ATOM 3264 N N . CYS A 1 406 ? -2.001 17.812 -10.192 1.00 49.25 406 CYS A N 1
ATOM 3265 C CA . CYS A 1 406 ? -0.604 17.976 -9.817 1.00 49.25 406 CYS A CA 1
ATOM 3266 C C . CYS A 1 406 ? -0.443 19.266 -8.995 1.00 49.25 406 CYS A C 1
ATOM 3268 O O . CYS A 1 406 ? -0.882 20.331 -9.440 1.00 49.25 406 CYS A O 1
ATOM 3270 N N . PRO A 1 407 ? 0.163 19.213 -7.796 1.00 46.06 407 PRO A N 1
ATOM 3271 C CA . PRO A 1 407 ? 0.520 20.423 -7.066 1.00 46.06 407 PRO A CA 1
ATOM 3272 C C . PRO A 1 407 ? 1.625 21.176 -7.820 1.00 46.06 407 PRO A C 1
ATOM 3274 O O . PRO A 1 407 ? 2.586 20.566 -8.286 1.00 46.06 407 PRO A O 1
ATOM 3277 N N . LEU A 1 408 ? 1.490 22.497 -7.950 1.00 58.19 408 LEU A N 1
ATOM 3278 C CA . LEU A 1 408 ? 2.518 23.342 -8.561 1.00 58.19 408 LEU A CA 1
ATOM 3279 C C . LEU A 1 408 ? 3.539 23.746 -7.488 1.00 58.19 408 LEU A C 1
ATOM 3281 O O . LEU A 1 408 ? 3.156 24.276 -6.448 1.00 58.19 408 LEU A O 1
ATOM 3285 N N . ASN A 1 409 ? 4.828 23.513 -7.757 1.00 42.25 409 ASN A N 1
ATOM 3286 C CA . ASN A 1 409 ? 5.925 23.544 -6.773 1.00 42.25 409 ASN A CA 1
ATOM 3287 C C . ASN A 1 409 ? 6.113 24.861 -5.990 1.00 42.25 409 ASN A C 1
ATOM 3289 O O . ASN A 1 409 ? 6.803 24.835 -4.978 1.00 42.25 409 ASN A O 1
ATOM 3293 N N . ASP A 1 410 ? 5.512 25.977 -6.416 1.00 45.06 410 ASP A N 1
ATOM 3294 C CA . ASP A 1 410 ? 5.752 27.305 -5.822 1.00 45.06 410 ASP A CA 1
ATOM 3295 C C . ASP A 1 410 ? 4.480 28.152 -5.610 1.00 45.06 410 ASP A C 1
ATOM 3297 O O . ASP A 1 410 ? 4.534 29.358 -5.370 1.00 45.06 410 ASP A O 1
ATOM 3301 N N . SER A 1 411 ? 3.288 27.550 -5.700 1.00 54.34 411 SER A N 1
ATOM 3302 C CA . SER A 1 411 ? 2.033 28.291 -5.531 1.00 54.34 411 SER A CA 1
ATOM 3303 C C . SER A 1 411 ? 1.016 27.508 -4.706 1.00 54.34 411 SER A C 1
ATOM 3305 O O . SER A 1 411 ? 0.942 26.288 -4.791 1.00 54.34 411 SER A O 1
ATOM 3307 N N . ASN A 1 412 ? 0.173 28.208 -3.936 1.00 65.81 412 ASN A N 1
ATOM 3308 C CA . ASN A 1 412 ? -1.036 27.653 -3.300 1.00 65.81 412 ASN A CA 1
ATOM 3309 C C . ASN A 1 412 ? -2.092 27.251 -4.357 1.00 65.81 412 ASN A C 1
ATOM 3311 O O . ASN A 1 412 ? -3.272 27.563 -4.203 1.00 65.81 412 ASN A O 1
ATOM 3315 N N . LYS A 1 413 ? -1.679 26.646 -5.472 1.00 67.50 413 LYS A N 1
ATOM 3316 C CA . LYS A 1 413 ? -2.514 26.259 -6.602 1.00 67.50 413 LYS A CA 1
ATOM 3317 C C . LYS A 1 413 ? -2.234 24.803 -6.973 1.00 67.50 413 LYS A C 1
ATOM 3319 O O . LYS A 1 413 ? -1.098 24.333 -6.938 1.00 67.50 413 LYS A O 1
ATOM 3324 N N . VAL A 1 414 ? -3.293 24.101 -7.344 1.00 59.56 414 VAL A N 1
ATOM 3325 C CA . VAL A 1 414 ? -3.254 22.732 -7.858 1.00 59.56 414 VAL A CA 1
ATOM 3326 C C . VAL A 1 414 ? -3.686 22.787 -9.314 1.00 59.56 414 VAL A C 1
ATOM 3328 O O . VAL A 1 414 ? -4.738 23.346 -9.620 1.00 59.56 414 VAL A O 1
ATOM 3331 N N . GLN A 1 415 ? -2.869 22.240 -10.209 1.00 67.38 415 GLN A N 1
ATOM 3332 C CA . GLN A 1 415 ? -3.226 22.098 -11.613 1.00 67.38 415 GLN A CA 1
ATOM 3333 C C . GLN A 1 415 ? -4.082 20.847 -11.788 1.00 67.38 415 GLN A C 1
ATOM 3335 O O . GLN A 1 415 ? -3.750 19.791 -11.255 1.00 67.38 415 GLN A O 1
ATOM 3340 N N . PHE A 1 416 ? -5.162 20.969 -12.546 1.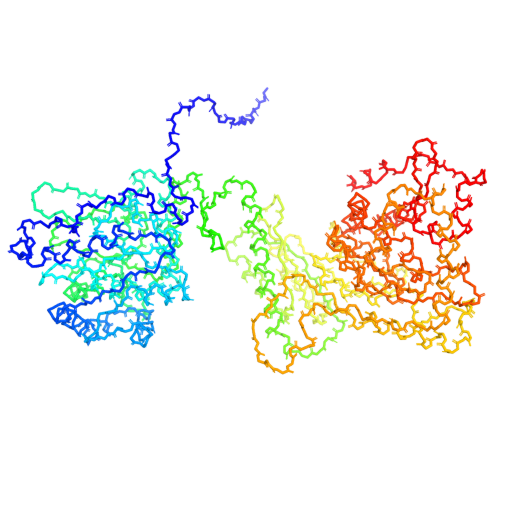00 65.75 416 PHE A N 1
ATOM 3341 C CA . PHE A 1 416 ? -6.071 19.899 -12.912 1.00 65.75 416 PHE A CA 1
ATOM 3342 C C . PHE A 1 416 ? -6.023 19.677 -14.419 1.00 65.75 416 PHE A C 1
ATOM 3344 O O . PHE A 1 416 ? -6.091 20.636 -15.184 1.00 65.75 416 PHE A O 1
ATOM 3351 N N . SER A 1 417 ? -5.951 18.415 -14.829 1.00 58.28 417 SER A N 1
ATOM 3352 C CA . SER A 1 417 ? -6.085 17.966 -16.214 1.00 58.28 417 SER A CA 1
ATOM 3353 C C . SER A 1 417 ? -7.325 17.089 -16.309 1.00 58.28 417 SER A C 1
ATOM 3355 O O . SER A 1 417 ? -7.372 16.008 -15.727 1.00 58.28 417 SER A O 1
ATOM 3357 N N . VAL A 1 418 ? -8.350 17.562 -17.010 1.00 67.69 418 VAL A N 1
ATOM 3358 C CA . VAL A 1 418 ? -9.664 16.924 -17.105 1.00 67.69 418 VAL A CA 1
ATOM 3359 C C . VAL A 1 418 ? -9.931 16.536 -18.553 1.00 67.69 418 VAL A C 1
ATOM 3361 O O . VAL A 1 418 ? -9.985 17.397 -19.425 1.00 67.69 418 VAL A O 1
ATOM 3364 N N . CYS A 1 419 ? -10.121 15.248 -18.812 1.00 61.34 419 CYS A N 1
ATOM 3365 C CA . CYS A 1 419 ? -10.397 14.704 -20.135 1.00 61.34 419 CYS A CA 1
ATOM 3366 C C . CYS A 1 419 ? -11.856 14.256 -20.256 1.00 61.34 419 CYS A C 1
ATOM 3368 O O . CYS A 1 419 ? -12.404 13.650 -19.331 1.00 61.34 419 CYS A O 1
ATOM 3370 N N . PHE A 1 420 ? -12.467 14.512 -21.409 1.00 72.00 420 PHE A N 1
ATOM 3371 C CA . PHE A 1 420 ? -13.808 14.056 -21.779 1.00 72.00 420 PHE A CA 1
ATOM 3372 C C . PHE A 1 420 ? -13.864 13.722 -23.274 1.00 72.00 420 PHE A C 1
ATOM 3374 O O . PHE A 1 420 ? -13.088 14.250 -24.063 1.00 72.00 420 PHE A O 1
ATOM 3381 N N . GLU A 1 421 ? -14.780 12.837 -23.672 1.00 61.66 421 GLU A N 1
ATOM 3382 C CA . GLU A 1 421 ? -14.901 12.351 -25.064 1.00 61.66 421 GLU A CA 1
ATOM 3383 C C . GLU A 1 421 ? -16.059 12.981 -25.847 1.00 61.66 421 GLU A C 1
ATOM 3385 O O . GLU A 1 421 ? -16.311 12.635 -27.002 1.00 61.66 421 GLU A O 1
ATOM 3390 N N . GLN A 1 422 ? -16.774 13.915 -25.224 1.00 68.19 422 GLN A N 1
ATOM 3391 C CA . GLN A 1 422 ? -17.907 14.597 -25.829 1.00 68.19 422 GLN A CA 1
ATOM 3392 C C . GLN A 1 422 ? -17.445 15.692 -26.799 1.00 68.19 422 GLN A C 1
ATOM 3394 O O . GLN A 1 422 ? -16.707 16.601 -26.423 1.00 68.19 422 GLN A O 1
ATOM 3399 N N . GLU A 1 423 ? -17.940 15.650 -28.037 1.00 61.09 423 GLU A N 1
ATOM 3400 C CA . GLU A 1 423 ? -17.682 16.691 -29.032 1.00 61.09 423 GLU A CA 1
ATOM 3401 C C . GLU A 1 423 ? -18.502 17.951 -28.697 1.00 61.09 423 GLU A C 1
ATOM 3403 O O . GLU A 1 423 ? -19.724 17.994 -28.863 1.00 61.09 423 GLU A O 1
ATOM 3408 N N . LEU A 1 424 ? -17.831 18.978 -28.170 1.00 66.00 424 LEU A N 1
ATOM 3409 C CA . LEU A 1 424 ? -18.459 20.248 -27.806 1.00 66.00 424 LEU A CA 1
ATOM 3410 C C . LEU A 1 424 ? -18.480 21.203 -29.002 1.00 66.00 424 LEU A C 1
ATOM 3412 O O . LEU A 1 424 ? -17.456 21.445 -29.638 1.00 66.00 424 LEU A O 1
ATOM 3416 N N . LYS A 1 425 ? -19.637 21.822 -29.274 1.00 71.12 425 LYS A N 1
ATOM 3417 C CA . LYS A 1 425 ? -19.706 22.939 -30.230 1.00 71.12 425 LYS A CA 1
ATOM 3418 C C . LYS A 1 425 ? -18.875 24.111 -29.702 1.00 71.12 425 LYS A C 1
ATOM 3420 O O . LYS A 1 425 ? -18.870 24.364 -28.499 1.00 71.12 425 LYS A O 1
ATOM 3425 N N . GLU A 1 426 ? -18.259 24.886 -30.591 1.00 65.81 426 GLU A N 1
ATOM 3426 C CA . GLU A 1 426 ? -17.356 25.993 -30.228 1.00 65.81 426 GLU A CA 1
ATOM 3427 C C . GLU A 1 426 ? -17.978 26.974 -29.212 1.00 65.81 426 GLU A C 1
ATOM 3429 O O . GLU A 1 426 ? -17.348 27.341 -28.224 1.00 65.81 426 GLU A O 1
ATOM 3434 N N . GLN A 1 427 ? -19.266 27.301 -29.361 1.00 67.75 427 GLN A N 1
ATOM 3435 C CA . GLN A 1 427 ? -20.005 28.149 -28.414 1.00 67.75 427 GLN A CA 1
ATOM 3436 C C . GLN A 1 427 ? -20.157 27.532 -27.009 1.00 67.75 427 GLN A C 1
ATOM 3438 O O . GLN A 1 427 ? -20.146 28.252 -26.011 1.00 67.75 427 GLN A O 1
ATOM 3443 N N . GLN A 1 428 ? -20.303 26.207 -26.909 1.00 69.69 428 GLN A N 1
ATOM 3444 C CA . GLN A 1 428 ? -20.397 25.495 -25.629 1.00 69.69 428 GLN A CA 1
ATOM 3445 C C . GLN A 1 428 ? -19.028 25.394 -24.954 1.00 69.69 428 GLN A C 1
ATOM 3447 O O . GLN A 1 428 ? -18.931 25.634 -23.751 1.00 69.69 428 GLN A O 1
ATOM 3452 N N . LEU A 1 429 ? -17.974 25.123 -25.730 1.00 71.44 429 LEU A N 1
ATOM 3453 C CA . LEU A 1 429 ? -16.598 25.108 -25.238 1.00 71.44 429 LEU A CA 1
ATOM 3454 C C . LEU A 1 429 ? -16.188 26.491 -24.708 1.00 71.44 429 LEU A C 1
ATOM 3456 O O . LEU A 1 429 ? -15.694 26.597 -23.591 1.00 71.44 429 LEU A O 1
ATOM 3460 N N . GLN A 1 430 ? -16.477 27.568 -25.443 1.00 70.25 430 GLN A N 1
ATOM 3461 C CA . GLN A 1 430 ? -16.183 28.931 -24.985 1.00 70.25 430 GLN A CA 1
ATOM 3462 C C . GLN A 1 430 ? -16.954 29.304 -23.710 1.00 70.25 430 GLN A C 1
ATOM 3464 O O . GLN A 1 430 ? -16.408 29.958 -22.819 1.00 70.25 430 GLN A O 1
ATOM 3469 N N . LYS A 1 431 ? -18.203 28.841 -23.566 1.00 76.62 431 LYS A N 1
ATOM 3470 C CA . LYS A 1 431 ? -18.988 29.031 -22.338 1.00 76.62 431 LYS A CA 1
ATOM 3471 C C . LYS A 1 431 ? -18.378 28.284 -21.146 1.00 76.62 431 LYS A C 1
ATOM 3473 O O . LYS A 1 431 ? -18.268 28.872 -20.070 1.00 76.62 431 LYS A O 1
ATOM 3478 N N . LEU A 1 432 ? -17.956 27.034 -21.346 1.00 77.25 432 LEU A N 1
ATOM 3479 C CA . LEU A 1 432 ? -17.279 26.210 -20.340 1.00 77.25 432 LEU A CA 1
ATOM 3480 C C . LEU A 1 432 ? -15.971 26.869 -19.877 1.00 77.25 432 LEU A C 1
ATOM 3482 O O . LEU A 1 432 ? -15.764 27.072 -18.681 1.00 77.25 432 LEU A O 1
ATOM 3486 N N . LEU A 1 433 ? -15.130 27.296 -20.823 1.00 77.25 433 LEU A N 1
ATOM 3487 C CA . LEU A 1 433 ? -13.877 28.000 -20.538 1.00 77.25 433 LEU A CA 1
ATOM 3488 C C . LEU A 1 433 ? -14.120 29.325 -19.808 1.00 77.25 433 LEU A C 1
ATOM 3490 O O . LEU A 1 433 ? -13.433 29.629 -18.836 1.00 77.25 433 LEU A O 1
ATOM 3494 N N . GLY A 1 434 ? -15.124 30.101 -20.224 1.00 75.81 434 GLY A N 1
ATOM 3495 C CA . GLY A 1 434 ? -15.492 31.357 -19.569 1.00 75.81 434 GLY A CA 1
ATOM 3496 C C . GLY A 1 434 ? -15.979 31.175 -18.128 1.00 75.81 434 GLY A C 1
ATOM 3497 O O . GLY A 1 434 ? -15.752 32.041 -17.284 1.00 75.81 434 GLY A O 1
ATOM 3498 N N . GLN A 1 435 ? -16.621 30.047 -17.818 1.00 78.31 435 GLN A N 1
ATOM 3499 C CA . GLN A 1 435 ? -17.015 29.710 -16.450 1.00 78.31 435 GLN A CA 1
ATOM 3500 C C . GLN A 1 435 ? -15.828 29.224 -15.609 1.00 78.31 435 GLN A C 1
ATOM 3502 O O . GLN A 1 435 ? -15.720 29.629 -14.453 1.00 78.31 435 GLN A O 1
ATOM 3507 N N . LEU A 1 436 ? -14.914 28.434 -16.182 1.00 75.50 436 LEU A N 1
ATOM 3508 C CA . LEU A 1 436 ? -13.694 27.977 -15.502 1.00 75.50 436 LEU A CA 1
ATOM 3509 C C . LEU A 1 436 ? -12.718 29.126 -15.207 1.00 75.50 436 LEU A C 1
ATOM 3511 O O . LEU A 1 436 ? -12.128 29.160 -14.128 1.00 75.50 436 LEU A O 1
ATOM 3515 N N . LYS A 1 437 ? -12.644 30.133 -16.087 1.00 78.81 437 LYS A N 1
ATOM 3516 C CA . LYS A 1 437 ? -11.850 31.361 -15.885 1.00 78.81 437 LYS A CA 1
ATOM 3517 C C . LYS A 1 437 ? -12.261 32.194 -14.661 1.00 78.81 437 LYS A C 1
ATOM 3519 O O . LYS A 1 437 ? -11.536 33.092 -14.255 1.00 78.81 437 LYS A O 1
ATOM 3524 N N . LYS A 1 438 ? -13.420 31.916 -14.049 1.00 78.56 438 LYS A N 1
ATOM 3525 C CA . LYS A 1 438 ? -13.825 32.543 -12.774 1.00 78.56 438 LYS A CA 1
ATOM 3526 C C . LYS A 1 438 ? -13.076 31.974 -11.568 1.00 78.56 438 LYS A C 1
ATOM 3528 O O . LYS A 1 438 ? -13.030 32.621 -10.526 1.00 78.56 438 LYS A O 1
ATOM 3533 N N . PHE A 1 439 ? -12.536 30.766 -11.705 1.00 72.31 439 PHE A N 1
ATOM 3534 C CA . PHE A 1 439 ? -11.871 30.014 -10.638 1.00 72.31 439 PHE A CA 1
ATOM 3535 C C . PHE A 1 439 ? -10.371 29.833 -10.889 1.00 72.31 439 PHE A C 1
ATOM 3537 O O . PHE A 1 439 ? -9.625 29.565 -9.948 1.00 72.31 439 PHE A O 1
ATOM 3544 N N . SER A 1 440 ? -9.952 29.989 -12.145 1.00 71.56 440 SER A N 1
ATOM 3545 C CA . SER A 1 440 ? -8.609 29.722 -12.643 1.00 71.56 440 SER A CA 1
ATOM 3546 C C . SER A 1 440 ? -8.145 30.867 -13.538 1.00 71.56 440 SER A C 1
ATOM 3548 O O . SER A 1 440 ? -8.887 31.324 -14.405 1.00 71.56 440 SER A O 1
ATOM 3550 N N . GLU A 1 441 ? -6.915 31.330 -13.332 1.00 64.00 441 GLU A N 1
ATOM 3551 C CA . GLU A 1 441 ? -6.287 32.331 -14.205 1.00 64.00 441 GLU A CA 1
ATOM 3552 C C . GLU A 1 441 ? -5.703 31.664 -15.459 1.00 64.00 441 GLU A C 1
ATOM 3554 O O . GLU A 1 441 ? -5.649 32.285 -16.520 1.00 64.00 441 GLU A O 1
ATOM 3559 N N . ASN A 1 442 ? -5.333 30.383 -15.353 1.00 65.69 442 ASN A N 1
ATOM 3560 C CA . ASN A 1 442 ? -4.702 29.607 -16.409 1.00 65.69 442 ASN A CA 1
ATOM 3561 C C . ASN A 1 442 ? -5.627 28.474 -16.847 1.00 65.69 442 ASN A C 1
ATOM 3563 O O . ASN A 1 442 ? -5.645 27.430 -16.211 1.00 65.69 442 ASN A O 1
ATOM 3567 N N . VAL A 1 443 ? -6.365 28.654 -17.946 1.00 69.69 443 VAL A N 1
ATOM 3568 C CA . VAL A 1 443 ? -7.206 27.603 -18.545 1.00 69.69 443 VAL A CA 1
ATOM 3569 C C . VAL A 1 443 ? -6.750 27.359 -19.982 1.00 69.69 443 VAL A C 1
ATOM 3571 O O . VAL A 1 443 ? -6.815 28.277 -20.802 1.00 69.69 443 VAL A O 1
ATOM 3574 N N . SER A 1 444 ? -6.330 26.135 -20.304 1.00 65.25 444 SER A N 1
ATOM 3575 C CA . SER A 1 444 ? -5.912 25.728 -21.650 1.00 65.25 444 SER A CA 1
ATOM 3576 C C . SER A 1 444 ? -6.633 24.467 -22.132 1.00 65.25 444 SER A C 1
ATOM 3578 O O . SER A 1 444 ? -7.134 23.662 -21.345 1.00 65.25 444 SER A O 1
ATOM 3580 N N . VAL A 1 445 ? -6.722 24.323 -23.457 1.00 61.66 445 VAL A N 1
ATOM 3581 C CA . VAL A 1 445 ? -7.362 23.187 -24.134 1.00 61.66 445 VAL A CA 1
ATOM 3582 C C . VAL A 1 445 ? -6.320 22.465 -24.975 1.00 61.66 445 VAL A C 1
ATOM 3584 O O . VAL A 1 445 ? -5.715 23.060 -25.868 1.00 61.66 445 VAL A O 1
ATOM 3587 N N . ALA A 1 446 ? -6.142 21.176 -24.728 1.00 54.47 446 ALA A N 1
ATOM 3588 C CA . ALA A 1 446 ? -5.404 20.271 -25.591 1.00 54.47 446 ALA A CA 1
ATOM 3589 C C . ALA A 1 446 ? -6.417 19.430 -26.383 1.00 54.47 446 ALA A C 1
ATOM 3591 O O . ALA A 1 446 ? -7.127 18.594 -25.821 1.00 54.47 446 ALA A O 1
ATOM 3592 N N . ASP A 1 447 ? -6.508 19.692 -27.688 1.00 51.72 447 ASP A N 1
ATOM 3593 C CA . ASP A 1 447 ? -7.356 18.943 -28.618 1.00 51.72 447 ASP A CA 1
ATOM 3594 C C . ASP A 1 447 ? -6.483 18.059 -29.521 1.00 51.72 447 ASP A C 1
ATOM 3596 O O . ASP A 1 447 ? -5.475 18.511 -30.068 1.00 51.72 447 ASP A O 1
ATOM 3600 N N . SER A 1 448 ? -6.878 16.797 -29.693 1.00 39.16 448 SER A N 1
ATOM 3601 C CA . SER A 1 448 ? -6.171 15.823 -30.533 1.00 39.16 448 SER A CA 1
ATOM 3602 C C . SER A 1 448 ? -6.357 16.068 -32.041 1.00 39.16 448 SER A C 1
ATOM 3604 O O . SER A 1 448 ? -5.636 15.481 -32.847 1.00 39.16 448 SER A O 1
ATOM 3606 N N . LYS A 1 449 ? -7.273 16.962 -32.455 1.00 40.00 449 LYS A N 1
ATOM 3607 C CA . LYS A 1 449 ? -7.620 17.190 -33.874 1.00 40.00 449 LYS A CA 1
ATOM 3608 C C . LYS A 1 449 ? -6.693 18.122 -34.684 1.00 40.00 449 LYS A C 1
ATOM 3610 O O . LYS A 1 449 ? -6.903 18.246 -35.887 1.00 40.00 449 LYS A O 1
ATOM 3615 N N . LYS A 1 450 ? -5.649 18.748 -34.121 1.00 34.72 450 LYS A N 1
ATOM 3616 C CA . LYS A 1 450 ? -4.787 19.720 -34.852 1.00 34.72 450 LYS A CA 1
ATOM 3617 C C . LYS A 1 450 ? -3.429 19.184 -35.347 1.00 34.72 450 LYS A C 1
ATOM 3619 O O . LYS A 1 450 ? -2.431 19.891 -35.274 1.00 34.72 450 LYS A O 1
ATOM 3624 N N . LEU A 1 451 ? -3.379 17.971 -35.903 1.00 33.06 451 LEU A N 1
ATOM 3625 C CA . LEU A 1 451 ? -2.164 17.461 -36.577 1.00 33.06 451 LEU A CA 1
ATOM 3626 C C . LEU A 1 451 ? -2.324 17.134 -38.069 1.00 33.06 451 LEU A C 1
ATOM 3628 O O . LEU A 1 451 ? -1.335 16.815 -38.716 1.00 33.06 451 LEU A O 1
ATOM 3632 N N . ASN A 1 452 ? -3.514 17.308 -38.655 1.00 29.64 452 ASN A N 1
ATOM 3633 C CA . ASN A 1 452 ? -3.732 17.083 -40.087 1.00 29.64 452 ASN A CA 1
ATOM 3634 C C . ASN A 1 452 ? -4.379 18.313 -40.748 1.00 29.64 452 ASN A C 1
ATOM 3636 O O . ASN A 1 452 ? -5.599 18.449 -40.722 1.00 29.64 452 ASN A O 1
ATOM 3640 N N . GLY A 1 453 ? -3.587 19.199 -41.366 1.00 25.50 453 GLY A N 1
ATOM 3641 C CA . GLY A 1 453 ? -4.120 20.209 -42.294 1.00 25.50 453 GLY A CA 1
ATOM 3642 C C . GLY A 1 453 ? -3.248 21.449 -42.526 1.00 25.50 453 GLY A C 1
ATOM 3643 O O . GLY A 1 453 ? -2.832 22.115 -41.589 1.00 25.50 453 GLY A O 1
ATOM 3644 N N . SER A 1 454 ? -3.008 21.735 -43.805 1.00 25.38 454 SER A N 1
ATOM 3645 C CA . SER A 1 454 ? -2.246 22.816 -44.455 1.00 25.38 454 SER A CA 1
ATOM 3646 C C . SER A 1 454 ? -2.284 24.248 -43.880 1.00 25.38 454 SER A C 1
ATOM 3648 O O . SER A 1 454 ? -3.279 24.706 -43.331 1.00 25.38 454 SER A O 1
ATOM 3650 N N . ARG A 1 455 ? -1.194 24.975 -44.182 1.00 30.94 455 ARG A N 1
ATOM 3651 C CA . ARG A 1 455 ? -0.967 26.436 -44.118 1.00 30.94 455 ARG A CA 1
ATOM 3652 C C . ARG A 1 455 ? -2.171 27.334 -44.488 1.00 30.94 455 ARG A C 1
ATOM 3654 O O . ARG A 1 455 ? -2.848 27.066 -45.474 1.00 30.94 455 ARG A O 1
ATOM 3661 N N . ALA A 1 456 ? -2.173 28.496 -43.819 1.00 26.98 456 ALA A N 1
ATOM 3662 C CA . ALA A 1 456 ? -2.722 29.821 -44.167 1.00 26.98 456 ALA A CA 1
ATOM 3663 C C . ALA A 1 456 ? -4.065 30.250 -43.530 1.00 26.98 456 ALA A C 1
ATOM 3665 O O . ALA A 1 456 ? -5.105 29.642 -43.744 1.00 26.98 456 ALA A O 1
ATOM 3666 N N . ASP A 1 457 ? -3.957 31.356 -42.780 1.00 25.97 457 ASP A N 1
ATOM 3667 C CA . ASP A 1 457 ? -4.927 32.425 -42.508 1.00 25.97 457 ASP A CA 1
ATOM 3668 C C . ASP A 1 457 ? -6.322 32.073 -41.972 1.00 25.97 457 ASP A C 1
ATOM 3670 O O . ASP A 1 457 ? -7.224 31.792 -42.744 1.00 25.97 457 ASP A O 1
ATOM 3674 N N . VAL A 1 458 ? -6.528 32.252 -40.657 1.00 24.16 458 VAL A N 1
ATOM 3675 C CA . VAL A 1 458 ? -7.502 33.215 -40.088 1.00 24.16 458 VAL A CA 1
ATOM 3676 C C . VAL A 1 458 ? -7.047 33.567 -38.665 1.00 24.16 458 VAL A C 1
ATOM 3678 O O . VAL A 1 458 ? -6.993 32.723 -37.773 1.00 24.16 458 VAL A O 1
ATOM 368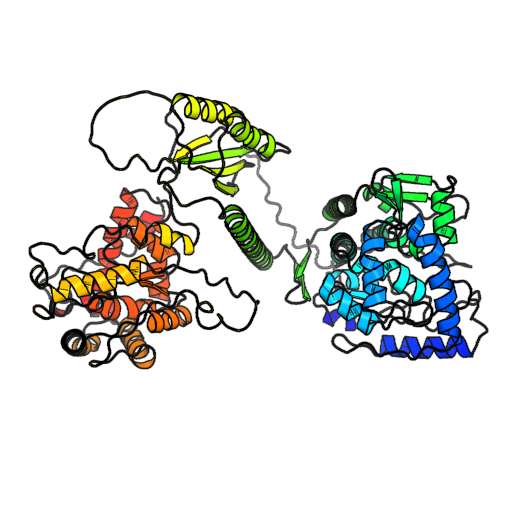1 N N . VAL A 1 459 ? -6.724 34.843 -38.465 1.00 26.91 459 VAL A N 1
ATOM 3682 C CA . VAL A 1 459 ? -6.451 35.464 -37.167 1.00 26.91 459 VAL A CA 1
ATOM 3683 C C . VAL A 1 459 ? -7.788 35.726 -36.468 1.00 26.91 459 VAL A C 1
ATOM 3685 O O . VAL A 1 459 ? -8.610 36.494 -36.969 1.00 26.91 459 VAL A O 1
ATOM 3688 N N . HIS A 1 460 ? -8.002 35.129 -35.297 1.00 24.55 460 HIS A N 1
ATOM 3689 C CA . HIS A 1 460 ? -8.868 35.719 -34.276 1.00 24.55 460 HIS A CA 1
ATOM 3690 C C . HIS A 1 460 ? -8.129 35.726 -32.939 1.00 24.55 460 HIS A C 1
ATOM 3692 O O . HIS A 1 460 ? -7.946 34.702 -32.282 1.00 24.55 460 HIS A O 1
ATOM 3698 N N . GLU A 1 461 ? -7.648 36.921 -32.605 1.00 26.39 461 GLU A N 1
ATOM 3699 C CA . GLU A 1 461 ? -7.077 37.320 -31.326 1.00 26.39 461 GLU A CA 1
ATOM 3700 C C . GLU A 1 461 ? -8.008 36.971 -30.161 1.00 26.39 461 GLU A C 1
ATOM 3702 O O . GLU A 1 461 ? -9.043 37.608 -29.997 1.00 26.39 461 GLU A O 1
ATOM 3707 N N . VAL A 1 462 ? -7.584 36.044 -29.293 1.00 22.92 462 VAL A N 1
ATOM 3708 C CA . VAL A 1 462 ? -7.788 36.147 -27.839 1.00 22.92 462 VAL A CA 1
ATOM 3709 C C . VAL A 1 462 ? -6.576 35.526 -27.123 1.00 22.92 462 VAL A C 1
ATOM 3711 O O . VAL A 1 462 ? -6.459 34.311 -27.013 1.00 22.92 462 VAL A O 1
ATOM 3714 N N . CYS A 1 463 ? -5.707 36.407 -26.620 1.00 22.05 463 CYS A N 1
ATOM 3715 C CA . CYS A 1 463 ? -4.707 36.225 -25.554 1.00 22.05 463 CYS A CA 1
ATOM 3716 C C . CYS A 1 463 ? -3.621 35.138 -25.713 1.00 22.05 463 CYS A C 1
ATOM 3718 O O . CYS A 1 463 ? -3.761 33.999 -25.279 1.00 22.05 463 CYS A O 1
ATOM 3720 N N . LEU A 1 464 ? -2.467 35.596 -26.205 1.00 26.31 464 LEU A N 1
ATOM 3721 C CA . LEU A 1 464 ? -1.136 35.015 -26.029 1.00 26.31 464 LEU A CA 1
ATOM 3722 C C . LEU A 1 464 ? -0.703 35.058 -24.549 1.00 26.31 464 LEU A C 1
ATOM 3724 O O . LEU A 1 464 ? -0.400 36.141 -24.064 1.00 26.31 464 LEU A O 1
ATOM 3728 N N . PHE A 1 465 ? -0.613 33.906 -23.874 1.00 24.36 465 PHE A N 1
ATOM 3729 C CA . PHE A 1 465 ? 0.346 33.637 -22.787 1.00 24.36 465 PHE A CA 1
ATOM 3730 C C . PHE A 1 465 ? 0.674 32.125 -22.757 1.00 24.36 465 PHE A C 1
ATOM 3732 O O . PHE A 1 465 ? -0.234 31.305 -22.692 1.00 24.36 465 PHE A O 1
ATOM 3739 N N . ALA A 1 466 ? 1.973 31.821 -22.883 1.00 28.61 466 ALA A N 1
ATOM 3740 C CA . ALA A 1 466 ? 2.737 30.580 -22.660 1.00 28.61 466 ALA A CA 1
ATOM 3741 C C . ALA A 1 466 ? 2.031 29.197 -22.688 1.00 28.61 466 ALA A C 1
ATOM 3743 O O . ALA A 1 466 ? 1.278 28.836 -21.790 1.00 28.61 466 ALA A O 1
ATOM 3744 N N . ASP A 1 467 ? 2.421 28.411 -23.697 1.00 34.88 467 ASP A N 1
ATOM 3745 C CA . ASP A 1 467 ? 2.580 26.950 -23.735 1.00 34.88 467 ASP A CA 1
ATOM 3746 C C . ASP A 1 467 ? 1.412 26.064 -23.274 1.00 34.88 467 ASP A C 1
ATOM 3748 O O . ASP A 1 467 ? 1.237 25.724 -22.106 1.00 34.88 467 ASP A O 1
ATOM 3752 N N . ASN A 1 468 ? 0.658 25.563 -24.259 1.00 34.53 468 ASN A N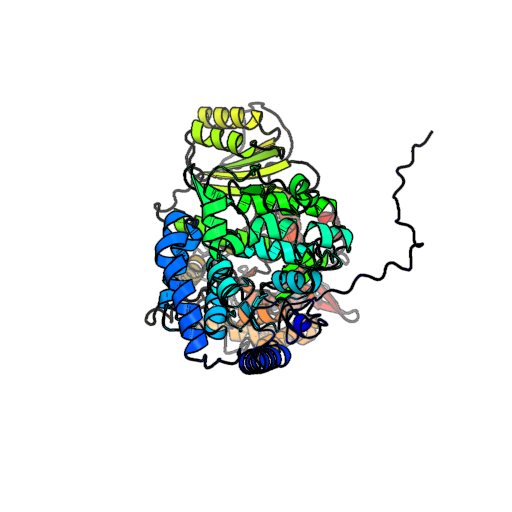 1
ATOM 3753 C CA . ASN A 1 468 ? -0.140 24.351 -24.098 1.00 34.53 468 ASN A CA 1
ATOM 3754 C C . ASN A 1 468 ? 0.832 23.200 -23.749 1.00 34.53 468 ASN A C 1
ATOM 3756 O O . ASN A 1 468 ? 1.681 22.891 -24.590 1.00 34.53 468 ASN A O 1
ATOM 3760 N N . PRO A 1 469 ? 0.783 22.583 -22.552 1.00 43.78 469 PRO A N 1
ATOM 3761 C CA . PRO A 1 469 ? 1.750 21.552 -22.197 1.00 43.78 469 PRO A CA 1
ATOM 3762 C C . PRO A 1 469 ? 1.577 20.354 -23.137 1.00 43.78 469 PRO A C 1
ATOM 3764 O O . PRO A 1 469 ? 0.515 19.728 -23.180 1.00 43.78 469 PRO A O 1
ATOM 3767 N N . LEU A 1 470 ? 2.618 20.067 -23.923 1.00 51.97 470 LEU A N 1
ATOM 3768 C CA . LEU A 1 470 ? 2.676 18.925 -24.833 1.00 51.97 470 LEU A CA 1
ATOM 3769 C C . LEU A 1 470 ? 2.452 17.634 -24.038 1.00 51.97 470 LEU A C 1
ATOM 3771 O O . LEU A 1 470 ? 3.104 17.402 -23.021 1.00 51.97 470 LEU A O 1
ATOM 3775 N N . TRP A 1 471 ? 1.520 16.798 -24.497 1.00 60.03 471 TRP A N 1
ATOM 3776 C CA . TRP A 1 471 ? 1.216 15.522 -23.853 1.00 60.03 471 TRP A CA 1
ATOM 3777 C C . TRP A 1 471 ? 2.440 14.590 -23.869 1.00 60.03 471 TRP A C 1
ATOM 3779 O O . TRP A 1 471 ? 3.127 14.474 -24.886 1.00 60.03 471 TRP A O 1
ATOM 3789 N N . PHE A 1 472 ? 2.691 13.900 -22.756 1.00 63.31 472 PHE A N 1
ATOM 3790 C CA . PHE A 1 472 ? 3.698 12.845 -22.633 1.00 63.31 472 PHE A CA 1
ATOM 3791 C C . PHE A 1 472 ? 3.211 11.763 -21.651 1.00 63.31 472 PHE A C 1
ATOM 3793 O O . PHE A 1 472 ? 2.432 12.081 -20.747 1.00 63.31 472 PHE A O 1
ATOM 3800 N N . PRO A 1 473 ? 3.656 10.499 -21.796 1.00 59.44 473 PRO A N 1
ATOM 3801 C CA . PRO A 1 473 ? 3.273 9.422 -20.885 1.00 59.44 473 PRO A CA 1
ATOM 3802 C C . PRO A 1 473 ? 3.814 9.667 -19.472 1.00 59.44 473 PRO A C 1
ATOM 3804 O O . PRO A 1 473 ? 5.006 9.913 -19.286 1.00 59.44 473 PRO A O 1
ATOM 3807 N N . LYS A 1 474 ? 2.944 9.551 -18.468 1.00 60.91 474 LYS A N 1
ATOM 3808 C CA . LYS A 1 474 ? 3.278 9.648 -17.036 1.00 60.91 474 LYS A CA 1
ATOM 3809 C C . LYS A 1 474 ? 3.439 8.269 -16.393 1.00 60.91 474 LYS A C 1
ATOM 3811 O O . LYS A 1 474 ? 4.145 8.129 -15.394 1.00 60.91 474 LYS A O 1
ATOM 3816 N N . HIS A 1 475 ? 2.839 7.238 -16.991 1.00 64.19 475 HIS A N 1
ATOM 3817 C CA . HIS A 1 475 ? 2.938 5.849 -16.543 1.00 64.19 475 HIS A CA 1
ATOM 3818 C C . HIS A 1 475 ? 3.395 4.909 -17.666 1.00 64.19 475 HIS A C 1
ATOM 3820 O O . HIS A 1 475 ? 2.995 5.053 -18.815 1.00 64.19 475 HIS A O 1
ATOM 3826 N N . ILE A 1 476 ? 4.162 3.866 -17.319 1.00 67.69 476 ILE A N 1
ATOM 3827 C CA . ILE A 1 476 ? 4.686 2.872 -18.280 1.00 67.69 476 ILE A CA 1
ATOM 3828 C C . ILE A 1 476 ? 3.588 2.160 -19.096 1.00 67.69 476 ILE A C 1
ATOM 3830 O O . ILE A 1 476 ? 3.821 1.761 -20.232 1.00 67.69 476 ILE A O 1
ATOM 3834 N N . ALA A 1 477 ? 2.380 2.017 -18.542 1.00 66.81 477 ALA A N 1
ATOM 3835 C CA . ALA A 1 477 ? 1.244 1.427 -19.251 1.00 66.81 477 ALA A CA 1
ATOM 3836 C C . ALA A 1 477 ? 0.702 2.343 -20.368 1.00 66.81 477 ALA A C 1
ATOM 3838 O O . ALA A 1 477 ? 0.090 1.867 -21.319 1.00 66.81 477 ALA A O 1
ATOM 3839 N N . GLU A 1 478 ? 0.946 3.655 -20.296 1.00 65.44 478 GLU A N 1
ATOM 3840 C CA . GLU A 1 478 ? 0.496 4.623 -21.305 1.00 65.44 478 GLU A CA 1
ATOM 3841 C C . GLU A 1 478 ? 1.321 4.561 -22.592 1.00 65.44 478 GLU A C 1
ATOM 3843 O O . GLU A 1 478 ? 0.879 5.077 -23.617 1.00 65.44 478 GLU A O 1
ATOM 3848 N N . LEU A 1 479 ? 2.456 3.849 -22.583 1.00 70.56 479 LEU A N 1
ATOM 3849 C CA . LEU A 1 479 ? 3.191 3.512 -23.805 1.00 70.56 479 LEU A CA 1
ATOM 3850 C C . LEU A 1 479 ? 2.300 2.739 -24.799 1.00 70.56 479 LEU A C 1
ATOM 3852 O O . LEU A 1 479 ? 2.450 2.875 -26.013 1.00 70.56 479 LEU A O 1
ATOM 3856 N N . ASP A 1 480 ? 1.297 1.996 -24.309 1.00 70.19 480 ASP A N 1
ATOM 3857 C CA . ASP A 1 480 ? 0.312 1.301 -25.150 1.00 70.19 480 ASP A CA 1
ATOM 3858 C C . ASP A 1 480 ? -0.537 2.242 -26.019 1.00 70.19 480 ASP A C 1
ATOM 3860 O O . ASP A 1 480 ? -1.110 1.795 -27.013 1.00 70.19 480 ASP A O 1
ATOM 3864 N N . GLN A 1 481 ? -0.645 3.527 -25.663 1.00 66.69 481 GLN A N 1
ATOM 3865 C CA . GLN A 1 481 ? -1.469 4.503 -26.388 1.00 66.69 481 GLN A CA 1
ATOM 3866 C C . GLN A 1 481 ? -0.840 4.949 -27.714 1.00 66.69 481 GLN A C 1
ATOM 3868 O O . GLN A 1 481 ? -1.539 5.467 -28.592 1.00 66.69 481 GLN A O 1
ATOM 3873 N N . PHE A 1 482 ? 0.473 4.765 -27.862 1.00 65.62 482 PHE A N 1
ATOM 3874 C CA . PHE A 1 482 ? 1.214 5.165 -29.056 1.00 65.62 482 PHE A CA 1
ATOM 3875 C C . PHE A 1 482 ? 2.086 4.065 -29.659 1.00 65.62 482 PHE A C 1
ATOM 3877 O O . PHE A 1 482 ? 2.569 4.244 -30.771 1.00 65.62 482 PHE A O 1
ATOM 3884 N N . ALA A 1 483 ? 2.220 2.902 -29.015 1.00 60.47 483 ALA A N 1
ATOM 3885 C CA . ALA A 1 483 ? 2.995 1.771 -29.537 1.00 60.47 483 ALA A CA 1
ATOM 3886 C C . ALA A 1 483 ? 2.579 1.300 -30.950 1.00 60.47 483 ALA A C 1
ATOM 3888 O O . ALA A 1 483 ? 3.373 0.673 -31.645 1.00 60.47 483 ALA A O 1
ATOM 3889 N N . ASN A 1 484 ? 1.357 1.631 -31.385 1.00 66.56 484 ASN A N 1
ATOM 3890 C CA . ASN A 1 484 ? 0.820 1.294 -32.708 1.00 66.56 484 ASN A CA 1
ATOM 3891 C C . ASN A 1 484 ? 0.867 2.458 -33.715 1.00 66.56 484 ASN A C 1
ATOM 3893 O O . ASN A 1 484 ? 0.368 2.316 -34.831 1.00 66.56 484 ASN A O 1
ATOM 3897 N N . ARG A 1 485 ? 1.441 3.614 -33.352 1.00 73.00 485 ARG A N 1
ATOM 3898 C CA . ARG A 1 485 ? 1.592 4.784 -34.237 1.00 73.00 485 ARG A CA 1
ATOM 3899 C C . ARG A 1 485 ? 2.831 4.629 -35.119 1.00 73.00 485 ARG A C 1
ATOM 3901 O O . ARG A 1 485 ? 3.792 5.386 -35.012 1.00 73.00 485 ARG A O 1
ATOM 3908 N N . ILE A 1 486 ? 2.813 3.600 -35.958 1.00 74.25 486 ILE A N 1
ATOM 3909 C CA . ILE A 1 486 ? 3.929 3.273 -36.844 1.00 74.25 486 ILE A CA 1
ATOM 3910 C C . ILE A 1 486 ? 3.985 4.283 -37.993 1.00 74.25 486 ILE A C 1
ATOM 3912 O O . ILE A 1 486 ? 2.996 4.470 -38.698 1.00 74.25 486 ILE A O 1
ATOM 3916 N N . LEU A 1 487 ? 5.140 4.923 -38.174 1.00 67.06 487 LEU A N 1
ATOM 3917 C CA . LEU A 1 487 ? 5.404 5.867 -39.261 1.00 67.06 487 LEU A CA 1
ATOM 3918 C C . LEU A 1 487 ? 5.841 5.158 -40.545 1.00 67.06 487 LEU A C 1
ATOM 3920 O O . LEU A 1 487 ? 5.384 5.509 -41.628 1.00 67.06 487 LEU A O 1
ATOM 3924 N N . SER A 1 488 ? 6.741 4.181 -40.426 1.00 67.75 488 SER A N 1
ATOM 3925 C CA . SER A 1 488 ? 7.332 3.462 -41.558 1.00 67.75 488 SER A CA 1
ATOM 3926 C C . SER A 1 488 ? 7.863 2.089 -41.135 1.00 67.75 488 SER A C 1
ATOM 3928 O O . SER A 1 488 ? 7.883 1.753 -39.947 1.00 67.75 488 SER A O 1
ATOM 3930 N N . TYR A 1 489 ? 8.276 1.276 -42.114 1.00 75.50 489 TYR A N 1
ATOM 3931 C CA . TYR A 1 489 ? 8.867 -0.055 -41.903 1.00 75.50 489 TYR A CA 1
ATOM 3932 C C . TYR A 1 489 ? 7.972 -1.021 -41.103 1.00 75.50 489 TYR A C 1
ATOM 3934 O O . TYR A 1 489 ? 8.452 -1.899 -40.392 1.00 75.50 489 TYR A O 1
ATOM 3942 N N . GLY A 1 490 ? 6.651 -0.862 -41.227 1.00 73.88 490 GLY A N 1
ATOM 3943 C CA . GLY A 1 490 ? 5.644 -1.712 -40.592 1.00 73.88 490 GLY A CA 1
ATOM 3944 C C . GLY A 1 490 ? 5.390 -3.020 -41.350 1.00 73.88 490 GLY A C 1
ATOM 3945 O O . GLY A 1 490 ? 6.307 -3.681 -41.835 1.00 73.88 490 GLY A O 1
ATOM 3946 N N . ALA A 1 491 ? 4.118 -3.412 -41.464 1.00 74.62 491 ALA A N 1
ATOM 3947 C CA . ALA A 1 491 ? 3.711 -4.548 -42.300 1.00 74.62 491 ALA A CA 1
ATOM 3948 C C . ALA A 1 491 ? 3.744 -4.223 -43.808 1.00 74.62 491 ALA A C 1
ATOM 3950 O O . ALA A 1 491 ? 3.879 -5.126 -44.635 1.00 74.62 491 ALA A O 1
ATOM 3951 N N . GLU A 1 492 ? 3.611 -2.942 -44.157 1.00 78.88 492 GLU A N 1
ATOM 3952 C CA . GLU A 1 492 ? 3.720 -2.441 -45.526 1.00 78.88 492 GLU A CA 1
ATOM 3953 C C . GLU A 1 492 ? 5.180 -2.105 -45.846 1.00 78.88 492 GLU A C 1
ATOM 3955 O O . GLU A 1 492 ? 5.887 -1.528 -45.019 1.00 78.88 492 GLU A O 1
ATOM 3960 N N . LEU A 1 493 ? 5.630 -2.514 -47.035 1.00 81.50 493 LEU A N 1
ATOM 3961 C CA . LEU A 1 493 ? 7.014 -2.381 -47.489 1.00 81.50 493 LEU A CA 1
ATOM 3962 C C . LEU A 1 493 ? 7.090 -1.383 -48.641 1.00 81.50 493 LEU A C 1
ATOM 3964 O O . LEU A 1 493 ? 6.208 -1.380 -49.504 1.00 81.50 493 LEU A O 1
ATOM 3968 N N . ASP A 1 494 ? 8.177 -0.619 -48.697 1.00 82.56 494 ASP A N 1
ATOM 3969 C CA . ASP A 1 494 ? 8.468 0.262 -49.825 1.00 82.56 494 ASP A CA 1
ATOM 3970 C C . ASP A 1 494 ? 8.756 -0.536 -51.107 1.00 82.56 494 ASP A C 1
ATOM 3972 O O . ASP A 1 494 ? 9.174 -1.697 -51.072 1.00 82.56 494 ASP A O 1
ATOM 3976 N N . ALA A 1 495 ? 8.516 0.078 -52.268 1.00 83.69 495 ALA A N 1
ATOM 3977 C CA . ALA A 1 495 ? 8.594 -0.599 -53.566 1.00 83.69 495 ALA A CA 1
ATOM 3978 C C . ALA A 1 495 ? 10.007 -1.101 -53.928 1.00 83.69 495 ALA A C 1
ATOM 3980 O O . ALA A 1 495 ? 10.148 -2.053 -54.700 1.00 83.69 495 ALA A O 1
ATOM 3981 N N . ASP A 1 496 ? 11.040 -0.458 -53.388 1.00 84.69 496 ASP A N 1
ATOM 3982 C CA . ASP A 1 496 ? 12.454 -0.805 -53.526 1.00 84.69 496 ASP A CA 1
ATOM 3983 C C . ASP A 1 496 ? 12.938 -1.811 -52.466 1.00 84.69 496 ASP A C 1
ATOM 3985 O O . ASP A 1 496 ? 14.042 -2.350 -52.586 1.00 84.69 496 ASP A O 1
ATOM 3989 N N . HIS A 1 497 ? 12.104 -2.145 -51.473 1.00 88.25 497 HIS A N 1
ATOM 3990 C CA . HIS A 1 497 ? 12.434 -3.147 -50.467 1.00 88.25 497 HIS A CA 1
ATOM 3991 C C . HIS A 1 497 ? 12.588 -4.542 -51.120 1.00 88.25 497 HIS A C 1
ATOM 3993 O O . HIS A 1 497 ? 11.700 -4.991 -51.855 1.00 88.25 497 HIS A O 1
ATOM 3999 N N . PRO A 1 498 ? 13.654 -5.315 -50.816 1.00 88.31 498 PRO A N 1
ATOM 4000 C CA . PRO A 1 498 ? 13.921 -6.611 -51.460 1.00 88.31 498 PRO A CA 1
ATOM 4001 C C . PRO A 1 498 ? 12.791 -7.638 -51.274 1.00 88.31 498 PRO A C 1
ATOM 4003 O O . PRO A 1 498 ? 12.575 -8.496 -52.127 1.00 88.31 498 PRO A O 1
ATOM 4006 N N . GLY A 1 499 ? 12.047 -7.527 -50.172 1.00 89.38 499 GLY A N 1
ATOM 4007 C CA . GLY A 1 499 ? 10.874 -8.348 -49.865 1.00 89.38 499 GLY A CA 1
ATOM 4008 C C . GLY A 1 499 ? 9.541 -7.855 -50.447 1.00 89.38 499 GLY A C 1
ATOM 4009 O O . GLY A 1 499 ? 8.532 -8.521 -50.235 1.00 89.38 499 GLY A O 1
ATOM 4010 N N . PHE A 1 500 ? 9.486 -6.725 -51.169 1.00 88.38 500 PHE A N 1
ATOM 4011 C CA . PHE A 1 500 ? 8.225 -6.133 -51.652 1.00 88.38 500 PHE A CA 1
ATOM 4012 C C . PH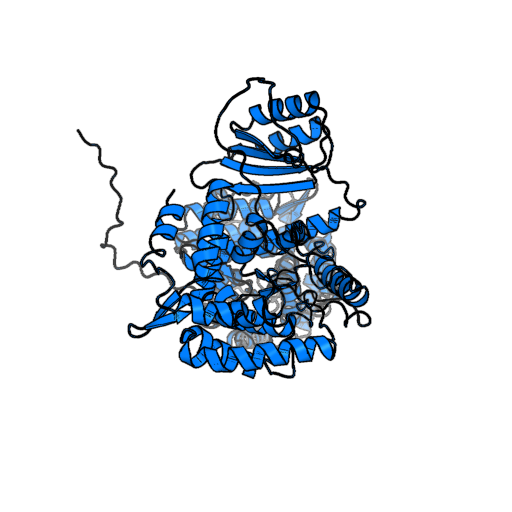E A 1 500 ? 7.409 -7.096 -52.530 1.00 88.38 500 PHE A C 1
ATOM 4014 O O . PHE A 1 500 ? 6.186 -7.195 -52.411 1.00 88.38 500 PHE A O 1
ATOM 4021 N N . LYS A 1 501 ? 8.093 -7.857 -53.395 1.00 89.31 501 LYS A N 1
ATOM 4022 C CA . LYS A 1 501 ? 7.472 -8.855 -54.284 1.00 89.31 501 LYS A CA 1
ATOM 4023 C C . LYS A 1 501 ? 7.412 -10.264 -53.683 1.00 89.31 501 LYS A C 1
ATOM 4025 O O . LYS A 1 501 ? 6.785 -11.137 -54.278 1.00 89.31 501 LYS A O 1
ATOM 4030 N N . ASP A 1 502 ? 8.015 -10.498 -52.517 1.00 91.25 502 ASP A N 1
ATOM 4031 C CA . ASP A 1 502 ? 7.976 -11.794 -51.834 1.00 91.25 502 ASP A CA 1
ATOM 4032 C C . ASP A 1 502 ? 6.708 -11.871 -50.967 1.00 91.25 502 ASP A C 1
ATOM 4034 O O . ASP A 1 502 ? 6.603 -11.275 -49.893 1.00 91.25 502 ASP A O 1
ATOM 4038 N N . ALA A 1 503 ? 5.693 -12.585 -51.459 1.00 90.69 503 ALA A N 1
ATOM 4039 C CA . ALA A 1 503 ? 4.425 -12.752 -50.748 1.00 90.69 503 ALA A CA 1
ATOM 4040 C C . ALA A 1 503 ? 4.596 -13.457 -49.391 1.00 90.69 503 ALA A C 1
ATOM 4042 O O . ALA A 1 503 ? 3.933 -13.077 -48.428 1.00 90.69 503 ALA A O 1
ATOM 4043 N N . THR A 1 504 ? 5.526 -14.414 -49.299 1.00 91.88 504 THR A N 1
ATOM 4044 C CA . THR A 1 504 ? 5.795 -15.157 -48.058 1.00 91.88 504 THR A CA 1
ATOM 4045 C C . THR A 1 504 ? 6.430 -14.233 -47.024 1.00 91.88 504 THR A C 1
ATOM 4047 O O . THR A 1 504 ? 6.065 -14.252 -45.851 1.00 91.88 504 THR A O 1
ATOM 4050 N N . TYR A 1 505 ? 7.359 -13.378 -47.459 1.00 91.25 505 TYR A N 1
ATOM 4051 C CA . TYR A 1 505 ? 7.996 -12.400 -46.584 1.00 91.25 505 TYR A CA 1
ATOM 4052 C C . TYR A 1 505 ? 7.016 -11.326 -46.091 1.00 91.25 505 TYR A C 1
ATOM 4054 O O . TYR A 1 505 ? 7.040 -10.971 -44.914 1.00 91.25 505 TYR A O 1
ATOM 4062 N N . ARG A 1 506 ? 6.107 -10.843 -46.948 1.00 89.62 506 ARG A N 1
ATOM 4063 C CA . ARG A 1 506 ? 5.064 -9.878 -46.550 1.00 89.62 506 ARG A CA 1
ATOM 4064 C C . ARG A 1 506 ? 4.088 -10.455 -45.527 1.00 89.62 506 ARG A C 1
ATOM 4066 O O . ARG A 1 506 ? 3.783 -9.798 -44.535 1.00 89.62 506 ARG A O 1
ATOM 4073 N N . GLU A 1 507 ? 3.639 -11.693 -45.726 1.00 89.75 507 GLU A N 1
ATOM 4074 C CA . GLU A 1 507 ? 2.804 -12.388 -44.740 1.00 89.75 507 GLU A CA 1
ATOM 4075 C C . GLU A 1 507 ? 3.552 -12.569 -43.414 1.00 89.75 507 GLU A C 1
ATOM 4077 O O . GLU A 1 507 ? 3.010 -12.308 -42.338 1.00 89.75 507 GLU A O 1
ATOM 4082 N N . ARG A 1 508 ? 4.842 -12.915 -43.487 1.00 92.00 508 ARG A N 1
ATOM 4083 C CA . ARG A 1 508 ? 5.703 -13.028 -42.311 1.00 92.00 508 ARG A CA 1
ATOM 4084 C C . ARG A 1 508 ? 5.885 -11.693 -41.578 1.00 92.00 508 ARG A C 1
ATOM 4086 O O . ARG A 1 508 ? 5.863 -11.684 -40.351 1.00 92.00 508 ARG A O 1
ATOM 4093 N N . ARG A 1 509 ? 6.008 -10.566 -42.287 1.00 90.56 509 ARG A N 1
ATOM 4094 C CA . ARG A 1 509 ? 6.056 -9.213 -41.695 1.00 90.56 509 ARG A CA 1
ATOM 4095 C C . ARG A 1 509 ? 4.751 -8.836 -41.009 1.00 90.56 509 ARG A C 1
ATOM 4097 O O . ARG A 1 509 ? 4.784 -8.348 -39.882 1.00 90.56 509 ARG A O 1
ATOM 4104 N N . LYS A 1 510 ? 3.615 -9.137 -41.641 1.00 88.38 510 LYS A N 1
ATOM 4105 C CA . LYS A 1 510 ? 2.295 -8.951 -41.033 1.00 88.38 510 LYS A CA 1
ATOM 4106 C C . LYS A 1 510 ? 2.156 -9.743 -39.728 1.00 88.38 510 LYS A C 1
ATOM 4108 O O . LYS A 1 510 ? 1.735 -9.173 -38.732 1.00 88.38 510 LYS A O 1
ATOM 4113 N N . TYR A 1 511 ? 2.604 -10.999 -39.700 1.00 89.12 511 TYR A N 1
ATOM 4114 C CA . TYR A 1 511 ? 2.615 -11.819 -38.482 1.00 89.12 511 TYR A CA 1
ATOM 4115 C C . TYR A 1 511 ? 3.357 -11.146 -37.310 1.00 89.12 511 TYR A C 1
ATOM 4117 O O . TYR A 1 511 ? 2.849 -11.126 -36.190 1.00 89.12 511 TYR A O 1
ATOM 4125 N N . PHE A 1 512 ? 4.532 -10.554 -37.550 1.00 88.69 512 PHE A N 1
ATOM 4126 C CA . PHE A 1 512 ? 5.270 -9.833 -36.504 1.00 88.69 512 PHE A CA 1
ATOM 4127 C C . PHE A 1 512 ? 4.591 -8.521 -36.089 1.00 88.69 512 PHE A C 1
ATOM 4129 O O . PHE A 1 512 ? 4.571 -8.194 -34.902 1.00 88.69 512 PHE A O 1
ATOM 4136 N N . ALA A 1 513 ? 4.007 -7.789 -37.040 1.00 84.31 513 ALA A N 1
ATOM 4137 C CA . ALA A 1 513 ? 3.244 -6.582 -36.740 1.00 84.31 513 ALA A CA 1
ATOM 4138 C C . ALA A 1 513 ? 2.013 -6.894 -35.870 1.00 84.31 513 ALA A C 1
ATOM 4140 O O . ALA A 1 513 ? 1.768 -6.196 -34.888 1.00 84.31 513 ALA A O 1
ATOM 4141 N N . ASP A 1 514 ? 1.299 -7.983 -36.165 1.00 81.94 514 ASP A N 1
ATOM 4142 C CA . ASP A 1 514 ? 0.145 -8.434 -35.386 1.00 81.94 514 ASP A CA 1
ATOM 4143 C C . ASP A 1 514 ? 0.545 -8.809 -33.946 1.00 81.94 514 ASP A C 1
ATOM 4145 O O . ASP A 1 514 ? -0.195 -8.511 -33.006 1.00 81.94 514 ASP A O 1
ATOM 4149 N N . ILE A 1 515 ? 1.726 -9.408 -33.735 1.00 82.69 515 ILE A N 1
ATOM 4150 C CA . ILE A 1 515 ? 2.259 -9.667 -32.384 1.00 82.69 515 ILE A CA 1
ATOM 4151 C C . ILE A 1 515 ? 2.446 -8.360 -31.610 1.00 82.69 515 ILE A C 1
ATOM 4153 O O . ILE A 1 515 ? 1.995 -8.254 -30.469 1.00 82.69 515 ILE A O 1
ATOM 4157 N N . ALA A 1 516 ? 3.091 -7.367 -32.224 1.00 80.81 516 ALA A N 1
ATOM 4158 C CA . ALA A 1 516 ? 3.372 -6.091 -31.576 1.00 80.81 516 ALA A CA 1
ATOM 4159 C C . ALA A 1 516 ? 2.086 -5.311 -31.253 1.00 80.81 516 ALA A C 1
ATOM 4161 O O . ALA A 1 516 ? 1.925 -4.830 -30.132 1.00 80.81 516 ALA A O 1
ATOM 4162 N N . VAL A 1 517 ? 1.134 -5.257 -32.192 1.00 74.00 517 VAL A N 1
ATOM 4163 C CA . VAL A 1 517 ? -0.131 -4.519 -32.029 1.00 74.00 517 VAL A CA 1
ATOM 4164 C C . VAL A 1 517 ? -0.993 -5.075 -30.899 1.00 74.00 517 VAL A C 1
ATOM 4166 O O . VAL A 1 517 ? -1.653 -4.316 -30.180 1.00 74.00 517 VAL A O 1
ATOM 4169 N N . ASN A 1 518 ? -0.977 -6.397 -30.727 1.00 74.38 518 ASN A N 1
ATOM 4170 C CA . ASN A 1 518 ? -1.771 -7.088 -29.716 1.00 74.38 518 ASN A CA 1
ATOM 4171 C C . ASN A 1 518 ? -1.088 -7.162 -28.339 1.00 74.38 518 ASN A C 1
ATOM 4173 O O . ASN A 1 518 ? -1.724 -7.599 -27.378 1.00 74.38 518 ASN A O 1
ATOM 4177 N N . HIS A 1 519 ? 0.170 -6.727 -28.221 1.00 71.62 519 HIS A N 1
ATOM 4178 C CA . HIS A 1 519 ? 0.924 -6.756 -26.971 1.00 71.62 519 HIS A CA 1
ATOM 4179 C C . HIS A 1 519 ? 0.653 -5.520 -26.096 1.00 71.62 519 HIS A C 1
ATOM 4181 O O . HIS A 1 519 ? 0.835 -4.371 -26.519 1.00 71.62 519 HIS A O 1
ATOM 4187 N N . LYS A 1 520 ? 0.282 -5.746 -24.830 1.00 65.44 520 LYS A N 1
ATOM 4188 C CA . LYS A 1 520 ? 0.027 -4.693 -23.829 1.00 65.44 520 LYS A CA 1
ATOM 4189 C C . LYS A 1 520 ? 1.144 -4.593 -22.790 1.00 65.44 520 LYS A C 1
ATOM 4191 O O . LYS A 1 520 ? 1.589 -5.600 -22.247 1.00 65.44 520 LYS A O 1
ATOM 4196 N N . GLN A 1 521 ? 1.589 -3.369 -22.495 1.00 49.97 521 GLN A N 1
ATOM 4197 C CA . GLN A 1 521 ? 2.598 -3.090 -21.474 1.00 49.97 521 GLN A CA 1
ATOM 4198 C C . GLN A 1 521 ? 1.921 -3.126 -20.104 1.00 49.97 521 GLN A C 1
ATOM 4200 O O . GLN A 1 521 ? 1.169 -2.223 -19.742 1.00 49.97 521 GLN A O 1
ATOM 4205 N N . LEU A 1 522 ? 2.185 -4.165 -19.317 1.00 51.06 522 LEU A N 1
ATOM 4206 C CA . LEU A 1 522 ? 1.698 -4.244 -17.940 1.00 51.06 522 LEU A CA 1
ATOM 4207 C C . LEU A 1 522 ? 2.725 -3.639 -16.978 1.00 51.06 522 LEU A C 1
ATOM 4209 O O . LEU A 1 522 ? 3.929 -3.833 -17.131 1.00 51.06 522 LEU A O 1
ATOM 4213 N N . SER A 1 523 ? 2.249 -2.891 -15.980 1.00 41.12 523 SER A N 1
ATOM 4214 C CA . SER A 1 523 ? 3.094 -2.376 -14.904 1.00 41.12 523 SER A CA 1
ATOM 4215 C C . SER A 1 523 ? 3.436 -3.492 -13.914 1.00 41.12 523 SER A C 1
ATOM 4217 O O . SER A 1 523 ? 2.570 -4.275 -13.521 1.00 41.12 523 SER A O 1
ATOM 4219 N N . ASP A 1 524 ? 4.679 -3.508 -13.428 1.00 36.50 524 ASP A N 1
ATOM 4220 C CA . ASP A 1 524 ? 5.216 -4.475 -12.451 1.00 36.50 524 ASP A CA 1
ATOM 4221 C C . ASP A 1 524 ? 4.541 -4.483 -11.065 1.00 36.50 524 ASP A C 1
ATOM 4223 O O . ASP A 1 524 ? 4.987 -5.148 -10.134 1.00 36.50 524 ASP A O 1
ATOM 4227 N N . THR A 1 525 ? 3.440 -3.761 -10.899 1.00 32.06 525 THR A N 1
ATOM 4228 C CA . THR A 1 525 ? 2.708 -3.603 -9.640 1.00 32.06 525 THR A CA 1
ATOM 4229 C C . THR A 1 525 ? 1.470 -4.493 -9.510 1.00 32.06 525 THR A C 1
ATOM 4231 O O . THR A 1 525 ? 0.699 -4.311 -8.569 1.00 32.06 525 THR A O 1
ATOM 4234 N N . THR A 1 526 ? 1.284 -5.486 -10.387 1.00 31.05 526 THR A N 1
ATOM 4235 C CA . THR A 1 526 ? 0.095 -6.358 -10.368 1.00 31.05 526 THR A CA 1
ATOM 4236 C C . THR A 1 526 ? 0.450 -7.817 -10.073 1.00 31.05 526 THR A C 1
ATOM 4238 O O . THR A 1 526 ? 0.574 -8.633 -10.978 1.00 31.05 526 THR A O 1
ATOM 4241 N N . ILE A 1 527 ? 0.557 -8.168 -8.789 1.00 28.94 527 ILE A N 1
ATOM 4242 C CA . ILE A 1 527 ? 0.258 -9.530 -8.321 1.00 28.94 527 ILE A CA 1
ATOM 4243 C C . ILE A 1 527 ? -1.073 -9.430 -7.577 1.00 28.94 527 ILE A C 1
ATOM 4245 O O . ILE A 1 527 ? -1.154 -8.776 -6.539 1.00 28.94 527 ILE A O 1
ATOM 4249 N N . ALA A 1 528 ? -2.119 -10.044 -8.127 1.00 30.62 528 ALA A N 1
ATOM 4250 C CA . ALA A 1 528 ? -3.423 -10.182 -7.489 1.00 30.62 528 ALA A CA 1
ATOM 4251 C C . ALA A 1 528 ? -3.706 -11.673 -7.226 1.00 30.62 528 ALA A C 1
ATOM 4253 O O . ALA A 1 528 ? -3.816 -12.461 -8.161 1.00 30.62 528 ALA A O 1
ATOM 4254 N N . PHE A 1 529 ? -3.817 -12.038 -5.948 1.00 26.20 529 PHE A N 1
ATOM 4255 C CA . PHE A 1 529 ? -4.597 -13.177 -5.431 1.00 26.20 529 PHE A CA 1
ATOM 4256 C C . PHE A 1 529 ? -6.061 -12.685 -5.323 1.00 26.20 529 PHE A C 1
ATOM 4258 O O . PHE A 1 529 ? -6.245 -11.558 -4.871 1.00 26.20 529 PHE A O 1
ATOM 4265 N N . ASN A 1 530 ? -7.160 -13.360 -5.684 1.00 30.75 530 ASN A N 1
ATOM 4266 C CA . ASN A 1 530 ? -7.508 -14.744 -6.042 1.00 30.75 530 ASN A CA 1
ATOM 4267 C C . ASN A 1 530 ? -8.838 -14.721 -6.848 1.00 30.75 530 ASN A C 1
ATOM 4269 O O . ASN A 1 530 ? -9.668 -13.866 -6.551 1.00 30.75 530 ASN A O 1
ATOM 4273 N N . ASP A 1 531 ? -9.073 -15.656 -7.793 1.00 31.16 531 ASP A N 1
ATOM 4274 C CA . ASP A 1 531 ? -10.071 -16.738 -7.584 1.00 31.16 531 ASP A CA 1
ATOM 4275 C C . ASP A 1 531 ? -10.109 -17.855 -8.672 1.00 31.16 531 ASP A C 1
ATOM 4277 O O . ASP A 1 531 ? -10.263 -17.620 -9.870 1.00 31.16 531 ASP A O 1
ATOM 4281 N N . VAL A 1 532 ? -9.981 -19.091 -8.164 1.00 28.12 532 VAL A N 1
ATOM 4282 C CA . VAL A 1 532 ? -10.426 -20.440 -8.601 1.00 28.12 532 VAL A CA 1
ATOM 4283 C C . VAL A 1 532 ? -10.011 -21.039 -9.974 1.00 28.12 532 VAL A C 1
ATOM 4285 O O . VAL A 1 532 ? -10.745 -21.075 -10.959 1.00 28.12 532 VAL A O 1
ATOM 4288 N N . ILE A 1 533 ? -8.819 -21.655 -9.974 1.00 33.75 533 ILE A N 1
ATOM 4289 C CA . ILE A 1 533 ? -8.521 -23.091 -10.245 1.00 33.75 533 ILE A CA 1
ATOM 4290 C C . ILE A 1 533 ? -8.919 -23.735 -11.602 1.00 33.75 533 ILE A C 1
ATOM 4292 O O . ILE A 1 533 ? -8.809 -24.948 -11.762 1.00 33.75 533 ILE A O 1
ATOM 4296 N N . THR A 1 534 ? -9.249 -22.993 -12.667 1.00 30.41 534 THR A N 1
ATOM 4297 C CA . THR A 1 534 ? -9.194 -23.595 -14.038 1.00 30.41 534 THR A CA 1
ATOM 4298 C C . THR A 1 534 ? -8.776 -22.649 -15.170 1.00 30.41 534 THR A C 1
ATOM 4300 O O . THR A 1 534 ? -8.439 -23.103 -16.257 1.00 30.41 534 THR A O 1
ATOM 4303 N N . LYS A 1 535 ? -8.685 -21.336 -14.925 1.00 31.50 535 LYS A N 1
ATOM 4304 C CA . LYS A 1 535 ? -8.169 -20.342 -15.897 1.00 31.50 535 LYS A CA 1
ATOM 4305 C C . LYS A 1 535 ? -6.764 -19.813 -15.559 1.00 31.50 535 LYS A C 1
ATOM 4307 O O . LYS A 1 535 ? -6.302 -18.837 -16.146 1.00 31.50 535 LYS A O 1
ATOM 4312 N N . LEU A 1 536 ? -6.082 -20.462 -14.613 1.00 28.08 536 LEU A N 1
ATOM 4313 C CA . LEU A 1 536 ? -4.848 -19.986 -13.976 1.00 28.08 536 LEU A CA 1
ATOM 4314 C C . LEU A 1 536 ? -3.561 -20.126 -14.814 1.00 28.08 536 LEU A C 1
ATOM 4316 O O . LEU A 1 536 ? -2.507 -19.705 -14.354 1.00 28.08 536 LEU A O 1
ATOM 4320 N N . SER A 1 537 ? -3.607 -20.658 -16.035 1.00 26.00 537 SER A N 1
ATOM 4321 C CA . SER A 1 537 ? -2.423 -20.749 -16.907 1.00 26.00 537 SER A CA 1
ATOM 4322 C C . SER A 1 537 ? -2.287 -19.604 -17.923 1.00 26.00 537 SER A C 1
ATOM 4324 O O . SER A 1 537 ? -1.255 -19.527 -18.580 1.00 26.00 537 SER A O 1
ATOM 4326 N N . PHE A 1 538 ? -3.271 -18.698 -18.051 1.00 29.78 538 PHE A N 1
ATOM 4327 C CA . PHE A 1 538 ? -3.274 -17.674 -19.116 1.00 29.78 538 PHE A CA 1
ATOM 4328 C C . PHE A 1 538 ? -2.949 -16.233 -18.658 1.00 29.78 538 PHE A C 1
ATOM 4330 O O . PHE A 1 538 ? -2.613 -15.404 -19.493 1.00 29.78 538 PHE A O 1
ATOM 4337 N N . TYR A 1 539 ? -3.025 -15.908 -17.358 1.00 30.19 539 TYR A N 1
ATOM 4338 C CA . TYR A 1 539 ? -3.008 -14.505 -16.881 1.00 30.19 539 TYR A CA 1
ATOM 4339 C C . TYR A 1 539 ? -1.993 -14.170 -15.763 1.00 30.19 539 TYR A C 1
ATOM 4341 O O . TYR A 1 539 ? -2.059 -13.082 -15.198 1.00 30.19 539 TYR A O 1
ATOM 4349 N N . LEU A 1 540 ? -1.052 -15.062 -15.423 1.00 27.89 540 LEU A N 1
ATOM 4350 C CA . LEU A 1 540 ? -0.140 -14.896 -14.267 1.00 27.89 540 LEU A CA 1
ATOM 4351 C C . LEU A 1 540 ? 1.283 -14.399 -14.581 1.00 27.89 540 LEU A C 1
ATOM 4353 O O . LEU A 1 540 ? 2.193 -14.502 -13.764 1.00 27.89 540 LEU A O 1
ATOM 4357 N N . SER A 1 541 ? 1.467 -13.765 -15.725 1.00 28.08 541 SER A N 1
ATOM 4358 C CA . SER A 1 541 ? 2.606 -12.901 -16.025 1.00 28.08 541 SER A CA 1
ATOM 4359 C C . SER A 1 541 ? 2.050 -11.708 -16.796 1.00 28.08 541 SER A C 1
ATOM 4361 O O . SER A 1 541 ? 1.047 -11.854 -17.499 1.00 28.08 541 SER A O 1
ATOM 4363 N N . GLY A 1 542 ? 2.650 -10.517 -16.674 1.00 48.19 542 GLY A N 1
ATOM 4364 C CA . GLY A 1 542 ? 2.409 -9.485 -17.691 1.00 48.19 542 GLY A CA 1
ATOM 4365 C C . GLY A 1 542 ? 2.537 -10.145 -19.065 1.00 48.19 542 GLY A C 1
ATOM 4366 O O . GLY A 1 542 ? 3.425 -10.987 -19.169 1.00 48.19 542 GLY A O 1
ATOM 4367 N N . GLN A 1 543 ? 1.619 -9.899 -20.020 1.00 59.97 543 GLN A N 1
ATOM 4368 C CA . GLN A 1 543 ? 1.576 -10.613 -21.308 1.00 59.97 543 GLN A CA 1
ATOM 4369 C C . GLN A 1 543 ? 3.005 -10.843 -21.787 1.00 59.97 543 GLN A C 1
ATOM 4371 O O . GLN A 1 543 ? 3.688 -9.893 -22.155 1.00 59.97 543 GLN A O 1
ATOM 4376 N N . GLN A 1 544 ? 3.486 -12.081 -21.664 1.00 80.06 544 GLN A N 1
ATOM 4377 C CA . GLN A 1 544 ? 4.855 -12.374 -22.046 1.00 80.06 544 GLN A CA 1
ATOM 4378 C C . GLN A 1 544 ? 4.981 -12.021 -23.517 1.00 80.06 544 GLN A C 1
ATOM 4380 O O . GLN A 1 544 ? 4.073 -12.328 -24.296 1.00 80.06 544 GLN A O 1
ATOM 4385 N N . ILE A 1 545 ? 6.092 -11.391 -23.889 1.00 85.31 545 ILE A N 1
ATOM 4386 C CA . ILE A 1 545 ? 6.367 -11.086 -25.285 1.00 85.31 545 ILE A CA 1
ATOM 4387 C C . ILE A 1 545 ? 6.294 -12.419 -26.038 1.00 85.31 545 ILE A C 1
ATOM 4389 O O . ILE A 1 545 ? 7.057 -13.338 -25.704 1.00 85.31 545 ILE A O 1
ATOM 4393 N N . PRO A 1 546 ? 5.365 -12.574 -27.002 1.00 86.38 546 PRO A N 1
ATOM 4394 C CA . PRO A 1 546 ? 5.133 -13.861 -27.632 1.00 86.38 546 PRO A CA 1
ATOM 4395 C C . PRO A 1 546 ? 6.420 -14.414 -28.234 1.00 86.38 546 PRO A C 1
ATOM 4397 O O . PRO A 1 546 ? 7.096 -13.750 -29.028 1.00 86.38 546 PRO A O 1
ATOM 4400 N N . LYS A 1 547 ? 6.769 -15.644 -27.840 1.00 90.38 547 LYS A N 1
ATOM 4401 C CA . LYS A 1 547 ? 7.917 -16.339 -28.417 1.00 90.38 547 LYS A CA 1
ATOM 4402 C C . LYS A 1 547 ? 7.612 -16.682 -29.867 1.00 90.38 547 LYS A C 1
ATOM 4404 O O . LYS A 1 547 ? 6.540 -17.196 -30.183 1.00 90.38 547 LYS A O 1
ATOM 4409 N N . VAL A 1 548 ? 8.571 -16.418 -30.743 1.00 91.62 548 VAL A N 1
ATOM 4410 C CA . VAL A 1 548 ? 8.438 -16.652 -32.176 1.00 91.62 548 VAL A CA 1
ATOM 4411 C C . VAL A 1 548 ? 9.266 -17.852 -32.591 1.00 91.62 548 VAL A C 1
ATOM 4413 O O . VAL A 1 548 ? 10.463 -17.943 -32.314 1.00 91.62 548 VAL A O 1
ATOM 4416 N N . GLN A 1 549 ? 8.628 -18.754 -33.331 1.00 93.75 549 GLN A N 1
ATOM 4417 C CA . GLN A 1 549 ? 9.324 -19.806 -34.050 1.00 93.75 549 GLN A CA 1
ATOM 4418 C C . GLN A 1 549 ? 9.915 -19.235 -35.341 1.00 93.75 549 GLN A C 1
ATOM 4420 O O . GLN A 1 549 ? 9.211 -19.074 -36.342 1.00 93.75 549 GLN A O 1
ATOM 4425 N N . TYR A 1 550 ? 11.207 -18.912 -35.312 1.00 95.06 550 TYR A N 1
ATOM 4426 C CA . TYR A 1 550 ? 11.939 -18.485 -36.500 1.00 95.06 550 TYR A CA 1
ATOM 4427 C C . TYR A 1 550 ? 12.115 -19.642 -37.492 1.00 95.06 550 TYR A C 1
ATOM 4429 O O . TYR A 1 550 ? 12.354 -20.791 -37.117 1.00 95.06 550 TYR A O 1
ATOM 4437 N N . THR A 1 551 ? 11.982 -19.337 -38.778 1.00 95.88 551 THR A N 1
ATOM 4438 C CA . THR A 1 551 ? 12.150 -20.284 -39.880 1.00 95.88 551 THR A CA 1
ATOM 4439 C C . THR A 1 551 ? 13.625 -20.612 -40.101 1.00 95.88 551 THR A C 1
ATOM 4441 O O . THR A 1 551 ? 14.519 -19.850 -39.732 1.00 95.88 551 THR A O 1
ATOM 4444 N N . ALA A 1 552 ? 13.904 -21.719 -40.791 1.00 95.44 552 ALA A N 1
ATOM 4445 C CA . ALA A 1 552 ? 15.275 -22.092 -41.140 1.00 95.44 552 ALA A CA 1
ATOM 4446 C C . ALA A 1 552 ? 16.006 -20.997 -41.947 1.00 95.44 552 ALA A C 1
ATOM 4448 O O . ALA A 1 552 ? 17.192 -20.770 -41.725 1.00 95.44 552 ALA A O 1
ATOM 4449 N N . LYS A 1 553 ? 15.299 -20.278 -42.834 1.00 94.31 553 LYS A N 1
ATOM 4450 C CA . LYS A 1 553 ? 15.869 -19.161 -43.611 1.00 94.31 553 LYS A CA 1
ATOM 4451 C C . LYS A 1 553 ? 16.210 -17.952 -42.734 1.00 94.31 553 LYS A C 1
ATOM 4453 O O . LYS A 1 553 ? 17.246 -17.324 -42.938 1.00 94.31 553 LYS A O 1
ATOM 4458 N N . GLU A 1 554 ? 15.360 -17.638 -41.757 1.00 96.94 554 GLU A N 1
ATOM 4459 C CA . GLU A 1 554 ? 15.610 -16.566 -40.783 1.00 96.94 554 GLU A CA 1
ATOM 4460 C C . GLU A 1 554 ? 16.836 -16.903 -39.921 1.00 96.94 554 GLU A C 1
ATOM 4462 O O . GLU A 1 554 ? 17.735 -16.076 -39.776 1.00 96.94 554 GLU A O 1
ATOM 4467 N N . ILE A 1 555 ? 16.932 -18.149 -39.440 1.00 97.12 555 ILE A N 1
ATOM 4468 C CA . ILE A 1 555 ? 18.082 -18.633 -38.662 1.00 97.12 555 ILE A CA 1
ATOM 4469 C C . ILE A 1 555 ? 19.368 -18.633 -39.503 1.00 97.12 555 ILE A C 1
ATOM 4471 O O . ILE A 1 555 ? 20.419 -18.264 -38.990 1.00 97.12 555 ILE A O 1
ATOM 4475 N N . GLU A 1 556 ? 19.316 -18.997 -40.789 1.00 96.75 556 GLU A N 1
ATOM 4476 C CA . GLU A 1 556 ? 20.482 -18.926 -41.688 1.00 96.75 556 GLU A CA 1
ATOM 4477 C C . GLU A 1 556 ? 20.965 -17.483 -41.904 1.00 96.75 556 GLU A C 1
ATOM 4479 O O . GLU A 1 556 ? 22.166 -17.194 -41.876 1.00 96.75 556 GLU A O 1
ATOM 4484 N N . THR A 1 557 ? 20.018 -16.560 -42.073 1.00 95.94 557 THR A N 1
ATOM 4485 C CA . THR A 1 557 ? 20.303 -15.126 -42.219 1.00 95.94 557 THR A CA 1
ATOM 4486 C C . THR A 1 557 ? 20.984 -14.596 -40.957 1.00 95.94 557 THR A C 1
ATOM 4488 O O . THR A 1 557 ? 22.063 -14.005 -41.037 1.00 95.94 557 THR A O 1
ATOM 4491 N N . TRP A 1 558 ? 20.421 -14.903 -39.784 1.00 96.94 558 TRP A N 1
ATOM 4492 C CA . TRP A 1 558 ? 21.030 -14.605 -38.487 1.00 96.94 558 TRP A CA 1
ATOM 4493 C C . TRP A 1 558 ? 22.427 -15.210 -38.350 1.00 96.94 558 TRP A C 1
ATOM 4495 O O . TRP A 1 558 ? 23.365 -14.495 -38.010 1.00 96.94 558 TRP A O 1
ATOM 4505 N N . ARG A 1 559 ? 22.594 -16.505 -38.649 1.00 96.94 559 ARG A N 1
ATOM 4506 C CA . ARG A 1 559 ? 23.874 -17.220 -38.553 1.00 96.94 559 ARG A CA 1
ATOM 4507 C C . ARG A 1 559 ? 24.974 -16.506 -39.322 1.00 96.94 559 ARG A C 1
ATOM 4509 O O . ARG A 1 559 ? 26.081 -16.327 -38.811 1.00 96.94 559 ARG A O 1
ATOM 4516 N N . THR A 1 560 ? 24.656 -16.112 -40.550 1.00 94.94 560 THR A N 1
ATOM 4517 C CA . THR A 1 560 ? 25.577 -15.431 -41.458 1.00 94.94 560 THR A CA 1
ATOM 4518 C C . THR A 1 560 ? 26.046 -14.101 -40.866 1.00 94.94 560 THR A C 1
ATOM 4520 O O . THR A 1 560 ? 27.248 -13.829 -40.827 1.00 94.94 560 THR A O 1
ATOM 4523 N N . ILE A 1 561 ? 25.111 -13.300 -40.353 1.00 94.88 561 ILE A N 1
ATOM 4524 C CA . ILE A 1 561 ? 25.385 -11.984 -39.760 1.00 94.88 561 ILE A CA 1
ATOM 4525 C C . ILE A 1 561 ? 26.151 -12.136 -38.440 1.00 94.88 561 ILE A C 1
ATOM 4527 O O . ILE A 1 561 ? 27.220 -11.548 -38.266 1.00 94.88 561 ILE A O 1
ATOM 4531 N N . TYR A 1 562 ? 25.652 -12.990 -37.545 1.00 96.25 562 TYR A N 1
ATOM 4532 C CA . TYR A 1 562 ? 26.218 -13.264 -36.226 1.00 96.25 562 TYR A CA 1
ATOM 4533 C C . TYR A 1 562 ? 27.681 -13.700 -36.312 1.00 96.25 562 TYR A C 1
ATOM 4535 O O . TYR A 1 562 ? 28.534 -13.152 -35.617 1.00 96.25 562 TYR A O 1
ATOM 4543 N N . ASN A 1 563 ? 27.995 -14.671 -37.177 1.00 95.50 563 ASN A N 1
ATOM 4544 C CA . ASN A 1 563 ? 29.359 -15.185 -37.311 1.00 95.50 563 ASN A CA 1
ATOM 4545 C C . ASN A 1 563 ? 30.330 -14.113 -37.800 1.00 95.50 563 ASN A C 1
ATOM 4547 O O . ASN A 1 563 ? 31.462 -14.054 -37.322 1.00 95.50 563 ASN A O 1
ATOM 4551 N N . LYS A 1 564 ? 29.887 -13.267 -38.733 1.00 93.44 564 LYS A N 1
ATOM 4552 C CA . LYS A 1 564 ? 30.730 -12.222 -39.306 1.00 93.44 564 LYS A CA 1
ATOM 4553 C C . LYS A 1 564 ? 30.993 -11.100 -38.305 1.00 93.44 564 LYS A C 1
ATOM 4555 O O . LYS A 1 564 ? 32.140 -10.711 -38.129 1.00 93.44 564 LYS A O 1
ATOM 4560 N N . LEU A 1 565 ? 29.962 -10.627 -37.606 1.00 94.12 565 LEU A N 1
ATOM 4561 C CA . LEU A 1 565 ? 30.107 -9.553 -36.621 1.00 94.12 565 LEU A CA 1
ATOM 4562 C C . LEU A 1 565 ? 30.860 -10.006 -35.364 1.00 94.12 565 LEU A C 1
ATOM 4564 O O . LEU A 1 565 ? 31.737 -9.293 -34.884 1.00 94.12 565 LEU A O 1
ATOM 4568 N N . LYS A 1 566 ? 30.611 -11.232 -34.884 1.00 94.94 566 LYS A N 1
ATOM 4569 C CA . LYS A 1 566 ? 31.315 -11.801 -33.725 1.00 94.94 566 LYS A CA 1
ATOM 4570 C C . LYS A 1 566 ? 32.836 -11.826 -33.898 1.00 94.94 566 LYS A C 1
ATOM 4572 O O . LYS A 1 566 ? 33.550 -11.692 -32.911 1.00 94.94 566 LYS A O 1
ATOM 4577 N N . GLN A 1 567 ? 33.329 -12.012 -35.123 1.00 94.56 567 GLN A N 1
ATOM 4578 C CA . GLN A 1 567 ? 34.768 -11.976 -35.410 1.00 94.56 567 GLN A CA 1
ATOM 4579 C C . GLN A 1 567 ? 35.359 -10.568 -35.284 1.00 94.56 567 GLN A C 1
ATOM 4581 O O . GLN A 1 567 ? 36.544 -10.442 -35.010 1.00 94.56 567 GLN A O 1
ATOM 4586 N N . LEU A 1 568 ? 34.545 -9.525 -35.459 1.00 94.44 568 LEU A N 1
ATOM 4587 C CA . LEU A 1 568 ? 34.984 -8.132 -35.420 1.00 94.44 568 LEU A CA 1
ATOM 4588 C C . LEU A 1 568 ? 34.904 -7.516 -34.018 1.00 94.44 568 LEU A C 1
ATOM 4590 O O . LEU A 1 568 ? 35.693 -6.634 -33.690 1.00 94.44 568 LEU A O 1
ATOM 4594 N N . TYR A 1 569 ? 33.970 -7.949 -33.171 1.00 95.88 569 TYR A N 1
ATOM 4595 C CA . TYR A 1 569 ? 33.748 -7.300 -31.873 1.00 95.88 569 TYR A CA 1
ATOM 4596 C C . TYR A 1 569 ? 34.986 -7.168 -30.970 1.00 95.88 569 TYR A C 1
ATOM 4598 O O . TYR A 1 569 ? 35.160 -6.078 -30.420 1.00 95.88 569 TYR A O 1
ATOM 4606 N N . PRO A 1 570 ? 35.885 -8.167 -30.849 1.00 94.62 570 PRO A N 1
ATOM 4607 C CA . PRO A 1 570 ? 37.083 -8.019 -30.018 1.00 94.62 570 PRO A CA 1
ATOM 4608 C C . PRO A 1 570 ? 37.988 -6.858 -30.460 1.00 94.62 570 PRO A C 1
ATOM 4610 O O . PRO A 1 570 ? 38.544 -6.138 -29.629 1.00 94.62 570 PRO A O 1
ATOM 4613 N N . ASP A 1 571 ? 38.094 -6.640 -31.771 1.00 91.81 571 ASP A N 1
ATOM 4614 C CA . ASP A 1 571 ? 39.007 -5.655 -32.348 1.00 91.81 571 ASP A CA 1
ATOM 4615 C C . ASP A 1 571 ? 38.387 -4.258 -32.424 1.00 91.81 571 ASP A C 1
ATOM 4617 O O . ASP A 1 571 ? 39.092 -3.259 -32.262 1.00 91.81 571 ASP A O 1
ATOM 4621 N N . TYR A 1 572 ? 37.071 -4.166 -32.623 1.00 93.94 572 TYR A N 1
ATOM 4622 C CA . TYR A 1 572 ? 36.414 -2.902 -32.958 1.00 93.94 572 TYR A CA 1
ATOM 4623 C C . TYR A 1 572 ? 35.427 -2.394 -31.899 1.00 93.94 572 TYR A C 1
ATOM 4625 O O . TYR A 1 572 ? 35.302 -1.179 -31.743 1.00 93.94 572 TYR A O 1
ATOM 4633 N N . ALA A 1 573 ? 34.737 -3.270 -31.164 1.00 95.56 573 ALA A N 1
ATOM 4634 C CA . ALA A 1 573 ? 33.740 -2.858 -30.173 1.00 95.56 573 ALA A CA 1
ATOM 4635 C C . ALA A 1 573 ? 34.386 -2.470 -28.836 1.00 95.56 573 ALA A C 1
ATOM 4637 O O . ALA A 1 573 ? 35.464 -2.959 -28.490 1.00 95.56 573 ALA A O 1
ATOM 4638 N N . CYS A 1 574 ? 33.722 -1.600 -28.076 1.00 94.50 574 CYS A N 1
ATOM 4639 C CA . CYS A 1 574 ? 34.179 -1.226 -26.742 1.00 94.50 574 CYS A CA 1
ATOM 4640 C C . CYS A 1 574 ? 34.163 -2.412 -25.767 1.00 94.50 574 CYS A C 1
ATOM 4642 O O . CYS A 1 574 ? 33.458 -3.416 -25.947 1.00 94.50 574 CYS A O 1
ATOM 4644 N N . MET A 1 575 ? 34.952 -2.296 -24.704 1.00 94.81 575 MET A N 1
ATOM 4645 C CA . MET A 1 575 ? 35.043 -3.295 -23.648 1.00 94.81 575 MET A CA 1
ATOM 4646 C C . MET A 1 575 ? 33.682 -3.603 -23.002 1.00 94.81 575 MET A C 1
ATOM 4648 O O . MET A 1 575 ? 33.399 -4.769 -22.717 1.00 94.81 575 MET A O 1
ATOM 4652 N N . GLU A 1 576 ? 32.838 -2.595 -22.767 1.00 94.19 576 GLU A N 1
ATOM 4653 C CA . GLU A 1 576 ? 31.504 -2.749 -22.168 1.00 94.19 576 GLU A CA 1
ATOM 4654 C C . GLU A 1 576 ? 30.612 -3.635 -23.040 1.00 94.19 576 GLU A C 1
ATOM 4656 O O . GLU A 1 576 ? 30.014 -4.592 -22.539 1.00 94.19 576 GLU A O 1
ATOM 4661 N N . TYR A 1 577 ? 30.601 -3.387 -24.355 1.00 96.94 577 TYR A N 1
ATOM 4662 C CA . TYR A 1 577 ? 29.865 -4.205 -25.314 1.00 96.94 577 TYR A CA 1
ATOM 4663 C C . TYR A 1 577 ? 30.348 -5.657 -25.286 1.00 96.94 577 TYR A C 1
ATOM 4665 O O . TYR A 1 577 ? 29.543 -6.573 -25.128 1.00 96.94 577 TYR A O 1
ATOM 4673 N N . ASN A 1 578 ? 31.663 -5.885 -25.386 1.00 97.00 578 ASN A N 1
ATOM 4674 C CA . ASN A 1 578 ? 32.229 -7.236 -25.400 1.00 97.00 578 ASN A CA 1
ATOM 4675 C C . ASN A 1 578 ? 31.885 -8.012 -24.116 1.00 97.00 578 ASN A C 1
ATOM 4677 O O . ASN A 1 578 ? 31.460 -9.168 -24.182 1.00 97.00 578 ASN A O 1
ATOM 4681 N N . LYS A 1 579 ? 31.983 -7.369 -22.944 1.00 95.88 579 LYS A N 1
ATOM 4682 C CA . LYS A 1 579 ? 31.570 -7.963 -21.660 1.00 95.88 579 LYS A CA 1
ATOM 4683 C C . LYS A 1 579 ? 30.084 -8.315 -21.649 1.00 95.88 579 LYS A C 1
ATOM 4685 O O . LYS A 1 579 ? 29.717 -9.413 -21.231 1.00 95.88 579 LYS A O 1
ATOM 4690 N N . ALA A 1 580 ? 29.227 -7.403 -22.097 1.00 94.12 580 ALA A N 1
ATOM 4691 C CA . ALA A 1 580 ? 27.790 -7.630 -22.110 1.00 94.12 580 ALA A CA 1
ATOM 4692 C C . ALA A 1 580 ? 27.366 -8.697 -23.131 1.00 94.12 580 ALA A C 1
ATOM 4694 O O . ALA A 1 580 ? 26.480 -9.505 -22.849 1.00 94.12 580 ALA A O 1
ATOM 4695 N N . PHE A 1 581 ? 28.038 -8.772 -24.279 1.00 97.25 581 PHE A N 1
ATOM 4696 C CA . PHE A 1 581 ? 27.798 -9.787 -25.299 1.00 97.25 581 PHE A CA 1
ATOM 4697 C C . PHE A 1 581 ? 28.106 -11.203 -24.788 1.00 97.25 581 PHE A C 1
ATOM 4699 O O . PHE A 1 581 ? 27.338 -12.134 -25.038 1.00 97.25 581 PHE A O 1
ATOM 4706 N N . GLU A 1 582 ? 29.170 -11.381 -23.994 1.00 96.88 582 GLU A N 1
ATOM 4707 C CA . GLU A 1 582 ? 29.438 -12.653 -23.304 1.00 96.88 582 GLU A CA 1
ATOM 4708 C C . GLU A 1 582 ? 28.294 -13.060 -22.364 1.00 96.88 582 GLU A C 1
ATOM 4710 O O . GLU A 1 582 ? 27.892 -14.228 -22.332 1.00 96.88 582 GLU A O 1
ATOM 4715 N N . LEU A 1 583 ? 27.711 -12.100 -21.639 1.00 95.25 583 LEU A N 1
ATOM 4716 C CA . LEU A 1 583 ? 26.549 -12.355 -20.786 1.00 95.25 583 LEU A CA 1
ATOM 4717 C C . LEU A 1 583 ? 25.313 -12.724 -21.614 1.00 95.25 583 LEU A C 1
ATOM 4719 O O . LEU A 1 583 ? 24.607 -13.665 -21.256 1.00 95.25 583 LEU A O 1
ATOM 4723 N N . CYS A 1 584 ? 25.085 -12.058 -22.747 1.00 94.62 584 CYS A N 1
ATOM 4724 C CA . CYS A 1 584 ? 23.979 -12.367 -23.654 1.00 94.62 584 CYS A CA 1
ATOM 4725 C C . CYS A 1 584 ? 24.087 -13.797 -24.218 1.00 94.62 584 CYS A C 1
ATOM 4727 O O . CYS A 1 584 ? 23.090 -14.519 -24.286 1.00 94.62 584 CYS A O 1
ATOM 4729 N N . LYS A 1 585 ? 25.299 -14.273 -24.537 1.00 95.69 585 LYS A N 1
ATOM 4730 C CA . LYS A 1 585 ? 25.533 -15.684 -24.907 1.00 95.69 585 LYS A CA 1
ATOM 4731 C C . LYS A 1 585 ? 25.202 -16.646 -23.774 1.00 95.69 585 LYS A C 1
ATOM 4733 O O . LYS A 1 585 ? 24.610 -17.692 -24.019 1.00 95.69 585 LYS A O 1
ATOM 4738 N N . LYS A 1 586 ? 25.565 -16.292 -22.541 1.00 94.69 586 LYS A N 1
ATOM 4739 C CA . LYS A 1 586 ? 25.369 -17.153 -21.371 1.00 94.69 586 LYS A CA 1
ATOM 4740 C C . LYS A 1 586 ? 23.913 -17.223 -20.903 1.00 94.69 586 LYS A C 1
ATOM 4742 O O . LYS A 1 586 ? 23.480 -18.290 -20.483 1.00 94.69 586 LYS A O 1
ATOM 4747 N N . PHE A 1 587 ? 23.183 -16.110 -20.950 1.00 93.06 587 PHE A N 1
ATOM 4748 C CA . PHE A 1 587 ? 21.878 -15.978 -20.292 1.00 93.06 587 PHE A CA 1
ATOM 4749 C C . PHE A 1 587 ? 20.702 -15.731 -21.245 1.00 93.06 587 PHE A C 1
ATOM 4751 O O . PHE A 1 587 ? 19.572 -15.998 -20.861 1.00 93.06 587 PHE A O 1
ATOM 4758 N N . CYS A 1 588 ? 20.944 -15.265 -22.475 1.00 92.94 588 CYS A N 1
ATOM 4759 C CA . CYS A 1 588 ? 19.887 -14.899 -23.432 1.00 92.94 588 CYS A CA 1
ATOM 4760 C C . CYS A 1 588 ? 19.851 -15.796 -24.684 1.00 92.94 588 CYS A C 1
ATOM 4762 O O . CYS A 1 588 ? 19.127 -15.512 -25.634 1.00 92.94 588 CYS A O 1
ATOM 4764 N N . GLY A 1 589 ? 20.657 -16.862 -24.729 1.00 93.31 589 GLY A N 1
ATOM 4765 C CA . GLY A 1 589 ? 20.644 -17.825 -25.835 1.00 93.31 589 GLY A CA 1
ATOM 4766 C C . GLY A 1 589 ? 21.278 -17.326 -27.138 1.00 93.31 589 GLY A C 1
ATOM 4767 O O . GLY A 1 589 ? 20.975 -17.869 -28.202 1.00 93.31 589 GLY A O 1
ATOM 4768 N N . TYR A 1 590 ? 22.157 -16.319 -27.088 1.00 97.12 590 TYR A N 1
ATOM 4769 C CA . TYR A 1 590 ? 22.857 -15.830 -28.280 1.00 97.12 590 TYR A CA 1
ATOM 4770 C C . TYR A 1 590 ? 23.789 -16.913 -28.828 1.00 97.12 590 TYR A C 1
ATOM 4772 O O . TYR A 1 590 ? 24.790 -17.272 -28.206 1.00 97.12 590 TYR A O 1
ATOM 4780 N N . SER A 1 591 ? 23.485 -17.413 -30.022 1.00 96.69 591 SER A N 1
ATOM 4781 C CA . SER A 1 591 ? 24.331 -18.377 -30.722 1.00 96.69 591 SER A CA 1
ATOM 4782 C C . SER A 1 591 ? 24.097 -18.284 -32.233 1.00 96.69 591 SER A C 1
ATOM 4784 O O . SER A 1 591 ? 23.043 -17.808 -32.651 1.00 96.69 591 SER A O 1
ATOM 4786 N N . PRO A 1 592 ? 25.011 -18.784 -33.080 1.00 96.12 592 PRO A N 1
ATOM 4787 C CA . PRO A 1 592 ? 24.806 -18.779 -34.530 1.00 96.12 592 PRO A CA 1
ATOM 4788 C C . PRO A 1 592 ? 23.578 -19.583 -34.985 1.00 96.12 592 PRO A C 1
ATOM 4790 O O . PRO A 1 592 ? 23.110 -19.389 -36.097 1.00 96.12 592 PRO A O 1
ATOM 4793 N N . ASN A 1 593 ? 23.056 -20.489 -34.153 1.00 95.19 593 ASN A N 1
ATOM 4794 C CA . ASN A 1 593 ? 21.933 -21.366 -34.497 1.00 95.19 593 ASN A CA 1
ATOM 4795 C C . ASN A 1 593 ? 20.639 -21.018 -33.752 1.00 95.19 593 ASN A C 1
ATOM 4797 O O . ASN A 1 593 ? 19.663 -21.751 -33.876 1.00 95.19 593 ASN A O 1
ATOM 4801 N N . ASN A 1 594 ? 20.629 -19.940 -32.969 1.00 95.69 594 ASN A N 1
ATOM 4802 C CA . ASN A 1 594 ? 19.477 -19.549 -32.168 1.00 95.69 594 ASN A CA 1
ATOM 4803 C C . ASN A 1 594 ? 19.339 -18.027 -32.162 1.00 95.69 594 ASN A C 1
ATOM 4805 O O . ASN A 1 594 ? 20.233 -17.338 -31.667 1.00 95.69 594 ASN A O 1
ATOM 4809 N N . ILE A 1 595 ? 18.215 -17.533 -32.687 1.00 97.38 595 ILE A N 1
ATOM 4810 C CA . ILE A 1 595 ? 17.820 -16.130 -32.558 1.00 97.38 595 ILE A CA 1
ATOM 4811 C C . ILE A 1 595 ? 17.207 -15.957 -31.156 1.00 97.38 595 ILE A C 1
ATOM 4813 O O . ILE A 1 595 ? 16.241 -16.659 -30.831 1.00 97.38 595 ILE A O 1
ATOM 4817 N N . PRO A 1 596 ? 17.766 -15.076 -30.311 1.00 96.50 596 PRO A N 1
ATOM 4818 C CA . PRO A 1 596 ? 17.252 -14.801 -28.972 1.00 96.50 596 PRO A CA 1
ATOM 4819 C C . PRO A 1 596 ? 15.788 -14.347 -28.971 1.00 96.50 596 PRO A C 1
ATOM 4821 O O . PRO A 1 596 ? 15.353 -13.608 -29.851 1.00 96.50 596 PRO A O 1
ATOM 4824 N N . GLN A 1 597 ? 15.027 -14.763 -27.959 1.00 96.31 597 GLN A N 1
ATOM 4825 C CA . GLN A 1 597 ? 13.630 -14.355 -27.794 1.00 96.31 597 GLN A CA 1
ATOM 4826 C C . GLN A 1 597 ? 13.551 -13.081 -26.952 1.00 96.31 597 GLN A C 1
ATOM 4828 O O . GLN A 1 597 ? 14.200 -12.990 -25.908 1.00 96.31 597 GLN A O 1
ATOM 4833 N N . LEU A 1 598 ? 12.711 -12.123 -27.362 1.00 95.44 598 LEU A N 1
ATOM 4834 C CA . LEU A 1 598 ? 12.605 -10.832 -26.672 1.00 95.44 598 LEU A CA 1
ATOM 4835 C C . LEU A 1 598 ? 12.215 -10.974 -25.199 1.00 95.44 598 LEU A C 1
ATOM 4837 O O . LEU A 1 598 ? 12.745 -10.236 -24.377 1.00 95.44 598 LEU A O 1
ATOM 4841 N N . GLN A 1 599 ? 11.336 -11.922 -24.852 1.00 94.56 599 GLN A N 1
ATOM 4842 C CA . GLN A 1 599 ? 10.944 -12.146 -23.456 1.00 94.56 599 GLN A CA 1
ATOM 4843 C C . GLN A 1 599 ? 12.146 -12.536 -22.584 1.00 94.56 599 GLN A C 1
ATOM 4845 O O . GLN A 1 599 ? 12.359 -11.935 -21.536 1.00 94.56 599 GLN A O 1
ATOM 4850 N N . ASP A 1 600 ? 12.962 -13.487 -23.049 1.00 94.25 600 ASP A N 1
ATOM 4851 C CA . ASP A 1 600 ? 14.117 -13.989 -22.295 1.00 94.25 600 ASP A CA 1
ATOM 4852 C C . ASP A 1 600 ? 15.170 -12.877 -22.106 1.00 94.25 600 ASP A C 1
ATOM 4854 O O . ASP A 1 600 ? 15.767 -12.736 -21.037 1.00 94.25 600 ASP A O 1
ATOM 4858 N N . ILE A 1 601 ? 15.350 -12.032 -23.127 1.00 96.50 601 ILE A N 1
ATOM 4859 C CA . ILE A 1 601 ? 16.218 -10.851 -23.051 1.00 96.50 601 ILE A CA 1
ATOM 4860 C C . ILE A 1 601 ? 15.641 -9.793 -22.111 1.00 96.50 601 ILE A C 1
ATOM 4862 O O . ILE A 1 601 ? 16.378 -9.223 -21.312 1.00 96.50 601 ILE A O 1
ATOM 4866 N N . SER A 1 602 ? 14.341 -9.514 -22.201 1.00 95.19 602 SER A N 1
ATOM 4867 C CA . SER A 1 602 ? 13.668 -8.520 -21.365 1.00 95.19 602 SER A CA 1
ATOM 4868 C C . SER A 1 602 ? 13.795 -8.879 -19.884 1.00 95.19 602 SER A C 1
ATOM 4870 O O . SER A 1 602 ? 14.143 -8.022 -19.075 1.00 95.19 602 SER A O 1
ATOM 4872 N N . ASP A 1 603 ? 13.614 -10.154 -19.532 1.00 92.81 603 ASP A N 1
ATOM 4873 C CA . ASP A 1 603 ? 13.797 -10.643 -18.161 1.00 92.81 603 ASP A CA 1
ATOM 4874 C C . ASP A 1 603 ? 15.254 -10.494 -17.691 1.00 92.81 603 ASP A C 1
ATOM 4876 O O . ASP A 1 603 ? 15.517 -10.041 -16.569 1.00 92.81 603 ASP A O 1
ATOM 4880 N N . PHE A 1 604 ? 16.219 -10.798 -18.567 1.00 95.50 604 PHE A N 1
ATOM 4881 C CA . PHE A 1 604 ? 17.638 -10.590 -18.286 1.00 95.50 604 PHE A CA 1
ATOM 4882 C C . PHE A 1 604 ? 17.972 -9.108 -18.059 1.00 95.50 604 PHE A C 1
ATOM 4884 O O . PHE A 1 604 ? 18.531 -8.769 -17.014 1.00 95.50 604 PHE A O 1
ATOM 4891 N N . LEU A 1 605 ? 17.604 -8.213 -18.979 1.00 94.19 605 LEU A N 1
ATOM 4892 C CA . LEU A 1 605 ? 17.860 -6.774 -18.865 1.00 94.19 605 LEU A CA 1
ATOM 4893 C C . LEU A 1 605 ? 17.204 -6.181 -17.616 1.00 94.19 605 LEU A C 1
ATOM 4895 O O . LEU A 1 605 ? 17.835 -5.410 -16.887 1.00 94.19 605 LEU A O 1
ATOM 4899 N N . LYS A 1 606 ? 15.985 -6.617 -17.296 1.00 91.81 606 LYS A N 1
ATOM 4900 C CA . LYS A 1 606 ? 15.251 -6.153 -16.121 1.00 91.81 606 LYS A CA 1
ATOM 4901 C C . LYS A 1 606 ? 15.989 -6.486 -14.834 1.00 91.81 606 LYS A C 1
ATOM 4903 O O . LYS A 1 606 ? 16.137 -5.623 -13.972 1.00 91.81 606 LYS A O 1
ATOM 4908 N N . SER A 1 607 ? 16.521 -7.704 -14.733 1.00 90.06 607 SER A N 1
ATOM 4909 C CA . SER A 1 607 ? 17.319 -8.134 -13.579 1.00 90.06 607 SER A CA 1
ATOM 4910 C C . SER A 1 607 ? 18.649 -7.378 -13.431 1.00 90.06 607 SER A C 1
ATOM 4912 O O . SER A 1 607 ? 19.202 -7.313 -12.335 1.00 90.06 607 SER A O 1
ATOM 4914 N N . ARG A 1 608 ? 19.175 -6.811 -14.527 1.00 89.12 608 ARG A N 1
ATOM 4915 C CA . ARG A 1 608 ? 20.507 -6.189 -14.589 1.00 89.12 608 ARG A CA 1
ATOM 4916 C C . ARG A 1 608 ? 20.467 -4.678 -14.412 1.00 89.12 608 ARG A C 1
ATOM 4918 O O . ARG A 1 608 ? 21.223 -4.136 -13.612 1.00 89.12 608 ARG A O 1
ATOM 4925 N N . THR A 1 609 ? 19.613 -4.003 -15.172 1.00 89.25 609 THR A N 1
ATOM 4926 C CA . THR A 1 609 ? 19.562 -2.535 -15.266 1.00 89.25 609 THR A CA 1
ATOM 4927 C C . THR A 1 609 ? 18.141 -1.987 -15.129 1.00 89.25 609 THR A C 1
ATOM 4929 O O . THR A 1 609 ? 17.941 -0.770 -15.108 1.00 89.25 609 THR A O 1
ATOM 4932 N N . GLY A 1 610 ? 17.137 -2.859 -14.996 1.00 88.06 610 GLY A N 1
ATOM 4933 C CA . GLY A 1 610 ? 15.727 -2.476 -14.988 1.00 88.06 610 GLY A CA 1
ATOM 4934 C C . GLY A 1 610 ? 15.178 -2.125 -16.373 1.00 88.06 610 GLY A C 1
ATOM 4935 O O . GLY A 1 610 ? 14.049 -1.655 -16.449 1.00 88.06 610 GLY A O 1
ATOM 4936 N N . PHE A 1 611 ? 15.951 -2.327 -17.447 1.00 93.19 611 PHE A N 1
ATOM 4937 C CA . PHE A 1 611 ? 15.448 -2.197 -18.815 1.00 93.19 611 PHE A CA 1
ATOM 4938 C C . PHE A 1 611 ? 14.537 -3.363 -19.185 1.00 93.19 611 PHE A C 1
ATOM 4940 O O . PHE A 1 611 ? 14.792 -4.501 -18.811 1.00 93.19 611 PHE A O 1
ATOM 4947 N N . THR A 1 612 ? 13.491 -3.084 -19.951 1.00 94.94 612 THR A N 1
ATOM 4948 C CA . THR A 1 612 ? 12.608 -4.097 -20.536 1.00 94.94 612 THR A CA 1
ATOM 4949 C C . THR A 1 612 ? 12.450 -3.847 -22.026 1.00 94.94 612 THR A C 1
ATOM 4951 O O . THR A 1 612 ? 12.645 -2.726 -22.504 1.00 94.94 612 THR A O 1
ATOM 4954 N N . LEU A 1 613 ? 12.118 -4.899 -22.767 1.00 94.38 613 LEU A N 1
ATOM 4955 C CA . LEU A 1 613 ? 11.813 -4.790 -24.187 1.00 94.38 613 LEU A CA 1
ATOM 4956 C C . LEU A 1 613 ? 10.305 -4.726 -24.397 1.00 94.38 613 LEU A C 1
ATOM 4958 O O . LEU A 1 613 ? 9.534 -5.336 -23.656 1.00 94.38 613 LEU A O 1
ATOM 4962 N N . ARG A 1 614 ? 9.895 -4.016 -25.443 1.00 91.94 614 ARG A N 1
ATOM 4963 C CA . ARG A 1 614 ? 8.522 -4.001 -25.933 1.00 91.94 614 ARG A CA 1
ATOM 4964 C C . ARG A 1 614 ? 8.524 -4.298 -27.432 1.00 91.94 614 ARG A C 1
ATOM 4966 O O . ARG A 1 614 ? 9.210 -3.580 -28.157 1.00 91.94 614 ARG A O 1
ATOM 4973 N N . PRO A 1 615 ? 7.778 -5.307 -27.916 1.00 92.00 615 PRO A N 1
ATOM 4974 C CA . PRO A 1 615 ? 7.682 -5.559 -29.346 1.00 92.00 615 PRO A CA 1
ATOM 4975 C C . PRO A 1 615 ? 7.042 -4.355 -30.045 1.00 92.00 615 PRO A C 1
ATOM 4977 O O . PRO A 1 615 ? 6.004 -3.860 -29.605 1.00 92.00 615 PRO A O 1
ATOM 4980 N N . VAL A 1 616 ? 7.656 -3.890 -31.131 1.00 90.00 616 VAL A N 1
ATOM 4981 C CA . VAL A 1 616 ? 7.122 -2.817 -31.978 1.00 90.00 616 VAL A CA 1
ATOM 4982 C C . VAL A 1 616 ? 7.041 -3.284 -33.428 1.00 90.00 616 VAL A C 1
ATOM 4984 O O . VAL A 1 616 ? 7.881 -4.053 -33.896 1.00 90.00 616 VAL A O 1
ATOM 4987 N N . ALA A 1 617 ? 5.993 -2.858 -34.134 1.00 84.38 617 ALA A N 1
ATOM 4988 C CA . ALA A 1 617 ? 5.735 -3.304 -35.501 1.00 84.38 617 ALA A CA 1
ATOM 4989 C C . ALA A 1 617 ? 6.640 -2.627 -36.547 1.00 84.38 617 ALA A C 1
ATOM 4991 O O . ALA A 1 617 ? 6.784 -3.163 -37.641 1.00 84.38 617 ALA A O 1
ATOM 4992 N N . GLY A 1 618 ? 7.224 -1.471 -36.223 1.00 84.25 618 GLY A N 1
ATOM 4993 C CA . GLY A 1 618 ? 8.043 -0.657 -37.121 1.00 84.25 618 GLY A CA 1
ATOM 4994 C C . GLY A 1 618 ? 8.508 0.630 -36.437 1.00 84.25 618 GLY A C 1
ATOM 4995 O O . GLY A 1 618 ? 8.519 0.714 -35.207 1.00 84.25 618 GLY A O 1
ATOM 4996 N N . LEU A 1 619 ? 8.872 1.642 -37.224 1.00 80.12 619 LEU A N 1
ATOM 4997 C CA . LEU A 1 619 ? 9.437 2.889 -36.713 1.00 80.12 619 LEU A CA 1
ATOM 4998 C C . LEU A 1 619 ? 8.364 3.766 -36.050 1.00 80.12 619 LEU A C 1
ATOM 5000 O O . LEU A 1 619 ? 7.332 4.058 -36.652 1.00 80.12 619 LEU A O 1
ATOM 5004 N N . LEU A 1 620 ? 8.626 4.214 -34.824 1.00 80.19 620 LEU A N 1
ATOM 5005 C CA . LEU A 1 620 ? 7.807 5.202 -34.114 1.00 80.19 620 LEU A CA 1
ATOM 5006 C C . LEU A 1 620 ? 8.304 6.625 -34.395 1.00 80.19 620 LEU A C 1
ATOM 5008 O O . LEU A 1 620 ? 9.421 6.828 -34.869 1.00 80.19 620 LEU A O 1
ATOM 5012 N N . SER A 1 621 ? 7.494 7.629 -34.052 1.00 81.88 621 SER A N 1
ATOM 5013 C CA . SER A 1 621 ? 7.987 9.008 -34.003 1.00 81.88 621 SER A CA 1
ATOM 5014 C C . SER A 1 621 ? 9.123 9.141 -32.984 1.00 81.88 621 SER A C 1
ATOM 5016 O O . SER A 1 621 ? 9.123 8.451 -31.962 1.00 81.88 621 SER A O 1
ATOM 5018 N N . SER A 1 622 ? 10.074 10.056 -33.215 1.00 81.44 622 SER A N 1
ATOM 5019 C CA . SER A 1 622 ? 11.172 10.306 -32.266 1.00 81.44 622 SER A CA 1
ATOM 5020 C C . SER A 1 622 ? 10.647 10.594 -30.858 1.00 81.44 622 SER A C 1
ATOM 5022 O O . SER A 1 622 ? 11.211 10.120 -29.880 1.00 81.44 622 SER A O 1
ATOM 5024 N N . ARG A 1 623 ? 9.525 11.316 -30.748 1.00 83.50 623 ARG A N 1
ATOM 5025 C CA . ARG A 1 623 ? 8.864 11.608 -29.472 1.00 83.50 623 ARG A CA 1
ATOM 5026 C C . ARG A 1 623 ? 8.393 10.335 -28.768 1.00 83.50 623 ARG A C 1
ATOM 5028 O O . ARG A 1 623 ? 8.725 10.130 -27.605 1.00 83.50 623 ARG A O 1
ATOM 5035 N N . ASP A 1 624 ? 7.649 9.486 -29.469 1.00 82.12 624 ASP A N 1
ATOM 5036 C CA . ASP A 1 624 ? 7.073 8.260 -28.907 1.00 82.12 624 ASP A CA 1
ATOM 5037 C C . ASP A 1 624 ? 8.164 7.238 -28.545 1.00 82.12 624 ASP A C 1
ATOM 5039 O O . ASP A 1 624 ? 8.137 6.625 -27.475 1.00 82.12 624 ASP A O 1
ATOM 5043 N N . PHE A 1 625 ? 9.171 7.094 -29.410 1.00 88.88 625 PHE A N 1
ATOM 5044 C CA . PHE A 1 625 ? 10.308 6.212 -29.169 1.00 88.88 625 PHE A CA 1
ATOM 5045 C C . PHE A 1 625 ? 11.122 6.651 -27.945 1.00 88.88 625 PHE A C 1
ATOM 5047 O O . PHE A 1 625 ? 11.339 5.849 -27.031 1.00 88.88 625 PHE A O 1
ATOM 5054 N N . LEU A 1 626 ? 11.528 7.928 -27.894 1.00 88.75 626 LEU A N 1
ATOM 5055 C CA . LEU A 1 626 ? 12.314 8.470 -26.784 1.00 88.75 626 LEU A CA 1
ATOM 5056 C C . LEU A 1 626 ? 11.528 8.423 -25.468 1.00 88.75 626 LEU A C 1
ATOM 5058 O O . LEU A 1 626 ? 12.098 8.055 -24.441 1.00 88.75 626 LEU A O 1
ATOM 5062 N N . ALA A 1 627 ? 10.217 8.682 -25.488 1.00 84.94 627 ALA A N 1
ATOM 5063 C CA . ALA A 1 627 ? 9.380 8.593 -24.293 1.00 84.94 627 ALA A CA 1
ATOM 5064 C C . ALA A 1 627 ? 9.420 7.196 -23.642 1.00 84.94 627 ALA A C 1
ATOM 5066 O O . ALA A 1 627 ? 9.421 7.093 -22.415 1.00 84.94 627 ALA A O 1
ATOM 5067 N N . GLY A 1 628 ? 9.539 6.120 -24.433 1.00 88.00 628 GLY A N 1
ATOM 5068 C CA . GLY A 1 628 ? 9.744 4.762 -23.913 1.00 88.00 628 GLY A CA 1
ATOM 5069 C C . GLY A 1 628 ? 11.016 4.622 -23.067 1.00 88.00 628 GLY A C 1
ATOM 5070 O O . GLY A 1 628 ? 10.990 4.028 -21.983 1.00 88.00 628 GLY A O 1
ATOM 5071 N N . LEU A 1 629 ? 12.115 5.253 -23.496 1.00 93.25 629 LEU A N 1
ATOM 5072 C CA . LEU A 1 629 ? 13.400 5.194 -22.794 1.00 93.25 629 LEU A CA 1
ATOM 5073 C C . LEU A 1 629 ? 13.331 5.811 -21.393 1.00 93.25 629 LEU A C 1
ATOM 5075 O O . LEU A 1 629 ? 14.055 5.362 -20.504 1.00 93.25 629 LEU A O 1
ATOM 5079 N N . ALA A 1 630 ? 12.432 6.775 -21.155 1.00 87.88 630 ALA A N 1
ATOM 5080 C CA . ALA A 1 630 ? 12.244 7.391 -19.838 1.00 87.88 630 ALA A CA 1
ATOM 5081 C C . ALA A 1 630 ? 11.854 6.344 -18.780 1.00 87.88 630 ALA A C 1
ATOM 5083 O O . ALA A 1 630 ? 12.322 6.382 -17.637 1.00 87.88 630 ALA A O 1
ATOM 5084 N N . PHE A 1 631 ? 11.064 5.354 -19.203 1.00 86.12 631 PHE A N 1
ATOM 5085 C CA . PHE A 1 631 ? 10.604 4.221 -18.401 1.00 86.12 631 PHE A CA 1
ATOM 5086 C C . PHE A 1 631 ? 11.529 3.003 -18.484 1.00 86.12 631 PHE A C 1
ATOM 5088 O O . PHE A 1 631 ? 11.164 1.934 -17.999 1.00 86.12 631 PHE A O 1
ATOM 5095 N N . ARG A 1 632 ? 12.716 3.144 -19.093 1.00 92.44 632 ARG A N 1
ATOM 5096 C CA . ARG A 1 632 ? 13.617 2.029 -19.420 1.00 92.44 632 ARG A CA 1
ATOM 5097 C C . ARG A 1 632 ? 12.936 0.953 -20.276 1.00 92.44 632 ARG A C 1
ATOM 5099 O O . ARG A 1 632 ? 13.192 -0.238 -20.115 1.00 92.44 632 ARG A O 1
ATOM 5106 N N . VAL A 1 633 ? 12.058 1.372 -21.184 1.00 94.69 633 VAL A N 1
ATOM 5107 C CA . VAL A 1 633 ? 11.414 0.492 -22.161 1.00 94.69 633 VAL A CA 1
ATOM 5108 C C . VAL A 1 633 ? 12.019 0.762 -23.526 1.00 94.69 633 VAL A C 1
ATOM 5110 O O . VAL A 1 633 ? 11.926 1.874 -24.043 1.00 94.69 633 VAL A O 1
ATOM 5113 N N . PHE A 1 634 ? 12.629 -0.260 -24.114 1.00 96.25 634 PHE A N 1
ATOM 5114 C CA . PHE A 1 634 ? 13.143 -0.188 -25.474 1.00 96.25 634 PHE A CA 1
ATOM 5115 C C . PHE A 1 634 ? 12.166 -0.860 -26.444 1.00 96.25 634 PHE A C 1
ATOM 5117 O O . PHE A 1 634 ? 11.820 -2.034 -26.276 1.00 96.25 634 PHE A O 1
ATOM 5124 N N . HIS A 1 635 ? 11.705 -0.105 -27.442 1.00 93.50 635 HIS A N 1
ATOM 5125 C CA . HIS A 1 635 ? 10.842 -0.605 -28.509 1.00 93.50 635 HIS A CA 1
ATOM 5126 C C . HIS A 1 635 ? 11.697 -1.379 -29.511 1.00 93.50 635 HIS A C 1
ATOM 5128 O O . HIS A 1 635 ? 12.609 -0.810 -30.092 1.00 93.50 635 HIS A O 1
ATOM 5134 N N . CYS A 1 636 ? 11.420 -2.669 -29.673 1.00 93.81 636 CYS A N 1
ATOM 5135 C CA . CYS A 1 636 ? 12.287 -3.614 -30.368 1.00 93.81 636 CYS A CA 1
ATOM 5136 C C . CYS A 1 636 ? 11.482 -4.410 -31.396 1.00 93.81 636 CYS A C 1
ATOM 5138 O O . CYS A 1 636 ? 10.446 -4.996 -31.062 1.00 93.81 636 CYS A O 1
ATOM 5140 N N . THR A 1 637 ? 11.927 -4.433 -32.650 1.00 94.31 637 THR A N 1
ATOM 5141 C CA . THR A 1 637 ? 11.280 -5.245 -33.685 1.00 94.31 637 THR A CA 1
ATOM 5142 C C . THR A 1 637 ? 11.646 -6.728 -33.538 1.00 94.31 637 THR A C 1
ATOM 5144 O O . THR A 1 637 ? 12.662 -7.104 -32.952 1.00 94.31 637 THR A O 1
ATOM 5147 N N . GLN A 1 638 ? 10.795 -7.614 -34.066 1.00 94.00 638 GLN A N 1
ATOM 5148 C CA . GLN A 1 638 ? 11.020 -9.069 -34.021 1.00 94.00 638 GLN A CA 1
ATOM 5149 C C . GLN A 1 638 ? 11.313 -9.698 -35.386 1.00 94.00 638 GLN A C 1
ATOM 5151 O O . GLN A 1 638 ? 11.743 -10.855 -35.440 1.00 94.00 638 GLN A O 1
ATOM 5156 N N . TYR A 1 639 ? 11.069 -8.972 -36.478 1.00 94.75 639 TYR A N 1
ATOM 5157 C CA . TYR A 1 639 ? 11.246 -9.491 -37.829 1.00 94.75 639 TYR A CA 1
ATOM 5158 C C . TYR A 1 639 ? 12.719 -9.483 -38.246 1.00 94.75 639 TYR A C 1
ATOM 5160 O O . TYR A 1 639 ? 13.508 -8.662 -37.794 1.00 94.75 639 TYR A O 1
ATOM 5168 N N . MET A 1 640 ? 13.087 -10.393 -39.144 1.00 94.38 640 MET A N 1
ATOM 5169 C CA . MET A 1 640 ? 14.425 -10.453 -39.738 1.00 94.38 640 MET A CA 1
ATOM 5170 C C . MET A 1 640 ? 14.436 -9.755 -41.098 1.00 94.38 640 MET A C 1
ATOM 5172 O O . MET A 1 640 ? 13.467 -9.864 -41.858 1.00 94.38 640 MET A O 1
ATOM 5176 N N . ARG A 1 641 ? 15.545 -9.096 -41.449 1.00 93.75 641 ARG A N 1
ATOM 5177 C CA . ARG A 1 641 ? 15.779 -8.573 -42.805 1.00 93.75 641 ARG A CA 1
ATOM 5178 C C . ARG A 1 641 ? 15.678 -9.668 -43.870 1.00 93.75 641 ARG A C 1
ATOM 5180 O O . ARG A 1 641 ? 15.852 -10.858 -43.595 1.00 93.75 641 ARG A O 1
ATOM 5187 N N . HIS A 1 642 ? 15.418 -9.265 -45.111 1.00 94.88 642 HIS A N 1
ATOM 5188 C CA . HIS A 1 642 ? 15.256 -10.207 -46.215 1.00 94.88 642 HIS A CA 1
ATOM 5189 C C . HIS A 1 642 ? 16.558 -10.976 -46.519 1.00 94.88 642 HIS A C 1
ATOM 5191 O O . HIS A 1 642 ? 17.628 -10.392 -46.692 1.00 94.88 642 HIS A O 1
ATOM 5197 N N . TYR A 1 643 ? 16.452 -12.299 -46.656 1.00 92.44 643 TYR A N 1
ATOM 5198 C CA . TYR A 1 643 ? 17.584 -13.224 -46.813 1.00 92.44 643 TYR A CA 1
ATOM 5199 C C . TYR A 1 643 ? 18.432 -12.988 -48.074 1.00 92.44 643 TYR A C 1
ATOM 5201 O O . TYR A 1 643 ? 19.569 -13.449 -48.137 1.00 92.44 643 TYR A O 1
ATOM 5209 N N . SER A 1 644 ? 17.908 -12.290 -49.089 1.00 91.12 644 SER A N 1
ATOM 5210 C CA . SER A 1 644 ? 18.665 -11.972 -50.310 1.00 91.12 644 SER A CA 1
ATOM 5211 C C . SER A 1 644 ? 19.710 -10.870 -50.112 1.00 91.12 644 SER A C 1
ATOM 5213 O O . SER A 1 644 ? 20.619 -10.757 -50.930 1.00 91.12 644 SER A O 1
ATOM 5215 N N . VAL A 1 645 ? 19.592 -10.058 -49.053 1.00 89.00 645 VAL A N 1
ATOM 5216 C CA . VAL A 1 645 ? 20.523 -8.960 -48.740 1.00 89.00 645 VAL A CA 1
ATOM 5217 C C . VAL A 1 645 ? 20.895 -9.004 -47.247 1.00 89.00 645 VAL A C 1
ATOM 5219 O O . VAL A 1 645 ? 20.603 -8.085 -46.491 1.00 89.00 645 VAL A O 1
ATOM 5222 N N . PRO A 1 646 ? 21.553 -10.075 -46.765 1.00 86.06 646 PRO A N 1
ATOM 5223 C CA . PRO A 1 646 ? 21.784 -10.269 -45.329 1.00 86.06 646 PRO A CA 1
ATOM 5224 C C . PRO A 1 646 ? 22.748 -9.229 -44.730 1.00 86.06 646 PRO A C 1
ATOM 5226 O O . PRO A 1 646 ? 22.721 -8.948 -43.534 1.00 86.06 646 PRO A O 1
ATOM 5229 N N . MET A 1 647 ? 23.613 -8.639 -45.556 1.00 84.19 647 MET A N 1
ATOM 5230 C CA . MET A 1 647 ? 24.694 -7.764 -45.092 1.00 84.19 647 MET A CA 1
ATOM 5231 C C . MET A 1 647 ? 24.275 -6.304 -44.881 1.00 84.19 647 MET A C 1
ATOM 5233 O O . MET A 1 647 ? 25.068 -5.550 -44.326 1.00 84.19 647 MET A O 1
ATOM 5237 N N . TYR A 1 648 ? 23.075 -5.899 -45.311 1.00 80.50 648 TYR A N 1
ATOM 5238 C CA . TYR A 1 648 ? 22.609 -4.518 -45.193 1.00 80.50 648 TYR A CA 1
ATOM 5239 C C . TYR A 1 648 ? 21.082 -4.436 -45.184 1.00 80.50 648 TYR A C 1
ATOM 5241 O O . TYR A 1 648 ? 20.415 -5.121 -45.956 1.00 80.50 648 TYR A O 1
ATOM 5249 N N . THR A 1 649 ? 20.545 -3.565 -44.336 1.00 83.31 649 THR A N 1
ATOM 5250 C CA . THR A 1 649 ? 19.142 -3.151 -44.349 1.00 83.31 649 THR A CA 1
ATOM 5251 C C . THR A 1 649 ? 19.048 -1.726 -43.790 1.00 83.31 649 THR A C 1
ATOM 5253 O O . THR A 1 649 ? 19.793 -1.415 -42.858 1.00 83.31 649 THR A O 1
ATOM 5256 N N . PRO A 1 650 ? 18.182 -0.858 -44.340 1.00 80.69 650 PRO A N 1
ATOM 5257 C CA . PRO A 1 650 ? 17.870 0.436 -43.734 1.00 80.69 650 PRO A CA 1
ATOM 5258 C C . PRO A 1 650 ? 16.898 0.310 -42.548 1.00 80.69 650 PRO A C 1
ATOM 5260 O O . PRO A 1 650 ? 16.748 1.250 -41.776 1.00 80.69 650 PRO A O 1
ATOM 5263 N N . GLU A 1 651 ? 16.226 -0.837 -42.410 1.00 87.38 651 GLU A N 1
ATOM 5264 C CA . GLU A 1 651 ? 15.250 -1.086 -41.348 1.00 87.38 651 GLU A CA 1
ATOM 5265 C C . GLU A 1 651 ? 15.920 -1.587 -40.056 1.00 87.38 651 GLU A C 1
ATOM 5267 O O . GLU A 1 651 ? 16.826 -2.424 -40.138 1.00 87.38 651 GLU A O 1
ATOM 5272 N N . PRO A 1 652 ? 15.425 -1.195 -38.869 1.00 89.12 652 PRO A N 1
ATOM 5273 C CA . PRO A 1 652 ? 15.905 -1.720 -37.595 1.00 89.12 652 PRO A CA 1
ATOM 5274 C C . PRO A 1 652 ? 15.320 -3.120 -37.351 1.00 89.12 652 PRO A C 1
ATOM 5276 O O . PRO A 1 652 ? 14.354 -3.289 -36.617 1.00 89.12 652 PRO A O 1
ATOM 5279 N N . ASP A 1 653 ? 15.843 -4.135 -38.041 1.00 94.25 653 ASP A N 1
ATOM 5280 C CA . ASP A 1 653 ? 15.415 -5.531 -37.893 1.00 94.25 653 ASP A CA 1
ATOM 5281 C C . ASP A 1 653 ? 15.970 -6.179 -36.611 1.00 94.25 653 ASP A C 1
ATOM 5283 O O . ASP A 1 653 ? 16.870 -5.651 -35.963 1.00 94.25 653 ASP A O 1
ATOM 5287 N N . ALA A 1 654 ? 15.521 -7.390 -36.275 1.00 94.62 654 ALA A N 1
ATOM 5288 C CA . ALA A 1 654 ? 15.968 -8.093 -35.071 1.00 94.62 654 ALA A CA 1
ATOM 5289 C C . ALA A 1 654 ? 17.500 -8.272 -34.994 1.00 94.62 654 ALA A C 1
ATOM 5291 O O . ALA A 1 654 ? 18.059 -8.307 -33.901 1.00 94.62 654 ALA A O 1
ATOM 5292 N N . CYS A 1 655 ? 18.228 -8.350 -36.115 1.00 94.94 655 CYS A N 1
ATOM 5293 C CA . CYS A 1 655 ? 19.693 -8.322 -36.071 1.00 94.94 655 CYS A CA 1
ATOM 5294 C C . CYS A 1 655 ? 20.236 -6.999 -35.525 1.00 94.94 655 CYS A C 1
ATOM 5296 O O . CYS A 1 655 ? 21.145 -7.024 -34.694 1.00 94.94 655 CYS A O 1
ATOM 5298 N N . HIS A 1 656 ? 19.698 -5.871 -35.986 1.00 95.50 656 HIS A N 1
ATOM 5299 C CA . HIS A 1 656 ? 20.068 -4.548 -35.499 1.00 95.50 656 HIS A CA 1
ATOM 5300 C C . HIS A 1 656 ? 19.788 -4.398 -34.003 1.00 95.50 656 HIS A C 1
ATOM 5302 O O . HIS A 1 656 ? 20.696 -4.080 -33.234 1.00 95.50 656 HIS A O 1
ATOM 5308 N N . GLU A 1 657 ? 18.586 -4.765 -33.571 1.00 95.81 657 GLU A N 1
ATOM 5309 C CA . GLU A 1 657 ? 18.186 -4.616 -32.173 1.00 95.81 657 GLU A CA 1
ATOM 5310 C C . GLU A 1 657 ? 18.991 -5.522 -31.237 1.00 95.81 657 GLU A C 1
ATOM 5312 O O . GLU A 1 657 ? 19.540 -5.088 -30.220 1.00 95.81 657 GLU A O 1
ATOM 5317 N N . LEU A 1 658 ? 19.096 -6.805 -31.591 1.00 96.88 658 LEU A N 1
ATOM 5318 C CA . LEU A 1 658 ? 19.669 -7.817 -30.712 1.00 96.88 658 LEU A CA 1
ATOM 5319 C C . LEU A 1 658 ? 21.195 -7.767 -30.680 1.00 96.88 658 LEU A C 1
ATOM 5321 O O . LEU A 1 658 ? 21.778 -8.031 -29.629 1.00 96.88 658 LEU A O 1
ATOM 5325 N N . LEU A 1 659 ? 21.858 -7.473 -31.801 1.00 96.50 659 LEU A N 1
ATOM 5326 C CA . LEU A 1 659 ? 23.322 -7.412 -31.859 1.00 96.50 659 LEU A CA 1
ATOM 5327 C C . LEU A 1 659 ? 23.856 -5.995 -31.654 1.00 96.50 659 LEU A C 1
ATOM 5329 O O . LEU A 1 659 ? 24.976 -5.855 -31.177 1.00 96.50 659 LEU A O 1
ATOM 5333 N N . GLY A 1 660 ? 23.086 -4.960 -31.979 1.00 95.12 660 GLY A N 1
ATOM 5334 C CA . GLY A 1 660 ? 23.469 -3.568 -31.764 1.00 95.12 660 GLY A CA 1
ATOM 5335 C C . GLY A 1 660 ? 23.122 -3.087 -30.358 1.00 95.12 660 GLY A C 1
ATOM 5336 O O . GLY A 1 660 ? 24.012 -2.898 -29.530 1.00 95.12 660 GLY A O 1
ATOM 5337 N N . HIS A 1 661 ? 21.830 -2.908 -30.083 1.00 96.69 661 HIS A N 1
ATOM 5338 C CA . HIS A 1 661 ? 21.354 -2.217 -28.882 1.00 96.69 661 HIS A CA 1
ATOM 5339 C C . HIS A 1 661 ? 21.405 -3.056 -27.602 1.00 96.69 661 HIS A C 1
ATOM 5341 O O . HIS A 1 661 ? 21.928 -2.608 -26.577 1.00 96.69 661 HIS A O 1
ATOM 5347 N N . VAL A 1 662 ? 20.841 -4.269 -27.640 1.00 97.19 662 VAL A N 1
ATOM 5348 C CA . VAL A 1 662 ? 20.572 -5.078 -26.436 1.00 97.19 662 VAL A CA 1
ATOM 5349 C C . VAL A 1 662 ? 21.791 -5.263 -25.522 1.00 97.19 662 VAL A C 1
ATOM 5351 O O . VAL A 1 662 ? 21.625 -5.086 -24.311 1.00 97.19 662 VAL A O 1
ATOM 5354 N N . PRO A 1 663 ? 23.005 -5.588 -26.021 1.00 97.25 663 PRO A N 1
ATOM 5355 C CA . PRO A 1 663 ? 24.148 -5.807 -25.142 1.00 97.25 663 PRO A CA 1
ATOM 5356 C C . PRO A 1 663 ? 24.452 -4.589 -24.264 1.00 97.25 663 PRO A C 1
ATOM 5358 O O . PRO A 1 663 ? 24.633 -4.736 -23.059 1.00 97.25 663 PRO A O 1
ATOM 5361 N N . LEU A 1 664 ? 24.429 -3.373 -24.813 1.00 96.00 664 LEU A N 1
ATOM 5362 C CA . LEU A 1 664 ? 24.761 -2.182 -24.030 1.00 96.00 664 LEU A CA 1
ATOM 5363 C C . LEU A 1 664 ? 23.670 -1.790 -23.030 1.00 96.00 664 LEU A C 1
ATOM 5365 O O . LEU A 1 664 ? 23.994 -1.230 -21.989 1.00 96.00 664 LEU A O 1
ATOM 5369 N N . PHE A 1 665 ? 22.403 -2.163 -23.233 1.00 96.50 665 PHE A N 1
ATOM 5370 C CA . PHE A 1 665 ? 21.389 -1.984 -22.182 1.00 96.50 665 PHE A CA 1
ATOM 5371 C C . PHE A 1 665 ? 21.634 -2.847 -20.936 1.00 96.50 665 PHE A C 1
ATOM 5373 O O . PHE A 1 665 ? 21.063 -2.565 -19.880 1.00 96.50 665 PHE A O 1
ATOM 5380 N N . ALA A 1 666 ? 22.483 -3.878 -21.021 1.00 92.69 666 ALA A N 1
ATOM 5381 C CA . ALA A 1 666 ? 22.914 -4.657 -19.862 1.00 92.69 666 ALA A CA 1
ATOM 5382 C C . ALA A 1 666 ? 24.051 -3.983 -19.065 1.00 92.69 666 ALA A C 1
ATOM 5384 O O . ALA A 1 666 ? 24.363 -4.439 -17.956 1.00 92.69 666 ALA A O 1
ATOM 5385 N N . ASP A 1 667 ? 24.658 -2.921 -19.610 1.00 92.69 667 ASP A N 1
ATOM 5386 C CA . ASP A 1 667 ? 25.616 -2.068 -18.914 1.00 92.69 667 ASP A CA 1
ATOM 5387 C C . ASP A 1 667 ? 24.883 -0.971 -18.108 1.00 92.69 667 ASP A C 1
ATOM 5389 O O . ASP A 1 667 ? 24.060 -0.237 -18.665 1.00 92.69 667 ASP A O 1
ATOM 5393 N N . PRO A 1 668 ? 25.137 -0.834 -16.792 1.00 88.06 668 PRO A N 1
ATOM 5394 C CA . PRO A 1 668 ? 24.418 0.120 -15.952 1.00 88.06 668 PRO A CA 1
ATOM 5395 C C . PRO A 1 668 ? 24.582 1.588 -16.349 1.00 88.06 668 PRO A C 1
ATOM 5397 O O . PRO A 1 668 ? 23.650 2.369 -16.141 1.00 88.06 668 PRO A O 1
ATOM 5400 N N . ASP A 1 669 ? 25.741 1.988 -16.868 1.00 84.75 669 ASP A N 1
ATOM 5401 C CA . ASP A 1 669 ? 26.011 3.393 -17.168 1.00 84.75 669 ASP A CA 1
ATOM 5402 C C . ASP A 1 669 ? 25.446 3.768 -18.534 1.00 84.75 669 ASP A C 1
ATOM 5404 O O . ASP A 1 669 ? 24.786 4.804 -18.653 1.00 84.75 669 ASP A O 1
ATOM 5408 N N . PHE A 1 670 ? 25.554 2.875 -19.519 1.00 90.44 670 PHE A N 1
ATOM 5409 C CA . PHE A 1 670 ? 24.865 3.042 -20.794 1.00 90.44 670 PHE A CA 1
ATOM 5410 C C . PHE A 1 670 ? 23.335 3.014 -20.646 1.00 90.44 670 PHE A C 1
ATOM 5412 O O . PHE A 1 670 ? 22.635 3.815 -21.271 1.00 90.44 670 PHE A O 1
ATOM 5419 N N . ALA A 1 671 ? 22.791 2.155 -19.776 1.00 90.06 671 ALA A N 1
ATOM 5420 C CA . ALA A 1 671 ? 21.361 2.132 -19.468 1.00 90.06 671 ALA A CA 1
ATOM 5421 C C . ALA A 1 671 ? 20.881 3.460 -18.854 1.00 90.06 671 ALA A C 1
ATOM 5423 O O . ALA A 1 671 ? 19.857 4.005 -19.271 1.00 90.06 671 ALA A O 1
ATOM 5424 N N . LYS A 1 672 ? 21.625 4.028 -17.893 1.00 82.69 672 LYS A N 1
ATOM 5425 C CA . LYS A 1 672 ? 21.307 5.356 -17.333 1.00 82.69 672 LYS A CA 1
ATOM 5426 C C . LYS A 1 672 ? 21.405 6.446 -18.395 1.00 82.69 672 LYS A C 1
ATOM 5428 O O . LYS A 1 672 ? 20.502 7.273 -18.474 1.00 82.69 672 LYS A O 1
ATOM 5433 N N . PHE A 1 673 ? 22.471 6.440 -19.194 1.00 86.62 673 PHE A N 1
ATOM 5434 C CA . PHE A 1 673 ? 22.682 7.381 -20.294 1.00 86.62 673 PHE A CA 1
ATOM 5435 C C . PHE A 1 673 ? 21.510 7.356 -21.283 1.00 86.62 673 PHE A C 1
ATOM 5437 O O . PHE A 1 673 ? 20.926 8.395 -21.578 1.00 86.62 673 PHE A O 1
ATOM 5444 N N . SER A 1 674 ? 21.085 6.162 -21.695 1.00 90.38 674 SER A N 1
ATOM 5445 C CA . SER A 1 674 ? 19.941 5.970 -22.590 1.00 90.38 674 SER A CA 1
ATOM 5446 C C . SER A 1 674 ? 18.624 6.435 -21.963 1.00 90.38 674 SER A C 1
ATOM 5448 O O . SER A 1 674 ? 17.797 7.039 -22.640 1.00 90.38 674 SER A O 1
ATOM 5450 N N . GLN A 1 675 ? 18.432 6.219 -20.657 1.00 91.50 675 GLN A N 1
ATOM 5451 C CA . GLN A 1 675 ? 17.250 6.713 -19.947 1.00 91.50 675 GLN A CA 1
ATOM 5452 C C . GLN A 1 675 ? 17.183 8.250 -19.918 1.00 91.50 675 GLN A C 1
ATOM 5454 O O . GLN A 1 675 ? 16.086 8.804 -19.981 1.00 91.50 675 GLN A O 1
ATOM 5459 N N . GLN A 1 676 ? 18.323 8.950 -19.843 1.00 84.25 676 GLN A N 1
ATOM 5460 C CA . GLN A 1 676 ? 18.338 10.420 -19.819 1.00 84.25 676 GLN A CA 1
ATOM 5461 C C . GLN A 1 676 ? 17.750 11.027 -21.094 1.00 84.25 676 GLN A C 1
ATOM 5463 O O . GLN A 1 676 ? 16.978 11.975 -20.994 1.00 84.25 676 GLN A O 1
ATOM 5468 N N . PHE A 1 677 ? 18.024 10.448 -22.268 1.00 86.69 677 PHE A N 1
ATOM 5469 C CA . PHE A 1 677 ? 17.371 10.865 -23.515 1.00 86.69 677 PHE A CA 1
ATOM 5470 C C . PHE A 1 677 ? 15.849 10.834 -23.402 1.00 86.69 677 PHE A C 1
ATOM 5472 O O . PHE A 1 677 ? 15.173 11.781 -23.802 1.00 86.69 677 PHE A O 1
ATOM 5479 N N . GLY A 1 678 ? 15.317 9.763 -22.812 1.00 86.25 678 GLY A N 1
ATOM 5480 C CA . GLY A 1 678 ? 13.885 9.638 -22.616 1.00 86.25 678 GLY A CA 1
ATOM 5481 C C . GLY A 1 678 ? 13.332 10.639 -21.614 1.00 86.25 678 GLY A C 1
ATOM 5482 O O . GLY A 1 678 ? 12.332 11.281 -21.913 1.00 86.25 678 GLY A O 1
ATOM 5483 N N . ILE A 1 679 ? 13.992 10.832 -20.469 1.00 78.19 679 ILE A N 1
ATOM 5484 C CA . ILE A 1 679 ? 13.552 11.802 -19.452 1.00 78.19 679 ILE A CA 1
ATOM 5485 C C . ILE A 1 679 ? 13.510 13.221 -20.032 1.00 78.19 679 ILE A C 1
ATOM 5487 O O . ILE A 1 679 ? 12.515 13.910 -19.837 1.00 78.19 679 ILE A O 1
ATOM 5491 N N . ILE A 1 680 ? 14.542 13.637 -20.777 1.00 80.06 680 ILE A N 1
ATOM 5492 C CA . ILE A 1 680 ? 14.596 14.973 -21.396 1.00 80.06 680 ILE A CA 1
ATOM 5493 C C . ILE A 1 680 ? 13.513 15.117 -22.477 1.00 80.06 680 ILE A C 1
ATOM 5495 O O . ILE A 1 680 ? 12.983 16.203 -22.669 1.00 80.06 680 ILE A O 1
ATOM 5499 N N . SER A 1 681 ? 13.134 14.031 -23.162 1.00 81.88 681 SER A N 1
ATOM 5500 C CA . SER A 1 681 ? 12.086 14.074 -24.192 1.00 81.88 681 SER A CA 1
ATOM 5501 C C . SER A 1 681 ? 10.672 14.329 -23.646 1.00 81.88 681 SER A C 1
ATOM 5503 O O . SER A 1 681 ? 9.799 14.783 -24.392 1.00 81.88 681 SER A O 1
ATOM 5505 N N . LEU A 1 682 ? 10.417 14.057 -22.358 1.00 77.31 682 LEU A N 1
ATOM 5506 C CA . LEU A 1 682 ? 9.086 14.198 -21.764 1.00 77.31 682 LEU A CA 1
ATOM 5507 C C . LEU A 1 682 ? 8.689 15.677 -21.673 1.00 77.31 682 LEU A C 1
ATOM 5509 O O . LEU A 1 682 ? 9.286 16.451 -20.932 1.00 77.31 682 LEU A O 1
ATOM 5513 N N . GLY A 1 683 ? 7.666 16.070 -22.436 1.00 65.06 683 GLY A N 1
ATOM 5514 C CA . GLY A 1 683 ? 7.175 17.453 -22.483 1.00 65.06 683 GLY A CA 1
ATOM 5515 C C . GLY A 1 683 ? 8.040 18.419 -23.303 1.00 65.06 683 GLY A C 1
ATOM 5516 O O . GLY A 1 683 ? 7.698 19.594 -23.395 1.00 65.06 683 GLY A O 1
ATOM 5517 N N . ALA A 1 684 ? 9.116 17.942 -23.938 1.00 69.38 684 ALA A N 1
ATOM 5518 C CA . ALA A 1 684 ? 9.985 18.763 -24.779 1.00 69.38 684 ALA A CA 1
ATOM 5519 C C . ALA A 1 684 ? 9.279 19.246 -26.059 1.00 69.38 684 ALA A C 1
ATOM 5521 O O . ALA A 1 684 ? 8.450 18.526 -26.631 1.00 69.38 684 ALA A O 1
ATOM 5522 N N . SER A 1 685 ? 9.642 20.435 -26.551 1.00 70.62 685 SER A N 1
ATOM 5523 C CA . SER A 1 685 ? 9.169 20.961 -27.840 1.00 70.62 685 SER A CA 1
ATOM 5524 C C . SER A 1 685 ? 9.641 20.091 -29.013 1.00 70.62 685 SER A C 1
ATOM 5526 O O . SER A 1 685 ? 10.616 19.349 -28.894 1.00 70.62 685 SER A O 1
ATOM 5528 N N . ASP A 1 686 ? 8.972 20.170 -30.167 1.00 71.25 686 ASP A N 1
ATOM 5529 C CA . ASP A 1 686 ? 9.377 19.401 -31.357 1.00 71.25 686 ASP A CA 1
ATOM 5530 C C . ASP A 1 686 ? 10.804 19.742 -31.822 1.00 71.25 686 ASP A C 1
ATOM 5532 O O . ASP A 1 686 ? 11.523 18.874 -32.313 1.00 71.25 686 ASP A O 1
ATOM 5536 N N . GLU A 1 687 ? 11.250 20.985 -31.612 1.00 78.12 687 GLU A N 1
ATOM 5537 C CA . GLU A 1 687 ? 12.629 21.396 -31.887 1.00 78.12 687 GLU A CA 1
ATOM 5538 C C . GLU A 1 687 ? 13.629 20.623 -31.018 1.00 78.12 687 GLU A C 1
ATOM 5540 O O . GLU A 1 687 ? 14.583 20.042 -31.539 1.00 78.12 687 GLU A O 1
ATOM 5545 N N . VAL A 1 688 ? 13.377 20.544 -29.708 1.00 75.31 688 VAL A N 1
ATOM 5546 C CA . VAL A 1 688 ? 14.227 19.788 -28.779 1.00 75.31 688 VAL A CA 1
ATOM 5547 C C . VAL A 1 688 ? 14.161 18.290 -29.078 1.00 75.31 688 VAL A C 1
ATOM 5549 O O . VAL A 1 688 ? 15.195 17.631 -29.058 1.00 75.31 688 VAL A O 1
ATOM 5552 N N . ILE A 1 689 ? 12.996 17.739 -29.441 1.00 80.62 689 ILE A N 1
ATOM 5553 C CA . ILE A 1 689 ? 12.883 16.335 -29.875 1.00 80.62 689 ILE A CA 1
ATOM 5554 C C . ILE A 1 689 ? 13.750 16.057 -31.110 1.00 80.62 689 ILE A C 1
ATOM 5556 O O . ILE A 1 689 ? 14.429 15.032 -31.156 1.00 80.62 689 ILE A O 1
ATOM 5560 N N . ASN A 1 690 ? 13.787 16.965 -32.088 1.00 79.75 690 ASN A N 1
ATOM 5561 C CA . ASN A 1 690 ? 14.640 16.817 -33.270 1.00 79.75 690 ASN A CA 1
ATOM 5562 C C . ASN A 1 690 ? 16.136 16.887 -32.917 1.00 79.75 690 ASN A C 1
ATOM 5564 O O . ASN A 1 690 ? 16.940 16.102 -33.433 1.00 79.75 690 ASN A O 1
ATOM 5568 N N . GLN A 1 691 ? 16.521 17.781 -32.000 1.00 82.44 691 GLN A N 1
ATOM 5569 C CA . GLN A 1 691 ? 17.893 17.854 -31.486 1.00 82.44 691 GLN A CA 1
ATOM 5570 C C . GLN A 1 691 ? 18.276 16.584 -30.710 1.00 82.44 691 GLN A C 1
ATOM 5572 O O . GLN A 1 691 ? 19.349 16.024 -30.940 1.00 82.44 691 GLN A O 1
ATOM 5577 N N . LEU A 1 692 ? 17.388 16.081 -29.847 1.00 83.94 692 LEU A N 1
ATOM 5578 C CA . LEU A 1 692 ? 17.573 14.825 -29.117 1.00 83.94 692 LEU A CA 1
ATOM 5579 C C . LEU A 1 692 ? 17.670 13.629 -30.061 1.00 83.94 692 LEU A C 1
ATOM 5581 O O . LEU A 1 692 ? 18.532 12.784 -29.853 1.00 83.94 692 LEU A O 1
ATOM 5585 N N . GLY A 1 693 ? 16.850 13.569 -31.112 1.00 84.38 693 GLY A N 1
ATOM 5586 C CA . GLY A 1 693 ? 16.947 12.538 -32.146 1.00 84.38 693 GLY A CA 1
ATOM 5587 C C . GLY A 1 693 ? 18.299 12.568 -32.864 1.00 84.38 693 GLY A C 1
ATOM 5588 O O . GLY A 1 693 ? 18.925 11.529 -33.051 1.00 84.38 693 GLY A O 1
ATOM 5589 N N . THR A 1 694 ? 18.809 13.761 -33.178 1.00 85.75 694 THR A N 1
ATOM 5590 C CA . THR A 1 694 ? 20.146 13.935 -33.774 1.00 85.75 694 THR A CA 1
ATOM 5591 C C . THR A 1 694 ? 21.256 13.484 -32.820 1.00 85.75 694 THR A C 1
ATOM 5593 O O . THR A 1 694 ? 22.205 12.812 -33.218 1.00 85.75 694 THR A O 1
ATOM 5596 N N . LEU A 1 695 ? 21.138 13.822 -31.536 1.00 86.31 695 LEU A N 1
ATOM 5597 C CA . LEU A 1 695 ? 22.073 13.369 -30.510 1.00 86.31 695 LEU A CA 1
ATOM 5598 C C . LEU A 1 695 ? 22.017 11.854 -30.313 1.00 86.31 695 LEU A C 1
ATOM 5600 O O . LEU A 1 695 ? 23.070 11.229 -30.208 1.00 86.31 695 LEU A O 1
ATOM 5604 N N . TYR A 1 696 ? 20.821 11.265 -30.291 1.00 89.56 696 TYR A N 1
ATOM 5605 C CA . TYR A 1 696 ? 20.615 9.821 -30.209 1.00 89.56 696 TYR A CA 1
ATOM 5606 C C . TYR A 1 696 ? 21.298 9.122 -31.389 1.00 89.56 696 TYR A C 1
ATOM 5608 O O . TYR A 1 696 ? 22.064 8.180 -31.195 1.00 89.56 696 TYR A O 1
ATOM 5616 N N . TRP A 1 697 ? 21.138 9.672 -32.595 1.00 88.81 697 TRP A N 1
ATOM 5617 C CA . TRP A 1 697 ? 21.812 9.199 -33.799 1.00 88.81 697 TRP A CA 1
ATOM 5618 C C . TRP A 1 697 ? 23.345 9.218 -33.673 1.00 88.81 697 TRP A C 1
ATOM 5620 O O . TRP A 1 697 ? 24.014 8.211 -33.887 1.00 88.81 697 TRP A O 1
ATOM 5630 N N . PHE A 1 698 ? 23.939 10.337 -33.255 1.00 87.81 698 PHE A N 1
ATOM 5631 C CA . PHE A 1 698 ? 25.401 10.439 -33.126 1.00 87.81 698 PHE A CA 1
ATOM 5632 C C . PHE A 1 698 ? 25.983 9.792 -31.858 1.00 87.81 698 PHE A C 1
ATOM 5634 O O . PHE A 1 698 ? 27.196 9.844 -31.645 1.00 87.81 698 PHE A O 1
ATOM 5641 N N . THR A 1 699 ? 25.149 9.178 -31.016 1.00 88.75 699 THR A N 1
ATOM 5642 C CA . THR A 1 699 ? 25.590 8.482 -29.802 1.00 88.75 699 THR A CA 1
ATOM 5643 C C . THR A 1 699 ? 25.113 7.036 -29.786 1.00 88.75 699 THR A C 1
ATOM 5645 O O . THR A 1 699 ? 25.883 6.133 -30.094 1.00 88.75 699 THR A O 1
ATOM 5648 N N . VAL A 1 700 ? 23.850 6.790 -29.459 1.00 93.00 700 VAL A N 1
ATOM 5649 C CA . VAL A 1 700 ? 23.296 5.441 -29.314 1.00 93.00 700 VAL A CA 1
ATOM 5650 C C . VAL A 1 700 ? 23.324 4.657 -30.635 1.00 93.00 700 VAL A C 1
ATOM 5652 O O . VAL A 1 700 ? 23.606 3.461 -30.602 1.00 93.00 700 VAL A O 1
ATOM 5655 N N . GLU A 1 701 ? 23.146 5.308 -31.791 1.00 93.19 701 GLU A N 1
ATOM 5656 C CA . GLU A 1 701 ? 23.193 4.632 -33.102 1.00 93.19 701 GLU A CA 1
ATOM 5657 C C . GLU A 1 701 ? 24.604 4.537 -33.703 1.00 93.19 701 GLU A C 1
ATOM 5659 O O . GLU A 1 701 ? 25.037 3.459 -34.109 1.00 93.19 701 GLU A O 1
ATOM 5664 N N . PHE A 1 702 ? 25.354 5.643 -33.748 1.00 91.88 702 PHE A N 1
ATOM 5665 C CA . PHE A 1 702 ? 26.644 5.727 -34.459 1.00 91.88 702 PHE A CA 1
ATOM 5666 C C . PHE A 1 702 ? 27.808 6.224 -33.589 1.00 91.88 702 PHE A C 1
ATOM 5668 O O . PHE A 1 702 ? 28.806 6.745 -34.089 1.00 91.88 702 PHE A O 1
ATOM 5675 N N . GLY A 1 703 ? 27.702 6.066 -32.271 1.00 90.38 703 GLY A N 1
ATOM 5676 C CA . GLY A 1 703 ? 28.691 6.553 -31.322 1.00 90.38 703 GLY A CA 1
ATOM 5677 C C . GLY A 1 703 ? 30.000 5.762 -31.284 1.00 90.38 703 GLY A C 1
ATOM 5678 O O . GLY A 1 703 ? 30.045 4.531 -31.407 1.00 90.38 703 GLY A O 1
ATOM 5679 N N . LEU A 1 704 ? 31.078 6.507 -31.032 1.00 89.75 704 LEU A N 1
ATOM 5680 C CA . LEU A 1 704 ? 32.429 6.005 -30.798 1.00 89.75 704 LEU A CA 1
ATOM 5681 C C . LEU A 1 704 ? 32.917 6.417 -29.407 1.00 89.75 704 LEU A C 1
ATOM 5683 O O . LEU A 1 704 ? 32.616 7.516 -28.936 1.00 89.75 704 LEU A O 1
ATOM 5687 N N . CYS A 1 705 ? 33.721 5.573 -28.772 1.00 87.50 705 CYS A N 1
ATOM 5688 C CA . CYS A 1 705 ? 34.418 5.894 -27.531 1.00 87.50 705 CYS A CA 1
ATOM 5689 C C . CYS A 1 705 ? 35.936 5.740 -27.692 1.00 87.50 705 CYS A C 1
ATOM 5691 O O . CYS A 1 705 ? 36.431 5.188 -28.679 1.00 87.50 705 CYS A O 1
ATOM 5693 N N . LEU A 1 706 ? 36.681 6.276 -26.725 1.00 86.00 706 LEU A N 1
ATOM 5694 C CA . LEU A 1 706 ? 38.119 6.066 -26.616 1.00 86.00 706 LEU A CA 1
ATOM 5695 C C . LEU A 1 706 ? 38.396 5.063 -25.504 1.00 86.00 706 LEU A C 1
ATOM 5697 O O . LEU A 1 706 ? 38.028 5.287 -24.354 1.00 86.00 706 LEU A O 1
ATOM 5701 N N . GLU A 1 707 ? 39.107 4.000 -25.848 1.00 84.50 707 GLU A N 1
ATOM 5702 C CA . GLU A 1 707 ? 39.565 2.972 -24.925 1.00 84.50 707 GLU A CA 1
ATOM 5703 C C . GLU A 1 707 ? 41.081 2.849 -25.072 1.00 84.50 707 GLU A C 1
ATOM 5705 O O . GLU A 1 707 ? 41.585 2.544 -26.152 1.00 84.50 707 GLU A O 1
ATOM 5710 N N . ASN A 1 708 ? 41.830 3.147 -24.006 1.00 86.81 708 ASN A N 1
ATOM 5711 C CA . ASN A 1 708 ? 43.300 3.117 -24.011 1.00 86.81 708 ASN A CA 1
ATOM 5712 C C . ASN A 1 708 ? 43.938 3.912 -25.175 1.00 86.81 708 ASN A C 1
ATOM 5714 O O . ASN A 1 708 ? 44.946 3.507 -25.748 1.00 86.81 708 ASN A O 1
ATOM 5718 N N . GLY A 1 709 ? 43.329 5.043 -25.553 1.00 81.69 709 GLY A N 1
ATOM 5719 C CA . GLY A 1 709 ? 43.787 5.890 -26.661 1.00 81.69 709 GLY A CA 1
ATOM 5720 C C . GLY A 1 709 ? 43.402 5.397 -28.063 1.00 81.69 709 GLY A C 1
ATOM 5721 O O . GLY A 1 709 ? 43.692 6.085 -29.040 1.00 81.69 709 GLY A O 1
ATOM 5722 N N . GLN A 1 710 ? 42.720 4.255 -28.184 1.00 87.25 710 GLN A N 1
ATOM 5723 C CA . GLN A 1 710 ? 42.182 3.738 -29.443 1.00 87.25 710 GLN A CA 1
ATOM 5724 C C . GLN A 1 710 ? 40.685 4.027 -29.564 1.00 87.25 710 GLN A C 1
ATOM 5726 O O . GLN A 1 710 ? 39.949 3.990 -28.581 1.00 87.25 710 GLN A O 1
ATOM 5731 N N . LYS A 1 711 ? 40.219 4.301 -30.785 1.00 89.25 711 LYS A N 1
ATOM 5732 C CA . LYS A 1 711 ? 38.789 4.466 -31.067 1.00 89.25 711 LYS A CA 1
ATOM 5733 C C . LYS A 1 711 ? 38.107 3.101 -31.111 1.00 89.25 711 LYS A C 1
ATOM 5735 O O . LYS A 1 711 ? 38.587 2.200 -31.797 1.00 89.25 711 LYS A O 1
ATOM 5740 N N . LYS A 1 712 ? 36.978 2.981 -30.421 1.00 92.12 712 LYS A N 1
ATOM 5741 C CA . LYS A 1 712 ? 36.124 1.792 -30.387 1.00 92.12 712 LYS A CA 1
ATOM 5742 C C . LYS A 1 712 ? 34.678 2.177 -30.680 1.00 92.12 712 LYS A C 1
ATOM 5744 O O . LYS A 1 712 ? 34.277 3.313 -30.426 1.00 92.12 712 LYS A O 1
ATOM 5749 N N . VAL A 1 713 ? 33.902 1.244 -31.222 1.00 93.50 713 VAL A N 1
ATOM 5750 C CA . VAL A 1 713 ? 32.478 1.455 -31.509 1.00 93.50 713 VAL A CA 1
ATOM 5751 C C . VAL A 1 713 ? 31.613 1.065 -30.312 1.00 93.50 713 VAL A C 1
ATOM 5753 O O . VAL A 1 713 ? 31.877 0.058 -29.652 1.00 93.50 713 VAL A O 1
ATOM 5756 N N . TYR A 1 714 ? 30.560 1.840 -30.066 1.00 94.38 714 TYR A N 1
ATOM 5757 C CA . TYR A 1 714 ? 29.461 1.444 -29.180 1.00 94.38 714 TYR A CA 1
ATOM 5758 C C . TYR A 1 714 ? 28.080 1.701 -29.805 1.00 94.38 714 TYR A C 1
ATOM 5760 O O . TYR A 1 714 ? 27.088 1.186 -29.309 1.00 94.38 714 TYR A O 1
ATOM 5768 N N . GLY A 1 715 ? 27.993 2.476 -30.890 1.00 94.44 715 GLY A N 1
ATOM 5769 C CA . GLY A 1 715 ? 26.733 2.716 -31.587 1.00 94.44 715 GLY A CA 1
ATOM 5770 C C . GLY A 1 715 ? 26.128 1.438 -32.179 1.00 94.44 715 GLY A C 1
ATOM 5771 O O . GLY A 1 715 ? 26.829 0.657 -32.831 1.00 94.44 715 GLY A O 1
ATOM 5772 N N . ALA A 1 716 ? 24.828 1.227 -31.977 1.00 94.62 716 ALA A N 1
ATOM 5773 C CA . ALA A 1 716 ? 24.107 0.034 -32.418 1.00 94.62 716 ALA A CA 1
ATOM 5774 C C . ALA A 1 716 ? 24.101 -0.153 -33.946 1.00 94.62 716 ALA A C 1
ATOM 5776 O O . ALA A 1 716 ? 24.303 -1.271 -34.433 1.00 94.62 716 ALA A O 1
ATOM 5777 N N . GLY A 1 717 ? 23.960 0.930 -34.712 1.00 91.69 717 GLY A N 1
ATOM 5778 C CA . GLY A 1 717 ? 24.073 0.941 -36.172 1.00 91.69 717 GLY A CA 1
ATOM 5779 C C . GLY A 1 717 ? 25.447 0.479 -36.669 1.00 91.69 717 GLY A C 1
ATOM 5780 O O . GLY A 1 717 ? 25.533 -0.252 -37.656 1.00 91.69 717 GLY A O 1
ATOM 5781 N N . LEU A 1 718 ? 26.522 0.801 -35.940 1.00 92.50 718 LEU A N 1
ATOM 5782 C CA . LEU A 1 718 ? 27.871 0.299 -36.236 1.00 92.50 718 LEU A CA 1
ATOM 5783 C C . LEU A 1 718 ? 28.016 -1.175 -35.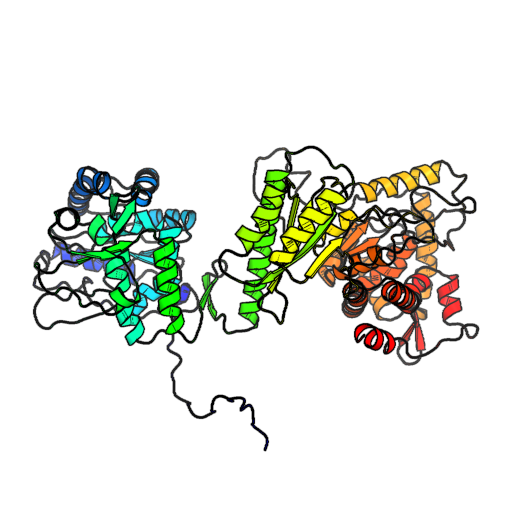839 1.00 92.50 718 LEU A C 1
ATOM 5785 O O . LEU A 1 718 ? 28.497 -1.993 -36.617 1.00 92.50 718 LEU A O 1
ATOM 5789 N N . LEU A 1 719 ? 27.570 -1.538 -34.636 1.00 94.00 719 LEU A N 1
ATOM 5790 C CA . LEU A 1 719 ? 27.702 -2.889 -34.073 1.00 94.00 719 LEU A CA 1
ATOM 5791 C C . LEU A 1 719 ? 26.883 -3.956 -34.817 1.00 94.00 719 LEU A C 1
ATOM 5793 O O . LEU A 1 719 ? 27.186 -5.148 -34.722 1.00 94.00 719 LEU A O 1
ATOM 5797 N N . SER A 1 720 ? 25.862 -3.542 -35.562 1.00 91.94 720 SER A N 1
ATOM 5798 C CA . SER A 1 720 ? 24.987 -4.419 -36.348 1.00 91.94 720 SER A CA 1
ATOM 5799 C C . SER A 1 720 ? 25.288 -4.428 -37.852 1.00 91.94 720 SER A C 1
ATOM 5801 O O . SER A 1 720 ? 24.643 -5.164 -38.607 1.00 91.94 720 SER A O 1
ATOM 5803 N N . SER A 1 721 ? 26.289 -3.659 -38.298 1.00 87.06 721 SER A N 1
ATOM 5804 C CA . SER A 1 721 ? 26.655 -3.521 -39.708 1.00 87.06 721 SER A CA 1
ATOM 5805 C C . SER A 1 721 ? 28.146 -3.757 -39.940 1.00 87.06 721 SER A C 1
ATOM 5807 O O . SER A 1 721 ? 29.016 -3.015 -39.487 1.00 87.06 721 SER A O 1
ATOM 5809 N N . PHE A 1 722 ? 28.449 -4.794 -40.724 1.00 82.62 722 PHE A N 1
ATOM 5810 C CA . PHE A 1 722 ? 29.824 -5.165 -41.067 1.00 82.62 722 PHE A CA 1
ATOM 5811 C C . PHE A 1 722 ? 30.567 -4.058 -41.833 1.00 82.62 722 PHE A C 1
ATOM 5813 O O . PHE A 1 722 ? 31.755 -3.848 -41.609 1.00 82.62 722 PHE A O 1
ATOM 5820 N N . GLY A 1 723 ? 29.890 -3.381 -42.766 1.00 80.81 723 GLY A N 1
ATOM 5821 C CA . GLY A 1 723 ? 30.518 -2.322 -43.559 1.00 80.81 723 GLY A CA 1
ATOM 5822 C C . GLY A 1 723 ? 30.813 -1.087 -42.712 1.00 80.81 723 GLY A C 1
ATOM 5823 O O . GLY A 1 723 ? 31.908 -0.531 -42.784 1.00 80.81 723 GLY A O 1
ATOM 5824 N N . GLU A 1 724 ? 29.860 -0.709 -41.861 1.00 83.25 724 GLU A N 1
ATOM 5825 C CA . GLU A 1 724 ? 29.943 0.511 -41.060 1.00 83.25 724 GLU A CA 1
ATOM 5826 C C . GLU A 1 724 ? 30.986 0.416 -39.945 1.00 83.25 724 GLU A C 1
ATOM 5828 O O . GLU A 1 724 ? 31.760 1.353 -39.763 1.00 83.25 724 GLU A O 1
ATOM 5833 N N . ILE A 1 725 ? 31.094 -0.724 -39.247 1.00 86.25 725 ILE A N 1
ATOM 5834 C CA . ILE A 1 725 ? 32.060 -0.877 -38.144 1.00 86.25 725 ILE A CA 1
ATOM 5835 C C . ILE A 1 725 ? 33.511 -0.663 -38.602 1.00 86.25 725 ILE A C 1
ATOM 5837 O O . ILE A 1 725 ? 34.309 -0.036 -37.905 1.00 86.25 725 ILE A O 1
ATOM 5841 N N . GLN A 1 726 ? 33.851 -1.138 -39.805 1.00 86.12 726 GLN A N 1
ATOM 5842 C CA . GLN A 1 726 ? 35.177 -0.951 -40.393 1.00 86.12 726 GLN A CA 1
ATOM 5843 C C . GLN A 1 726 ? 35.330 0.444 -41.004 1.00 86.12 726 GLN A C 1
ATOM 5845 O O . GLN A 1 726 ? 36.410 1.036 -40.938 1.00 86.12 726 GLN A O 1
ATOM 5850 N N . HIS A 1 727 ? 34.263 0.979 -41.604 1.00 86.94 727 HIS A N 1
ATOM 5851 C CA . HIS A 1 727 ? 34.283 2.294 -42.232 1.00 86.94 727 HIS A CA 1
ATOM 5852 C C . HIS A 1 727 ? 34.457 3.423 -41.208 1.00 86.94 727 HIS A C 1
ATOM 5854 O O . HIS A 1 727 ? 35.342 4.263 -41.393 1.00 86.94 727 HIS A O 1
ATOM 5860 N N . ALA A 1 728 ? 33.702 3.401 -40.107 1.00 85.06 728 ALA A N 1
ATOM 5861 C CA . ALA A 1 728 ? 33.712 4.424 -39.057 1.00 85.06 728 ALA A CA 1
ATOM 5862 C C . ALA A 1 728 ? 35.090 4.606 -38.394 1.00 85.06 728 ALA A C 1
ATOM 5864 O O . ALA A 1 728 ? 35.472 5.709 -37.995 1.00 85.06 728 ALA A O 1
ATOM 5865 N N . LEU A 1 729 ? 35.865 3.522 -38.310 1.00 84.50 729 LEU A N 1
ATOM 5866 C CA . LEU A 1 729 ? 37.208 3.517 -37.727 1.00 84.50 729 LEU A CA 1
ATOM 5867 C C . LEU A 1 729 ? 38.324 3.701 -38.767 1.00 84.50 729 LEU A C 1
ATOM 5869 O O . LEU A 1 729 ? 39.502 3.739 -38.411 1.00 84.50 729 LEU A O 1
ATOM 5873 N N . SER A 1 730 ? 37.974 3.858 -40.044 1.00 85.31 730 SER A N 1
ATOM 5874 C CA . SER A 1 730 ? 38.932 4.137 -41.112 1.00 85.31 730 SER A CA 1
ATOM 5875 C C . SER A 1 730 ? 39.320 5.619 -41.176 1.00 85.31 730 SER A C 1
ATOM 5877 O O . SER A 1 730 ? 38.586 6.509 -40.749 1.00 85.31 730 SER A O 1
ATOM 5879 N N . ASN A 1 731 ? 40.449 5.913 -41.826 1.00 78.56 731 ASN A N 1
ATOM 5880 C CA . ASN A 1 731 ? 40.904 7.291 -42.064 1.00 78.56 731 ASN A CA 1
ATOM 5881 C C . ASN A 1 731 ? 40.031 8.070 -43.068 1.00 78.56 731 ASN A C 1
ATOM 5883 O O . ASN A 1 731 ? 40.331 9.222 -43.369 1.00 78.56 731 ASN A O 1
ATOM 5887 N N . LYS A 1 732 ? 38.978 7.449 -43.618 1.00 78.88 732 LYS A N 1
ATOM 5888 C CA . LYS A 1 732 ? 38.053 8.077 -44.572 1.00 78.88 732 LYS A CA 1
ATOM 5889 C C . LYS A 1 732 ? 36.933 8.865 -43.885 1.00 78.88 732 LYS A C 1
ATOM 5891 O O . LYS A 1 732 ? 36.211 9.576 -44.573 1.00 78.88 732 LYS A O 1
ATOM 5896 N N . VAL A 1 733 ? 36.795 8.739 -42.562 1.00 80.19 733 VAL A N 1
ATOM 5897 C CA . VAL A 1 733 ? 35.724 9.365 -41.779 1.00 80.19 733 VAL A CA 1
ATOM 5898 C C . VAL A 1 733 ? 36.310 10.373 -40.793 1.00 80.19 733 VAL A C 1
ATOM 5900 O O . VAL A 1 733 ? 37.175 10.051 -39.968 1.00 80.19 733 VAL A O 1
ATOM 5903 N N . THR A 1 734 ? 35.828 11.613 -40.862 1.00 75.00 734 THR A N 1
ATOM 5904 C CA . THR A 1 734 ? 36.169 12.652 -39.888 1.00 75.00 734 THR A CA 1
ATOM 5905 C C . THR A 1 734 ? 35.442 12.371 -38.577 1.00 75.00 734 THR A C 1
ATOM 5907 O O . THR A 1 734 ? 34.219 12.340 -38.531 1.00 75.00 734 THR A O 1
ATOM 5910 N N . ASN A 1 735 ? 36.207 12.172 -37.505 1.00 69.12 735 ASN A N 1
ATOM 5911 C CA . ASN A 1 735 ? 35.680 11.907 -36.169 1.00 69.12 735 ASN A CA 1
ATOM 5912 C C . ASN A 1 735 ? 35.944 13.120 -35.272 1.00 69.12 735 ASN A C 1
ATOM 5914 O O . ASN A 1 735 ? 37.107 13.464 -35.051 1.00 69.12 735 ASN A O 1
ATOM 5918 N N . THR A 1 736 ? 34.891 13.741 -34.745 1.00 66.69 736 THR A N 1
ATOM 5919 C CA . THR A 1 736 ? 34.993 14.940 -33.899 1.00 66.69 736 THR A CA 1
ATOM 5920 C C . THR A 1 736 ? 34.867 14.564 -32.422 1.00 66.69 736 THR A C 1
ATOM 5922 O O . THR A 1 736 ? 33.926 13.878 -32.030 1.00 66.69 736 THR A O 1
ATOM 5925 N N . LEU A 1 737 ? 35.813 15.005 -31.586 1.00 57.03 737 LEU A N 1
ATOM 5926 C CA . LEU A 1 737 ? 35.705 14.894 -30.127 1.00 57.03 737 LEU A CA 1
ATOM 5927 C C . LEU A 1 737 ? 34.739 15.975 -29.600 1.00 57.03 737 LEU A C 1
ATOM 5929 O O . LEU A 1 737 ? 34.807 17.103 -30.075 1.00 57.03 737 LEU A O 1
ATOM 5933 N N . HIS A 1 738 ? 33.932 15.648 -28.578 1.00 56.12 738 HIS A N 1
ATOM 5934 C CA . HIS A 1 738 ? 33.060 16.551 -27.785 1.00 56.12 738 HIS A CA 1
ATOM 5935 C C . HIS A 1 738 ? 31.562 16.649 -28.143 1.00 56.12 738 HIS A C 1
ATOM 5937 O O . HIS A 1 738 ? 31.033 17.744 -28.302 1.00 56.12 738 HIS A O 1
ATOM 5943 N N . LEU A 1 739 ? 30.829 15.530 -28.121 1.00 54.00 739 LEU A N 1
ATOM 5944 C CA . LEU A 1 739 ? 29.352 15.562 -28.086 1.00 54.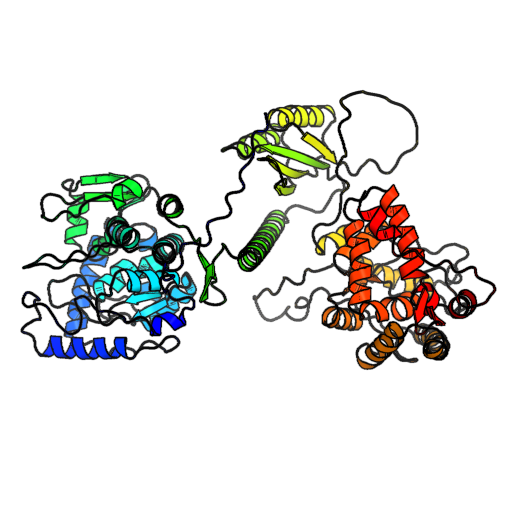00 739 LEU A CA 1
ATOM 5945 C C . LEU A 1 739 ? 28.759 15.553 -26.662 1.00 54.00 739 LEU A C 1
ATOM 5947 O O . LEU A 1 739 ? 27.658 16.053 -26.449 1.00 54.00 739 LEU A O 1
ATOM 5951 N N . THR A 1 740 ? 29.487 15.054 -25.656 1.00 48.94 740 THR A N 1
ATOM 5952 C CA . THR A 1 740 ? 28.971 14.887 -24.281 1.00 48.94 740 THR A CA 1
ATOM 5953 C C . THR A 1 740 ? 28.631 16.199 -23.566 1.00 48.94 740 THR A C 1
ATOM 5955 O O . THR A 1 740 ? 27.702 16.222 -22.762 1.00 48.94 740 THR A O 1
ATOM 5958 N N . ASN A 1 741 ? 29.306 17.308 -23.887 1.00 44.78 741 ASN A N 1
ATOM 5959 C CA . ASN A 1 741 ? 28.985 18.625 -23.316 1.00 44.78 741 ASN A CA 1
ATOM 5960 C C . ASN A 1 741 ? 27.697 19.243 -23.897 1.00 44.78 741 ASN A C 1
ATOM 5962 O O . ASN A 1 741 ? 27.120 20.126 -23.265 1.00 44.78 741 ASN A O 1
ATOM 5966 N N . LEU A 1 742 ? 27.225 18.783 -25.062 1.00 50.47 742 LEU A N 1
ATOM 5967 C CA . LEU A 1 742 ? 26.068 19.364 -25.751 1.00 50.47 742 LEU A CA 1
ATOM 5968 C C . LEU A 1 742 ? 24.736 18.922 -25.115 1.00 50.47 742 LEU A C 1
ATOM 5970 O O . LEU A 1 742 ? 23.823 19.730 -24.978 1.00 50.47 742 LEU A O 1
ATOM 5974 N N . ILE A 1 743 ? 24.653 17.676 -24.629 1.00 48.09 743 ILE A N 1
ATOM 5975 C CA . ILE A 1 743 ? 23.464 17.139 -23.934 1.00 48.09 743 ILE A CA 1
ATOM 5976 C C . ILE A 1 743 ? 23.178 17.930 -22.645 1.00 48.09 743 ILE A C 1
ATOM 5978 O O . ILE A 1 743 ? 22.037 18.300 -22.381 1.00 48.09 743 ILE A O 1
ATOM 5982 N N . PHE A 1 744 ? 24.222 18.257 -21.874 1.00 42.25 744 PHE A N 1
ATOM 5983 C CA . PHE A 1 744 ? 24.094 19.075 -20.663 1.00 42.25 744 PHE A CA 1
ATOM 5984 C C . PHE A 1 744 ? 23.723 20.536 -20.948 1.00 42.25 744 PHE A C 1
ATOM 5986 O O . PHE A 1 744 ? 23.110 21.173 -20.096 1.00 42.25 744 PHE A O 1
ATOM 5993 N N . GLN A 1 745 ? 24.093 21.080 -22.111 1.00 43.41 745 GLN A N 1
ATOM 5994 C CA . GLN A 1 745 ? 23.699 22.434 -22.509 1.00 43.41 745 GLN A CA 1
ATOM 5995 C C . GLN A 1 745 ? 22.242 22.496 -22.979 1.00 43.41 745 GLN A C 1
ATOM 5997 O O . GLN A 1 745 ? 21.549 23.444 -22.628 1.00 43.41 745 GLN A O 1
ATOM 6002 N N . ILE A 1 746 ? 21.767 21.481 -23.708 1.00 49.72 746 ILE A N 1
ATOM 6003 C CA . ILE A 1 746 ? 20.375 21.406 -24.179 1.00 49.72 746 ILE A CA 1
ATOM 6004 C C . ILE A 1 746 ? 19.410 21.174 -23.013 1.00 49.72 746 ILE A C 1
ATOM 6006 O O . ILE A 1 746 ? 18.370 21.806 -22.976 1.00 49.72 746 ILE A O 1
ATOM 6010 N N . ALA A 1 747 ? 19.772 20.355 -22.019 1.00 40.44 747 ALA A N 1
ATOM 6011 C CA . ALA A 1 747 ? 18.935 20.116 -20.836 1.00 40.44 747 ALA A CA 1
ATOM 6012 C C . ALA A 1 747 ? 18.847 21.307 -19.854 1.00 40.44 747 ALA A C 1
ATOM 6014 O O . ALA A 1 747 ? 18.133 21.226 -18.856 1.00 40.44 747 ALA A O 1
ATOM 6015 N N . LYS A 1 748 ? 19.632 22.372 -20.072 1.00 36.53 748 LYS A N 1
ATOM 6016 C CA . LYS A 1 748 ? 19.685 23.565 -19.210 1.00 36.53 748 LYS A CA 1
ATOM 6017 C C . LYS A 1 748 ? 18.796 24.711 -19.717 1.00 36.53 748 LYS A C 1
ATOM 6019 O O . LYS A 1 748 ? 18.538 25.634 -18.946 1.00 36.53 748 LYS A O 1
ATOM 6024 N N . ASN A 1 749 ? 18.392 24.649 -20.985 1.00 31.58 749 ASN A N 1
ATOM 6025 C CA . ASN A 1 749 ? 17.398 25.522 -21.612 1.00 31.58 749 ASN A CA 1
ATOM 6026 C C . ASN A 1 749 ? 16.044 24.815 -21.622 1.00 31.58 749 ASN A C 1
ATOM 6028 O O . ASN A 1 749 ? 15.033 25.544 -21.687 1.00 31.58 749 ASN A O 1
#

Secondary structure (DSSP, 8-state):
-----------S-----------SBGGGGGGS---EEESSSS--TTSTTTT-HHHHHHHHHHHHHHHH--TTSPPPP----HHHHHHHHHHHHHIIIIIHHHHB-HHHHHHHHHHHHHS--BTTBPPPHHHHHHHHHHHTS-EEEE-SSEEPHHHHHHHHHTTEEEE--PPP-SS---SHHHIIIIIHHHHTSHHHHHHHHHHHHHHTT--HHHHHHHH-----SSS------HHHIIIIIT-EEEETTEEEE--HHHHH-HHHHHHHHSS-SEEEE--HHHHHTPPP--STT--EEEEES-HHHHHHHHHHHHHTT-SS-EEEETTTTEEEETTSHHHHHHHHHHHHHHHHHHHHHHHHHHTTS----S--EEEEEEEE--TTHHHHHHHHHHHTT----EEEEEE-TTSSEEEEEEEE-----HHHHHHHHHHHTTT-S-EEEEETTTTS-------------S--PPP--SSGGGGGGTTT---BSSSS--TTSTTTT-HHHHHHHHHHHHHHHH-----TT-------SSSTTSSSSS-PPPP----HHHHHHHHHHHHHHHHHHHHHB-HHHHHHHHHHHHHS--BTTBPPPHHHHHHHHHHHHS-EEEE-SSBPPHHHHHHHHHTTEEEE--PPPPTTSTT--SS--HHIIIIIIHHHHTSHHHHHHHHHHHHHHTT--HHHHHHHHHHHIIIIIT-EEEETTEEEE--HHHHT-HHHHHHHTSTTS---S--HHHHHHHTT-

Organism: NCBI:txid451379

InterPro domains:
  IPR001273 Aromatic amino acid hydroxylase [PTHR11473] (368-734)
  IPR018301 Aromatic amino acid hydroxylase, iron/copper binding site [PS00367] (652-663)
  IPR019774 Aromatic amino acid hydroxylase, C-terminal [PF00351] (22-354)
  IPR019774 Aromatic amino acid hydroxylase, C-terminal [PF00351] (471-521)
  IPR019774 Aromatic amino acid hydroxylase, C-terminal [PF00351] (538-734)
  IPR019774 Aromatic amino acid hydroxylase, C-terminal [PR00372] (48-67)
  IPR019774 Aromatic amino acid hydroxylase, C-terminal [PR00372] (140-162)
  IPR019774 Aromatic amino acid hydroxylase, C-terminal [PR00372] (253-271)
  IPR019774 Aromatic amino acid hydroxylase, C-terminal [PR00372] (284-303)
  IPR019774 Aromatic amino acid hydroxylase, C-terminal [PR00372] (318-336)
  IPR019774 Aromatic amino acid hydroxylase, C-terminal [PS51410] (7-362)
  IPR019774 Aromatic amino acid hydroxylase, C-terminal [PS51410] (456-749)
  IPR036329 Aromatic amino acid monoxygenase, C-terminal domain superfamily [SSF56534] (21-356)
  IPR036329 Aromatic amino acid monoxygenase, C-terminal domain superfamily [SSF56534] (470-734)
  IPR036951 Aromatic amino acid hydroxylase superfamily [G3DSA:1.10.800.10] (1-361)
  IPR036951 Aromatic amino acid hydroxylase superfamily [G3DSA:1.10.800.10] (370-747)
  IPR045865 ACT-like domain [SSF55021] (365-446)